Protein AF-A0A3C0IRG5-F1 (afdb_monomer)

Secondary structure (DSSP, 8-state):
-GGGSS--S---------------GGGSSPPPPPHHHHHHHHHHHHHHHHGGGG--TTHHHHHHHHHHHHHHHHT-TT--HHHHHHHHHHHHHHHHHHHHHHHTTSS-GGGHHHHHHHHHHHHHHHHTT--SHHHHHHS-HHHHHHHTTSGGGTT-TTHHHHHHHHHHHHHHH-GGGHHHHHHH-TT-TTHHHHHHHHHHH-HHHHHHHHHSSSHHHHHHHT--SHHHHHHHHHHHSTTHHHHHTTHHHHHTTSS-HHHHHHHHT-HHHHHHHHHHHHHHHHHHHHTT---TTHHHHHHHHHHHHIIIIIHHHHHTTTS-HHHHTGGGTT--HHHHHHHHHH-TTT--HHHHHHHHHHHHHHHTT--HHHHHHHTTTTTHHHHHHHHHHTT-HHHHHHTS-HHHHHHHHHHHHS-GGGSSSSHHHHHHHHHGGG---HHHHHHHHHHHHHHHHHHH-

Sequence (457 aa):
MMLRVLLLGCFFVMVFTKVTVAQTQAADSMPAIPVMRQLFHEQLQKSTTQLNDFKIDGFDTLRQMIYRYQVSIERNEQLNNNDKIKFLRGLNDVLNTFYSDVRYGRIDRRLLPHLLQSNQQATLLEMQQKSILPEIIAAKREVGNILIKSFSFQANEGLVASKEILLLKECDAFPNRTLNILSQHPQVYFADSLIALAALRDPEALYNYAAAPNALGKRIQQHTNPLVATIAGLATSKSGRQYFCFLDDLYKGKTTVQAIDAVIADSVAYYKLMVKTQIDYADRMRLKDTPLVYKTLEHRLRQKAKEVFINEINGLHDADDAVRFKSLQPLTPQELYYLCVLGDEEIYTSSYLGVYKRMFEKLGTTTADSMLMSVRFNHFRKWIRMAAGYNMLDDFLARMEARNAQLLMKAFVNGLDKTDGFEDAVDVADSYASITNTELQQPMLQRVAANLAYATA

Radius of gyration: 33.08 Å; Cα contacts (8 Å, |Δi|>4): 437; chains: 1; bounding box: 75×46×97 Å

Solvent-accessible surface area (backbone atoms only — not comparable to full-atom values): 25798 Å² total; per-residue (Å²): 133,77,81,75,78,80,74,84,78,81,91,73,87,76,79,82,76,78,83,78,78,85,84,60,88,85,72,76,65,74,70,91,73,56,76,95,50,44,66,49,52,53,50,36,52,51,48,56,58,56,55,57,81,70,68,54,87,67,48,68,60,54,52,48,50,56,51,49,51,52,33,56,48,73,69,38,82,90,50,53,74,66,54,40,49,38,47,48,47,12,53,38,44,37,48,47,50,49,51,51,31,38,77,71,68,70,37,66,75,84,46,52,68,58,39,56,52,50,50,53,52,33,47,56,28,50,76,68,73,37,54,38,32,68,51,41,69,73,40,56,58,66,45,32,63,43,51,72,66,13,68,61,38,72,83,41,84,18,44,67,63,32,52,52,52,45,49,52,47,46,32,70,76,38,57,93,47,34,68,63,52,33,59,78,46,58,80,49,92,58,45,66,65,51,51,54,51,41,38,73,75,37,51,67,61,45,26,58,47,25,52,39,98,45,73,38,10,52,51,40,54,70,38,82,53,56,59,44,29,44,42,18,56,31,37,71,38,96,61,22,74,78,53,46,48,45,43,48,41,44,52,70,64,77,47,49,72,70,67,49,56,78,28,59,86,40,67,65,56,36,46,53,51,46,48,52,51,52,34,57,43,32,49,38,42,75,72,74,45,82,68,55,51,52,69,54,28,51,54,52,44,31,52,45,39,37,72,70,45,45,53,50,32,49,72,29,67,91,48,57,71,75,65,28,49,48,86,55,65,87,54,50,46,67,54,41,50,50,41,59,49,53,33,69,91,75,56,43,71,72,42,48,53,53,48,55,52,52,26,51,64,70,44,59,88,58,37,46,58,58,52,38,58,74,37,52,50,59,63,48,54,47,41,51,24,48,27,23,77,70,76,38,38,69,66,49,42,68,42,31,57,69,68,57,38,54,51,50,57,53,51,57,71,49,67,58,90,75,48,97,64,62,64,69,49,50,33,45,59,71,25,54,86,53,54,79,53,64,85,62,42,54,62,44,52,56,48,55,53,51,52,52,54,61,76,73,106

Foldseek 3Di:
DPPPPPPPDDPDPDDDPPPDDDDDPVQQDADDDPPVCVVLVVLLVVLLVLLCVVVDPPSVVLVSLSSSLLSCLRPPPLDDPVLSNLLSQLSSQLSVVLSVCVVVVNDDSNCSVVLSVLSSVLSVCLSVLHASQVSLLVDQLSSLVSNLPGSNCVPRPNSVVSVLSSLVNVCVVCVVCLLVSCQVVVPRPCNLVSLVVCCQVPLPVLLVCLLDPGSNVVVLCPHDQLLSVLSNVLSVDPCSLLCVLVSQCPSVVVDHPVRQVVCSVPLVSNLVVLLVVLLVQLVCVVVVHDRPNSVVSLVVNLVSLVPQQQVQLVVCVVPDLCRSRVSCVVDALSSLLSSLLSCVPRHDLVRNVSSVVVSCVRCPLPALVNSCVSSSVVSVLSVCLSCLVSVNNVVNLVRHDVVVSLVSLVVLQPDCVPDDDCPSVVSSVNSLVSPPPPVSNVVNVVSVVVVVVVVVD

pLDDT: mean 89.4, std 16.5, range [27.2, 98.69]

Mean predicted aligned error: 8.46 Å

Structure (mmCIF, N/CA/C/O backbone):
data_AF-A0A3C0IRG5-F1
#
_entry.id   AF-A0A3C0IRG5-F1
#
loop_
_atom_site.group_PDB
_atom_site.id
_atom_site.type_symbol
_atom_site.label_atom_id
_atom_site.label_alt_id
_atom_site.label_comp_id
_atom_site.label_asym_id
_atom_site.label_entity_id
_atom_site.label_seq_id
_atom_site.pdbx_PDB_ins_code
_atom_site.Cartn_x
_atom_site.Cartn_y
_atom_site.Cartn_z
_atom_site.occupancy
_atom_site.B_iso_or_equiv
_atom_site.auth_seq_id
_atom_site.auth_comp_id
_atom_site.auth_asym_id
_atom_site.auth_atom_id
_atom_site.pdbx_PDB_model_num
ATOM 1 N N . MET A 1 1 ? -2.295 9.423 -13.160 1.00 38.97 1 MET A N 1
ATOM 2 C CA . MET A 1 1 ? -2.156 10.880 -12.903 1.00 38.97 1 MET A CA 1
ATOM 3 C C . MET A 1 1 ? -0.797 11.257 -12.280 1.00 38.97 1 MET A C 1
ATOM 5 O O . MET A 1 1 ? -0.603 12.421 -11.962 1.00 38.97 1 MET A O 1
ATOM 9 N N . MET A 1 2 ? 0.154 10.315 -12.136 1.00 39.06 2 MET A N 1
ATOM 10 C CA . MET A 1 2 ? 1.409 10.503 -11.381 1.00 39.06 2 MET A CA 1
ATOM 11 C C . MET A 1 2 ? 2.571 11.121 -12.178 1.00 39.06 2 MET A C 1
ATOM 13 O O . MET A 1 2 ? 3.487 11.666 -11.574 1.00 39.06 2 MET A O 1
ATOM 17 N N . LEU A 1 3 ? 2.523 11.141 -13.515 1.00 35.94 3 LEU A N 1
ATOM 18 C CA . LEU A 1 3 ? 3.646 11.637 -14.325 1.00 35.94 3 LEU A CA 1
ATOM 19 C C . LEU A 1 3 ? 3.700 13.172 -14.490 1.00 35.94 3 LEU A C 1
ATOM 21 O O . LEU A 1 3 ? 4.673 13.695 -15.020 1.00 35.94 3 LEU A O 1
ATOM 25 N N . ARG A 1 4 ? 2.664 13.918 -14.071 1.00 34.12 4 ARG A N 1
ATOM 26 C CA . ARG A 1 4 ? 2.566 15.366 -14.359 1.00 34.12 4 ARG A CA 1
ATOM 27 C C . ARG A 1 4 ? 3.194 16.288 -13.310 1.00 34.12 4 ARG A C 1
ATOM 29 O O . ARG A 1 4 ? 3.379 17.457 -13.613 1.00 34.12 4 ARG A O 1
ATOM 36 N N . VAL A 1 5 ? 3.523 15.800 -12.111 1.00 37.53 5 VAL A N 1
ATOM 37 C CA . VAL A 1 5 ? 3.896 16.680 -10.979 1.00 37.53 5 VAL A CA 1
ATOM 38 C C . VAL A 1 5 ? 5.398 16.664 -10.648 1.00 37.53 5 VAL A C 1
ATOM 40 O O . VAL A 1 5 ? 5.876 17.563 -9.971 1.00 37.53 5 VAL A O 1
ATOM 43 N N . LEU A 1 6 ? 6.184 15.726 -11.187 1.00 36.09 6 LEU A N 1
ATOM 44 C CA . LEU A 1 6 ? 7.632 15.629 -10.914 1.00 36.09 6 LEU A CA 1
ATOM 45 C C . LEU A 1 6 ? 8.543 16.117 -12.056 1.00 36.09 6 LEU A C 1
ATOM 47 O O . LEU A 1 6 ? 9.761 16.035 -11.946 1.00 36.09 6 LEU A O 1
ATOM 51 N N . LEU A 1 7 ? 7.973 16.678 -13.125 1.00 35.38 7 LEU A N 1
ATOM 52 C CA . LEU A 1 7 ? 8.706 17.305 -14.233 1.00 35.38 7 LEU A CA 1
ATOM 53 C C . LEU A 1 7 ? 8.610 18.839 -14.146 1.00 35.38 7 LEU A C 1
ATOM 55 O O . LEU A 1 7 ? 8.103 19.492 -15.054 1.00 35.38 7 LEU A O 1
ATOM 59 N N . LEU A 1 8 ? 9.076 19.430 -13.041 1.00 34.38 8 LEU A N 1
ATOM 60 C CA . LEU A 1 8 ? 9.398 20.860 -12.995 1.00 34.38 8 LEU A CA 1
ATOM 61 C C . LEU A 1 8 ? 10.920 21.021 -13.050 1.00 34.38 8 LEU A C 1
ATOM 63 O O . LEU A 1 8 ? 11.610 20.975 -12.038 1.00 34.38 8 LEU A O 1
ATOM 67 N N . GLY A 1 9 ? 11.433 21.181 -14.267 1.00 34.38 9 GLY A N 1
ATOM 68 C CA . GLY A 1 9 ? 12.837 21.475 -14.533 1.00 34.38 9 GLY A CA 1
ATOM 69 C C . GLY A 1 9 ? 13.147 21.318 -16.017 1.00 34.38 9 GLY A C 1
ATOM 70 O O . GLY A 1 9 ? 13.233 20.200 -16.506 1.00 34.38 9 GLY A O 1
ATOM 71 N N . CYS A 1 10 ? 13.311 22.450 -16.709 1.00 30.25 10 CYS A N 1
ATOM 72 C CA . CYS A 1 10 ? 13.748 22.586 -18.107 1.00 30.25 10 CYS A CA 1
ATOM 73 C C . CYS A 1 10 ? 12.708 22.237 -19.190 1.00 30.25 10 CYS A C 1
ATOM 75 O O . CYS A 1 10 ? 12.780 21.222 -19.879 1.00 30.25 10 CYS A O 1
ATOM 77 N N . PHE A 1 11 ? 11.782 23.173 -19.415 1.00 30.05 11 PHE A N 1
ATOM 78 C CA . PHE A 1 11 ? 10.970 23.245 -20.631 1.00 30.05 11 PHE A CA 1
ATOM 79 C C . PHE A 1 11 ? 11.866 23.684 -21.808 1.00 30.05 11 PHE A C 1
ATOM 81 O O . PHE A 1 11 ? 12.012 24.872 -22.083 1.00 30.05 11 PHE A O 1
ATOM 88 N N . PHE A 1 12 ? 12.516 22.735 -22.487 1.00 30.62 12 PHE A N 1
ATOM 89 C CA . PHE A 1 12 ? 13.100 22.999 -23.803 1.00 30.62 12 PHE A CA 1
ATOM 90 C C . PHE A 1 12 ? 11.986 22.868 -24.842 1.00 30.62 12 PHE A C 1
ATOM 92 O O . PHE A 1 12 ? 11.448 21.784 -25.070 1.00 30.62 12 PHE A O 1
ATOM 99 N N . VAL A 1 13 ? 11.612 23.991 -25.455 1.00 27.56 13 VAL A N 1
ATOM 100 C CA . VAL A 1 13 ? 10.713 24.026 -26.611 1.00 27.56 13 VAL A CA 1
ATOM 101 C C . VAL A 1 13 ? 11.421 23.314 -27.768 1.00 27.56 13 VAL A C 1
ATOM 103 O O . VAL A 1 13 ? 12.263 23.895 -28.447 1.00 27.56 13 VAL A O 1
ATOM 106 N N . MET A 1 14 ? 11.118 22.031 -27.977 1.00 31.67 14 MET A N 1
ATOM 107 C CA . MET A 1 14 ? 11.538 21.300 -29.172 1.00 31.67 14 MET A CA 1
ATOM 108 C C . MET A 1 14 ? 10.560 21.598 -30.306 1.00 31.67 14 MET A C 1
ATOM 110 O O . MET A 1 14 ? 9.440 21.089 -30.350 1.00 31.67 14 MET A O 1
ATOM 114 N N . VAL A 1 15 ? 11.006 22.435 -31.238 1.00 27.20 15 VAL A N 1
ATOM 115 C CA . VAL A 1 15 ? 10.381 22.586 -32.550 1.00 27.20 15 VAL A CA 1
ATOM 116 C C . VAL A 1 15 ? 10.601 21.279 -33.315 1.00 27.20 15 VAL A C 1
ATOM 118 O O . VAL A 1 15 ? 11.709 20.987 -33.758 1.00 27.20 15 VAL A O 1
ATOM 121 N N . PHE A 1 16 ? 9.550 20.472 -33.457 1.00 30.45 16 PHE A N 1
ATOM 122 C CA . PHE A 1 16 ? 9.555 19.307 -34.340 1.00 30.45 16 PHE A CA 1
ATOM 123 C C . PHE A 1 16 ? 9.478 19.775 -35.796 1.00 30.45 16 PHE A C 1
ATOM 125 O O . PHE A 1 16 ? 8.394 19.919 -36.362 1.00 30.45 16 PHE A O 1
ATOM 132 N N . THR A 1 17 ? 10.624 19.989 -36.437 1.00 27.84 17 THR A N 1
ATOM 133 C CA . THR A 1 17 ? 10.680 19.993 -37.899 1.00 27.84 17 THR A CA 1
ATOM 134 C C . THR A 1 17 ? 10.536 18.553 -38.379 1.00 27.84 17 THR A C 1
ATOM 136 O O . THR A 1 17 ? 11.455 17.740 -38.303 1.00 27.84 17 THR A O 1
ATOM 139 N N . LYS A 1 18 ? 9.339 18.207 -38.866 1.00 29.14 18 LYS A N 1
ATOM 140 C CA . LYS A 1 18 ? 9.136 16.994 -39.661 1.00 29.14 18 LYS A CA 1
ATOM 141 C C . LYS A 1 18 ? 9.974 17.128 -40.931 1.00 29.14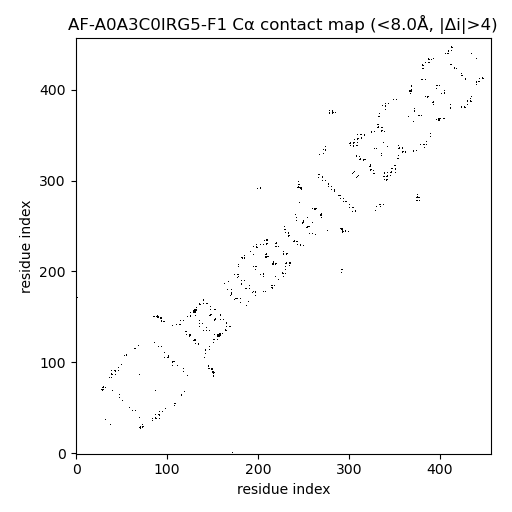 18 LYS A C 1
ATOM 143 O O . LYS A 1 18 ? 9.554 17.788 -41.879 1.00 29.14 18 LYS A O 1
ATOM 148 N N . VAL A 1 19 ? 11.157 16.522 -40.945 1.00 31.05 19 VAL A N 1
ATOM 149 C CA . VAL A 1 19 ? 11.942 16.369 -42.171 1.00 31.05 19 VAL A CA 1
ATOM 150 C C . VAL A 1 19 ? 11.162 15.423 -43.082 1.00 31.05 19 VAL A C 1
ATOM 152 O O . VAL A 1 19 ? 11.106 14.216 -42.862 1.00 31.05 19 VAL A O 1
ATOM 155 N N . THR A 1 20 ? 10.496 15.994 -44.080 1.00 29.77 20 THR A N 1
ATOM 156 C CA . THR A 1 20 ? 9.928 15.256 -45.205 1.00 29.77 20 THR A CA 1
ATOM 157 C C . THR A 1 20 ? 11.045 15.079 -46.224 1.00 29.77 20 THR A C 1
ATOM 159 O O . THR A 1 20 ? 11.441 16.023 -46.899 1.00 29.77 20 THR A O 1
ATOM 162 N N . VAL A 1 21 ? 11.608 13.872 -46.299 1.00 35.53 21 VAL A N 1
ATOM 163 C CA . VAL A 1 21 ? 12.547 13.510 -47.367 1.00 35.53 21 VAL A CA 1
ATOM 164 C C . VAL A 1 21 ? 11.721 13.115 -48.590 1.00 35.53 21 VAL A C 1
ATOM 166 O O . VAL A 1 21 ? 10.950 12.158 -48.534 1.00 35.53 21 VAL A O 1
ATOM 169 N N . ALA A 1 22 ? 11.859 13.860 -49.686 1.00 28.62 22 ALA A N 1
ATOM 170 C CA . ALA A 1 22 ? 11.299 13.489 -50.982 1.00 28.62 22 ALA A CA 1
ATOM 171 C C . ALA A 1 22 ? 11.990 12.209 -51.497 1.00 28.62 22 ALA A C 1
ATOM 173 O O . ALA A 1 22 ? 13.214 12.163 -51.596 1.00 28.62 22 ALA A O 1
ATOM 174 N N . GLN A 1 23 ? 11.217 11.160 -51.798 1.00 34.94 23 GLN A N 1
ATOM 175 C CA . GLN A 1 23 ? 11.735 9.871 -52.271 1.00 34.94 23 GLN A CA 1
ATOM 176 C C . GLN A 1 23 ? 11.792 9.816 -53.805 1.00 34.94 23 GLN A C 1
ATOM 178 O O . GLN A 1 23 ? 10.763 9.794 -54.476 1.00 34.94 23 GLN A O 1
ATOM 183 N N . THR A 1 24 ? 12.997 9.717 -54.365 1.00 31.06 24 THR A N 1
ATOM 184 C CA . THR A 1 24 ? 13.244 9.259 -55.743 1.00 31.06 24 THR A CA 1
ATOM 185 C C . THR A 1 24 ? 13.369 7.730 -55.780 1.00 31.06 24 THR A C 1
ATOM 187 O O . THR A 1 24 ? 14.164 7.161 -55.036 1.00 31.06 24 THR A O 1
ATOM 190 N N . GLN A 1 25 ? 12.634 7.058 -56.676 1.00 37.69 25 GLN A N 1
ATOM 191 C CA . GLN A 1 25 ? 12.497 5.587 -56.763 1.00 37.69 25 GLN A CA 1
ATOM 192 C C . GLN A 1 25 ? 13.802 4.785 -56.988 1.00 37.69 25 GLN A C 1
ATOM 194 O O . GLN A 1 25 ? 13.810 3.580 -56.759 1.00 37.69 25 GLN A O 1
ATOM 199 N N . ALA A 1 26 ? 14.921 5.413 -57.371 1.00 41.69 26 ALA A N 1
ATOM 200 C CA . ALA A 1 26 ? 16.229 4.746 -57.480 1.00 41.69 26 ALA A CA 1
ATOM 201 C C . ALA A 1 26 ? 16.972 4.584 -56.130 1.00 41.69 26 ALA A C 1
ATOM 203 O O . ALA A 1 26 ? 17.976 3.875 -56.057 1.00 41.69 26 ALA A O 1
ATOM 204 N N . ALA A 1 27 ? 16.497 5.231 -55.057 1.00 52.50 27 ALA A N 1
ATOM 205 C CA . ALA A 1 27 ? 17.166 5.286 -53.753 1.00 52.50 27 ALA A CA 1
ATOM 206 C C . ALA A 1 27 ? 16.849 4.105 -52.807 1.00 52.50 27 ALA A C 1
ATOM 208 O O . ALA A 1 27 ? 17.475 3.992 -51.755 1.00 52.50 27 ALA A O 1
ATOM 209 N N . ASP A 1 28 ? 15.923 3.213 -53.180 1.00 65.50 28 ASP A N 1
ATOM 210 C CA . ASP A 1 28 ? 15.376 2.182 -52.282 1.00 65.50 28 ASP A CA 1
ATOM 211 C C . ASP A 1 28 ? 16.049 0.796 -52.404 1.00 65.50 28 ASP A C 1
ATOM 213 O O . ASP A 1 28 ? 15.752 -0.083 -51.600 1.00 65.50 28 ASP A O 1
ATOM 217 N N . SER A 1 29 ? 16.959 0.566 -53.362 1.00 84.38 29 SER A N 1
ATOM 218 C CA . SE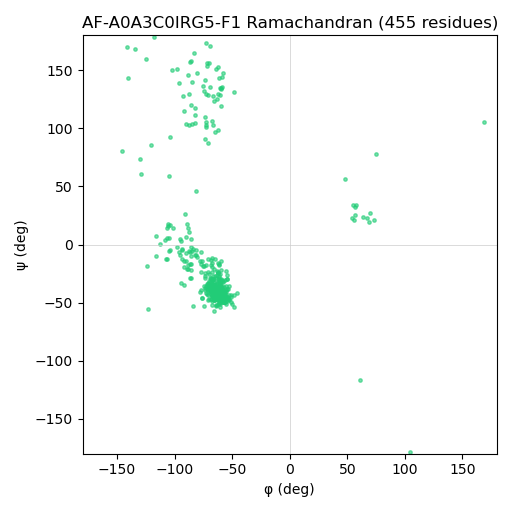R A 1 29 ? 17.632 -0.737 -53.525 1.00 84.38 29 SER A CA 1
ATOM 219 C C . SER A 1 29 ? 18.909 -0.865 -52.682 1.00 84.38 29 SER A C 1
ATOM 221 O O . SER A 1 29 ? 19.650 0.106 -52.488 1.00 84.38 29 SER A O 1
ATOM 223 N N . MET A 1 30 ? 19.188 -2.077 -52.192 1.00 91.69 30 MET A N 1
ATOM 224 C CA . MET A 1 30 ? 20.419 -2.407 -51.464 1.00 91.69 30 MET A CA 1
ATOM 225 C C . MET A 1 30 ? 21.655 -2.226 -52.365 1.00 91.69 30 MET A C 1
ATOM 227 O O . MET A 1 30 ? 21.688 -2.815 -53.448 1.00 91.69 30 MET A O 1
ATOM 231 N N . PRO A 1 31 ? 22.669 -1.437 -51.957 1.00 92.56 31 PRO A N 1
ATOM 232 C CA . PRO A 1 31 ? 23.928 -1.351 -52.694 1.00 92.56 31 PRO A CA 1
ATOM 233 C C . PRO A 1 31 ? 24.725 -2.663 -52.588 1.00 92.56 31 PRO A C 1
ATOM 235 O O . PRO A 1 31 ? 24.390 -3.550 -51.803 1.00 92.56 31 PRO A O 1
ATOM 238 N N . ALA A 1 32 ? 25.807 -2.789 -53.361 1.00 92.56 32 ALA A N 1
ATOM 239 C CA . ALA A 1 32 ? 26.713 -3.929 -53.240 1.00 92.56 32 ALA A CA 1
ATOM 240 C C . ALA A 1 32 ? 27.304 -3.997 -51.819 1.00 92.56 32 ALA A C 1
ATOM 242 O O . ALA A 1 32 ? 27.982 -3.069 -51.378 1.00 92.56 32 ALA A O 1
ATOM 243 N N . ILE A 1 33 ? 27.037 -5.097 -51.109 1.00 94.25 33 ILE A N 1
ATOM 244 C CA . ILE A 1 33 ? 27.446 -5.288 -49.714 1.00 94.25 33 ILE A CA 1
ATOM 245 C C . ILE A 1 33 ? 28.879 -5.842 -49.684 1.00 94.25 33 ILE A C 1
ATOM 247 O O . ILE A 1 33 ? 29.110 -6.947 -50.191 1.00 94.25 33 ILE A O 1
ATOM 251 N N . PRO A 1 34 ? 29.845 -5.139 -49.063 1.00 94.88 34 PRO A N 1
ATOM 252 C CA . PRO A 1 34 ? 31.195 -5.659 -48.878 1.00 94.88 34 PRO A CA 1
ATOM 253 C C . PRO A 1 34 ? 31.205 -6.971 -48.089 1.00 94.88 34 PRO A C 1
ATOM 255 O O . PRO A 1 34 ? 30.454 -7.122 -47.126 1.00 94.88 34 PRO A O 1
ATOM 258 N N . VAL A 1 35 ? 32.113 -7.886 -48.442 1.00 94.31 35 VAL A N 1
ATOM 259 C CA . VAL A 1 35 ? 32.211 -9.245 -47.864 1.00 94.31 35 VAL A CA 1
ATOM 260 C C . VAL A 1 35 ? 32.181 -9.237 -46.333 1.00 94.31 35 VAL A C 1
ATOM 262 O O . VAL A 1 35 ? 31.432 -9.991 -45.721 1.00 94.31 35 VAL A O 1
ATOM 265 N N . MET A 1 36 ? 32.910 -8.313 -45.699 1.00 93.62 36 MET A N 1
ATOM 266 C CA . MET A 1 36 ? 32.975 -8.189 -44.236 1.00 93.62 36 MET A CA 1
ATOM 267 C C . MET A 1 36 ? 31.628 -7.887 -43.550 1.00 93.62 36 MET A C 1
ATOM 269 O O . MET A 1 36 ? 31.526 -8.035 -42.335 1.00 93.62 36 MET A O 1
ATOM 273 N N . ARG A 1 37 ? 30.607 -7.437 -44.297 1.00 96.38 37 ARG A N 1
ATOM 274 C CA . ARG A 1 37 ? 29.268 -7.124 -43.775 1.00 96.38 37 ARG A CA 1
ATOM 275 C C . ARG A 1 37 ? 28.182 -8.122 -44.169 1.00 96.38 37 ARG A C 1
ATOM 277 O O . ARG A 1 37 ? 27.120 -8.106 -43.552 1.00 96.38 37 ARG A O 1
ATOM 284 N N . GLN A 1 38 ? 28.443 -9.015 -45.126 1.00 95.75 38 GLN A N 1
ATOM 285 C CA . GLN A 1 38 ? 27.447 -9.970 -45.634 1.00 95.75 38 GLN A CA 1
ATOM 286 C C . GLN A 1 38 ? 26.843 -10.832 -44.516 1.00 95.75 38 GLN A C 1
ATOM 288 O O . GLN A 1 38 ? 25.621 -10.938 -44.426 1.00 95.75 38 GLN A O 1
ATOM 293 N N . LEU A 1 39 ? 27.671 -11.311 -43.580 1.00 96.31 39 LEU A N 1
ATOM 294 C CA . LEU A 1 39 ? 27.216 -12.092 -42.423 1.00 96.31 39 LEU A CA 1
ATOM 295 C C . LEU A 1 39 ? 26.145 -11.367 -41.583 1.00 96.31 39 LEU A C 1
ATOM 297 O O . LEU A 1 39 ? 25.197 -11.994 -41.114 1.00 96.31 39 LEU A O 1
ATOM 301 N N . PHE A 1 40 ? 26.264 -10.051 -41.384 1.00 96.94 40 PHE A N 1
ATOM 302 C CA . PHE A 1 40 ? 25.297 -9.293 -40.579 1.00 96.94 40 PHE A CA 1
ATOM 303 C C . PHE A 1 40 ? 23.951 -9.146 -41.299 1.00 96.94 40 PHE A C 1
ATOM 305 O O . PHE A 1 40 ? 22.903 -9.194 -40.656 1.00 96.94 40 PHE A O 1
ATOM 312 N N . HIS A 1 41 ? 23.962 -9.030 -42.629 1.00 97.31 41 HIS A N 1
ATOM 313 C CA . HIS A 1 41 ? 22.739 -9.029 -43.431 1.00 97.31 41 HIS A CA 1
ATOM 314 C C . HIS A 1 41 ? 22.062 -10.403 -43.453 1.00 97.31 41 HIS A C 1
ATOM 316 O O . HIS A 1 41 ? 20.843 -10.479 -43.306 1.00 97.31 41 HIS A O 1
ATOM 322 N N . GLU A 1 42 ? 22.832 -11.489 -43.550 1.00 97.06 42 GLU A N 1
ATOM 323 C CA . GLU A 1 42 ? 22.301 -12.855 -43.443 1.00 97.06 42 GLU A CA 1
ATOM 324 C C . GLU A 1 42 ? 21.644 -13.099 -42.076 1.00 97.06 42 GLU A C 1
ATOM 326 O O . GLU A 1 42 ? 20.530 -13.623 -41.990 1.00 97.06 42 GLU A O 1
ATOM 331 N N . GLN A 1 43 ? 22.291 -12.656 -40.992 1.00 97.12 43 GLN A N 1
ATOM 332 C CA . GLN A 1 43 ? 21.729 -12.722 -39.641 1.00 97.12 43 GLN A CA 1
ATOM 333 C C . GLN A 1 43 ? 20.435 -11.911 -39.522 1.00 97.12 43 GLN A C 1
ATOM 335 O O . GLN A 1 43 ? 19.443 -12.421 -39.001 1.00 97.12 43 GLN A O 1
ATOM 340 N N . LEU A 1 44 ? 20.404 -10.688 -40.056 1.00 96.56 44 LEU A N 1
ATOM 341 C CA . LEU A 1 44 ? 19.202 -9.854 -40.070 1.00 96.56 44 LEU A CA 1
ATOM 342 C C . LEU A 1 44 ? 18.066 -10.488 -40.869 1.00 96.56 44 LEU A C 1
ATOM 344 O O . LEU A 1 44 ? 16.918 -10.450 -40.425 1.00 96.56 44 LEU A O 1
ATOM 348 N N . GLN A 1 45 ? 18.358 -11.100 -42.017 1.00 96.38 45 GLN A N 1
ATOM 349 C CA . GLN A 1 45 ? 17.362 -11.815 -42.811 1.00 96.38 45 GLN A CA 1
ATOM 350 C C . GLN A 1 45 ? 16.780 -12.999 -42.033 1.00 96.38 45 GLN A C 1
ATOM 352 O O . GLN A 1 45 ? 15.558 -13.184 -42.017 1.00 96.38 45 GLN A O 1
ATOM 357 N N . LYS A 1 46 ? 17.630 -13.768 -41.344 1.00 97.44 46 LYS A N 1
ATOM 358 C CA . LYS A 1 46 ? 17.197 -14.872 -40.482 1.00 97.44 46 LYS A CA 1
ATOM 359 C C . LYS A 1 46 ? 16.293 -14.375 -39.352 1.00 97.44 46 LYS A C 1
ATOM 361 O O . LYS A 1 46 ? 15.163 -14.849 -39.242 1.00 97.44 46 LYS A O 1
ATOM 366 N N . SER A 1 47 ? 16.743 -13.390 -38.575 1.00 97.00 47 SER A N 1
ATOM 367 C CA . SER A 1 47 ? 15.981 -12.820 -37.453 1.00 97.00 47 SER A CA 1
ATOM 368 C C . SER A 1 47 ? 14.664 -12.197 -37.920 1.00 97.00 47 SER A C 1
ATOM 370 O O . SER A 1 47 ? 13.627 -12.382 -37.291 1.00 97.00 47 SER A O 1
ATOM 372 N N . THR A 1 48 ? 14.669 -11.519 -39.072 1.00 96.19 48 THR A N 1
ATOM 373 C CA . THR A 1 48 ? 13.448 -10.982 -39.686 1.00 96.19 48 THR A CA 1
ATOM 374 C C . THR A 1 48 ? 12.491 -12.104 -40.054 1.00 96.19 48 THR A C 1
ATOM 376 O O . THR A 1 48 ? 11.314 -12.012 -39.742 1.00 96.19 48 THR A O 1
ATOM 379 N N . THR A 1 49 ? 12.968 -13.184 -40.672 1.00 95.62 49 THR A N 1
ATOM 380 C CA . THR A 1 49 ? 12.113 -14.315 -41.064 1.00 95.62 49 THR A CA 1
ATOM 381 C C . THR A 1 49 ? 11.464 -14.982 -39.850 1.00 95.62 49 THR A C 1
ATOM 383 O O . THR A 1 49 ? 10.276 -15.290 -39.898 1.00 95.62 49 THR A O 1
ATOM 386 N N . GLN A 1 50 ? 12.201 -15.130 -38.744 1.00 95.88 50 GLN A N 1
ATOM 387 C CA . GLN A 1 50 ? 11.686 -15.714 -37.499 1.00 95.88 50 GLN A CA 1
ATOM 388 C C . GLN A 1 50 ? 10.503 -14.937 -36.911 1.00 95.88 50 GLN A C 1
ATOM 390 O O . GLN A 1 50 ? 9.595 -15.537 -36.348 1.00 95.88 50 GLN A O 1
ATOM 395 N N . LEU A 1 51 ? 10.437 -13.613 -37.083 1.00 95.25 51 LEU A N 1
ATOM 396 C CA . LEU A 1 51 ? 9.302 -12.820 -36.588 1.00 95.25 51 LEU A CA 1
ATOM 397 C C . LEU A 1 51 ? 7.954 -13.221 -37.218 1.00 95.25 51 LEU A C 1
ATOM 399 O O . LEU A 1 51 ? 6.906 -12.923 -36.640 1.00 95.25 51 LEU A O 1
ATOM 403 N N . ASN A 1 52 ? 7.965 -13.932 -38.353 1.00 93.31 52 ASN A N 1
ATOM 404 C CA . ASN A 1 52 ? 6.755 -14.462 -38.981 1.00 93.31 52 ASN A CA 1
ATOM 405 C C . ASN A 1 52 ? 6.033 -15.501 -38.101 1.00 93.31 52 ASN A C 1
ATOM 407 O O . ASN A 1 52 ? 4.819 -15.670 -38.227 1.00 93.31 52 ASN A O 1
ATOM 411 N N . ASP A 1 53 ? 6.741 -16.136 -37.159 1.00 94.50 53 ASP A N 1
ATOM 412 C CA . ASP A 1 53 ? 6.172 -17.081 -36.188 1.00 94.50 53 ASP A CA 1
ATOM 413 C C . ASP A 1 53 ? 5.002 -16.468 -35.400 1.00 94.50 53 ASP A C 1
ATOM 415 O O . ASP A 1 53 ? 4.072 -17.166 -34.993 1.00 94.50 53 ASP A O 1
ATOM 419 N N . PHE A 1 54 ? 5.021 -15.147 -35.195 1.00 94.56 54 PHE A N 1
ATOM 420 C CA . PHE A 1 54 ? 4.013 -14.445 -34.403 1.00 94.56 54 PHE A CA 1
ATOM 421 C C . PHE A 1 54 ? 2.780 -14.005 -35.189 1.00 94.56 54 PHE A C 1
ATOM 423 O O . PHE A 1 54 ? 1.846 -13.504 -34.553 1.00 94.56 54 PHE A O 1
ATOM 430 N N . LYS A 1 55 ? 2.766 -14.188 -36.520 1.00 92.94 55 LYS A N 1
ATOM 431 C CA . LYS A 1 55 ? 1.666 -13.804 -37.425 1.00 92.94 55 LYS A CA 1
ATOM 432 C C . LYS A 1 55 ? 1.182 -12.369 -37.169 1.00 92.94 55 LYS A C 1
ATOM 434 O O . LYS A 1 55 ? 0.026 -12.144 -36.825 1.00 92.94 55 LYS A O 1
ATOM 439 N N . ILE A 1 56 ? 2.106 -11.411 -37.240 1.00 90.75 56 ILE A N 1
ATOM 440 C CA . ILE A 1 56 ? 1.822 -9.987 -37.006 1.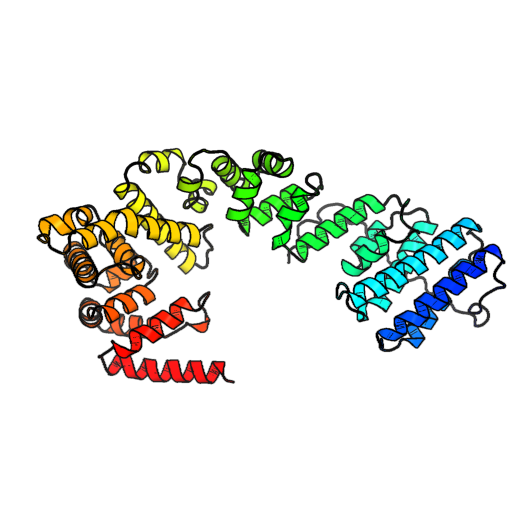00 90.75 56 ILE A CA 1
ATOM 441 C C . ILE A 1 56 ? 1.077 -9.418 -38.221 1.00 90.75 56 ILE A C 1
ATOM 443 O O . ILE A 1 56 ? 1.516 -9.604 -39.354 1.00 90.75 56 ILE A O 1
ATOM 447 N N . ASP A 1 57 ? -0.019 -8.695 -37.996 1.00 89.56 57 ASP A N 1
ATOM 448 C CA . ASP A 1 57 ? -0.757 -8.036 -39.078 1.00 89.56 57 ASP A CA 1
ATOM 449 C C . ASP A 1 57 ? 0.130 -7.013 -39.805 1.00 89.56 57 ASP A C 1
ATOM 451 O O . ASP A 1 57 ? 0.844 -6.227 -39.180 1.00 89.56 57 ASP A O 1
ATOM 455 N N . GLY A 1 58 ? 0.103 -7.024 -41.141 1.00 90.19 58 GLY A N 1
ATOM 456 C CA . GLY A 1 58 ? 0.943 -6.134 -41.951 1.00 90.19 58 GLY A CA 1
ATOM 457 C C . GLY A 1 58 ? 2.440 -6.470 -41.908 1.00 90.19 58 GLY A C 1
ATOM 458 O O . GLY A 1 58 ? 3.274 -5.582 -42.088 1.00 90.19 58 GLY A O 1
ATOM 459 N N . PHE A 1 59 ? 2.802 -7.737 -41.672 1.00 92.94 59 PHE A N 1
ATOM 460 C CA . PHE A 1 59 ? 4.198 -8.164 -41.551 1.00 92.94 59 PHE A CA 1
ATOM 461 C C . PHE A 1 59 ? 5.081 -7.807 -42.756 1.00 92.94 59 PHE A C 1
ATOM 463 O O . PHE A 1 59 ? 6.240 -7.441 -42.565 1.00 92.94 59 PHE A O 1
ATOM 470 N N . ASP A 1 60 ? 4.556 -7.845 -43.984 1.00 92.25 60 ASP A N 1
ATOM 471 C CA . ASP A 1 60 ? 5.331 -7.465 -45.173 1.00 92.25 60 ASP A CA 1
ATOM 472 C C . ASP A 1 60 ? 5.759 -5.991 -45.140 1.00 92.25 60 ASP A C 1
ATOM 474 O O . ASP A 1 60 ? 6.896 -5.673 -45.491 1.00 92.25 60 ASP A O 1
ATOM 478 N N . THR A 1 61 ? 4.913 -5.098 -44.621 1.00 92.69 61 THR A N 1
ATOM 479 C CA . THR A 1 61 ? 5.270 -3.690 -44.391 1.00 92.69 61 THR A CA 1
ATOM 480 C C . THR A 1 61 ? 6.405 -3.576 -43.374 1.00 92.69 61 THR A C 1
ATOM 482 O O . THR A 1 61 ? 7.349 -2.815 -43.575 1.00 92.69 61 THR A O 1
ATOM 485 N N . LEU A 1 62 ? 6.371 -4.371 -42.300 1.00 93.00 62 LEU A N 1
ATOM 486 C CA . LEU A 1 62 ? 7.426 -4.382 -41.279 1.00 93.00 62 LEU A CA 1
ATOM 487 C C . LEU A 1 62 ? 8.740 -4.956 -41.818 1.00 93.00 62 LEU A C 1
ATOM 489 O O . LEU A 1 62 ? 9.811 -4.418 -41.537 1.00 93.00 62 LEU A O 1
ATOM 493 N N . ARG A 1 63 ? 8.669 -5.988 -42.665 1.00 94.69 63 ARG A N 1
ATOM 494 C CA . ARG A 1 63 ? 9.824 -6.519 -43.397 1.00 94.69 63 ARG A CA 1
ATOM 495 C C . ARG A 1 63 ? 10.433 -5.449 -44.304 1.00 94.69 63 ARG A C 1
ATOM 497 O O . ARG A 1 63 ? 11.652 -5.283 -44.311 1.00 94.69 63 ARG A O 1
ATOM 504 N N . GLN A 1 64 ? 9.604 -4.692 -45.022 1.00 92.69 64 GLN A N 1
ATOM 505 C CA . GLN A 1 64 ? 10.063 -3.573 -45.848 1.00 92.69 64 GLN A CA 1
ATOM 506 C C . GLN A 1 64 ? 10.691 -2.450 -45.010 1.00 92.69 64 GLN A C 1
ATOM 508 O O . GLN A 1 64 ? 11.703 -1.889 -45.423 1.00 92.69 64 GLN A O 1
ATOM 513 N N . MET A 1 65 ? 10.161 -2.147 -43.820 1.00 92.75 65 MET A N 1
ATOM 514 C CA . MET A 1 65 ? 10.781 -1.185 -42.898 1.00 92.75 65 MET A CA 1
ATOM 515 C C . MET A 1 65 ? 12.181 -1.637 -42.461 1.00 92.75 65 MET A C 1
ATOM 517 O O . MET A 1 65 ? 13.120 -0.846 -42.521 1.00 92.75 65 MET A O 1
ATOM 521 N N . ILE A 1 66 ? 12.350 -2.909 -42.082 1.00 96.00 66 ILE A N 1
ATOM 522 C CA . ILE A 1 66 ? 13.658 -3.475 -41.706 1.00 96.00 66 ILE A CA 1
ATOM 523 C C . ILE A 1 66 ? 14.632 -3.446 -42.893 1.00 96.00 66 ILE A C 1
ATOM 525 O O . ILE A 1 66 ? 15.809 -3.120 -42.728 1.00 96.00 66 ILE A O 1
ATOM 529 N N . TYR A 1 67 ? 14.154 -3.757 -44.099 1.00 95.44 67 TYR A N 1
ATOM 530 C CA . TYR A 1 67 ? 14.952 -3.662 -45.320 1.00 95.44 67 TYR A CA 1
ATOM 531 C C . TYR A 1 67 ? 15.417 -2.224 -45.583 1.00 95.44 67 TYR A C 1
ATOM 533 O O . TYR A 1 67 ? 16.612 -1.983 -45.743 1.00 95.44 67 TYR A O 1
ATOM 541 N N . ARG A 1 68 ? 14.503 -1.249 -45.543 1.00 93.19 68 ARG A N 1
ATOM 542 C CA . ARG A 1 68 ? 14.830 0.174 -45.731 1.00 93.19 68 ARG A CA 1
ATOM 543 C C . ARG A 1 68 ? 15.802 0.695 -44.678 1.00 93.19 68 ARG A C 1
ATOM 545 O O . ARG A 1 68 ? 16.682 1.488 -45.001 1.00 93.19 68 ARG A O 1
ATOM 552 N N . TYR A 1 69 ? 15.696 0.216 -43.442 1.00 94.38 69 TYR A N 1
ATOM 553 C CA . TYR A 1 69 ? 16.658 0.545 -42.397 1.00 94.38 69 TYR A CA 1
ATOM 554 C C . TYR A 1 69 ? 18.064 0.052 -42.779 1.00 94.38 69 TYR A C 1
ATOM 556 O O . TYR A 1 69 ? 19.008 0.840 -42.792 1.00 94.38 69 TYR A O 1
ATOM 564 N N . GLN A 1 70 ? 18.216 -1.205 -43.200 1.00 96.00 70 GLN A N 1
ATOM 565 C CA . GLN A 1 70 ? 19.508 -1.715 -43.680 1.00 96.00 70 GLN A CA 1
ATOM 566 C C . GLN A 1 70 ? 20.066 -0.894 -44.852 1.00 96.00 70 GLN A C 1
ATOM 568 O O . GLN A 1 70 ? 21.235 -0.513 -44.826 1.00 96.00 70 GLN A O 1
ATOM 573 N N . VAL A 1 71 ? 19.224 -0.556 -45.837 1.00 95.44 71 VAL A N 1
ATOM 574 C CA . VAL A 1 71 ? 19.615 0.302 -46.969 1.00 95.44 71 VAL A CA 1
ATOM 575 C C . VAL A 1 71 ? 20.124 1.658 -46.476 1.00 95.44 71 VAL A C 1
ATOM 577 O O . VAL A 1 71 ? 21.157 2.129 -46.949 1.00 95.44 71 VAL A O 1
ATOM 580 N N . SER A 1 72 ? 19.452 2.267 -45.492 1.00 93.25 72 SER A N 1
ATOM 581 C CA . SER A 1 72 ? 19.874 3.558 -44.936 1.00 93.25 72 SER A CA 1
ATOM 582 C C . SER A 1 72 ? 21.248 3.504 -44.256 1.00 93.25 72 SER A C 1
ATOM 584 O O . SER A 1 72 ? 22.008 4.462 -44.357 1.00 93.25 72 SER A O 1
ATOM 586 N N . ILE A 1 73 ? 21.605 2.382 -43.618 1.00 94.81 73 ILE A N 1
ATOM 587 C CA . ILE A 1 73 ? 22.928 2.182 -43.007 1.00 94.81 73 ILE A CA 1
ATOM 588 C C . ILE A 1 73 ? 23.995 2.018 -44.095 1.00 94.81 73 ILE A C 1
ATOM 590 O O . ILE A 1 73 ? 25.038 2.670 -44.053 1.00 94.81 73 ILE A O 1
ATOM 594 N N . GLU A 1 74 ? 23.734 1.173 -45.093 1.00 95.81 74 GLU A N 1
ATOM 595 C CA . GLU A 1 74 ? 24.703 0.871 -46.149 1.00 95.81 74 GLU A CA 1
ATOM 596 C C . GLU A 1 74 ? 24.993 2.069 -47.055 1.00 95.81 74 GLU A C 1
ATOM 598 O O . GLU A 1 74 ? 26.147 2.292 -47.430 1.00 95.81 74 GLU A O 1
ATOM 603 N N . ARG A 1 75 ? 23.975 2.880 -47.355 1.00 94.19 75 ARG A N 1
ATOM 604 C CA . ARG A 1 75 ? 24.110 4.088 -48.180 1.00 94.19 75 ARG A CA 1
ATOM 605 C C . ARG A 1 75 ? 24.624 5.307 -47.417 1.00 94.19 75 ARG A C 1
ATOM 607 O O . ARG A 1 75 ? 24.932 6.308 -48.051 1.00 94.19 75 ARG A O 1
ATOM 614 N N . ASN A 1 76 ? 24.732 5.253 -46.089 1.00 92.12 76 ASN A N 1
ATOM 615 C CA . ASN A 1 76 ? 25.265 6.380 -45.333 1.00 92.12 76 ASN A CA 1
ATOM 616 C C . ASN A 1 76 ? 26.790 6.473 -45.524 1.00 92.12 76 ASN A C 1
ATOM 618 O O . ASN A 1 76 ? 27.550 5.623 -45.051 1.00 92.12 76 ASN A O 1
ATOM 622 N N . GLU A 1 77 ? 27.222 7.504 -46.248 1.00 92.00 77 GLU A N 1
ATOM 623 C CA . GLU A 1 77 ? 28.629 7.782 -46.563 1.00 92.00 77 GLU A CA 1
ATOM 624 C C . GLU A 1 77 ? 29.413 8.335 -45.365 1.00 92.00 77 GLU A C 1
ATOM 626 O O . GLU A 1 77 ? 30.636 8.244 -45.339 1.00 92.00 77 GLU A O 1
ATOM 631 N N . GLN A 1 78 ? 28.724 8.852 -44.342 1.00 92.00 78 GLN A N 1
ATOM 632 C CA . GLN A 1 78 ? 29.353 9.355 -43.116 1.00 92.00 78 GLN A CA 1
ATOM 633 C C . GLN A 1 78 ? 29.778 8.226 -42.167 1.00 92.00 78 GLN A C 1
ATOM 635 O O . GLN A 1 78 ? 30.540 8.462 -41.232 1.00 92.00 78 GLN A O 1
ATOM 640 N N . LEU A 1 79 ? 29.294 6.998 -42.387 1.00 93.44 79 LEU A N 1
ATOM 641 C CA . LEU A 1 79 ? 29.627 5.843 -41.558 1.00 93.44 79 LEU A CA 1
ATOM 642 C C . LEU A 1 79 ? 30.824 5.093 -42.128 1.00 93.44 79 LEU A C 1
ATOM 644 O O . LEU A 1 79 ? 30.803 4.630 -43.273 1.00 93.44 79 LEU A O 1
ATOM 648 N N . ASN A 1 80 ? 31.825 4.864 -41.284 1.00 94.25 80 ASN A N 1
ATOM 649 C CA . ASN A 1 80 ? 32.880 3.916 -41.611 1.00 94.25 80 ASN A CA 1
ATOM 650 C C . ASN A 1 80 ? 32.361 2.463 -41.520 1.00 94.25 80 ASN A C 1
ATOM 652 O O . ASN A 1 80 ? 31.240 2.182 -41.086 1.00 94.25 80 ASN A O 1
ATOM 656 N N . ASN A 1 81 ? 33.200 1.506 -41.922 1.00 94.25 81 ASN A N 1
ATOM 657 C CA . ASN A 1 81 ? 32.831 0.089 -41.924 1.00 94.25 81 ASN A CA 1
ATOM 658 C C . ASN A 1 81 ? 32.433 -0.443 -40.535 1.00 94.25 81 ASN A C 1
ATOM 660 O O . ASN A 1 81 ? 31.508 -1.251 -40.446 1.00 94.25 81 ASN A O 1
ATOM 664 N N . ASN A 1 82 ? 33.098 0.006 -39.470 1.00 94.88 82 ASN A N 1
ATOM 665 C CA . ASN A 1 82 ? 32.819 -0.444 -38.107 1.00 94.88 82 ASN A CA 1
ATOM 666 C C . ASN A 1 82 ? 31.486 0.108 -37.599 1.00 94.88 82 ASN A C 1
ATOM 668 O O . ASN A 1 82 ? 30.729 -0.629 -36.971 1.00 94.88 82 ASN A O 1
ATOM 672 N N . ASP A 1 83 ? 31.158 1.357 -37.928 1.00 95.38 83 ASP A N 1
ATOM 673 C CA . ASP A 1 83 ? 29.879 1.962 -37.561 1.00 95.38 83 ASP A CA 1
ATOM 674 C C . ASP A 1 83 ? 28.713 1.279 -38.284 1.00 95.38 83 ASP A C 1
ATOM 676 O O . ASP A 1 83 ? 27.699 0.955 -37.662 1.00 95.38 83 ASP A O 1
ATOM 680 N N . LYS A 1 84 ? 28.871 0.947 -39.573 1.00 97.12 84 LYS A N 1
ATOM 681 C CA . LYS A 1 84 ? 27.868 0.155 -40.308 1.00 97.12 84 LYS A CA 1
ATOM 682 C C . LYS A 1 84 ? 27.638 -1.206 -39.650 1.00 97.12 84 LYS A C 1
ATOM 684 O O . LYS A 1 84 ? 26.495 -1.579 -39.391 1.00 97.12 84 LYS A O 1
ATOM 689 N N . ILE A 1 85 ? 28.715 -1.914 -39.301 1.00 97.44 85 ILE A N 1
ATOM 690 C CA . ILE A 1 85 ? 28.637 -3.188 -38.569 1.00 97.44 85 ILE A CA 1
ATOM 691 C C . ILE A 1 85 ? 27.932 -3.008 -37.218 1.00 97.44 85 ILE A C 1
ATOM 693 O O . ILE A 1 85 ? 27.045 -3.793 -36.883 1.00 97.44 85 ILE A O 1
ATOM 697 N N . LYS A 1 86 ? 28.285 -1.968 -36.455 1.00 97.06 86 LYS A N 1
ATOM 698 C CA . LYS A 1 86 ? 27.685 -1.651 -35.152 1.00 97.06 86 LYS A CA 1
ATOM 699 C C . LYS A 1 86 ? 26.167 -1.484 -35.248 1.00 97.06 86 LYS A C 1
ATOM 701 O O . LYS A 1 86 ? 25.453 -2.015 -34.394 1.00 97.06 86 LYS A O 1
ATOM 706 N N . PHE A 1 87 ? 25.664 -0.777 -36.259 1.00 97.44 87 PHE A N 1
ATOM 707 C CA . PHE A 1 87 ? 24.224 -0.549 -36.423 1.00 97.44 87 PHE A CA 1
ATOM 708 C C . PHE A 1 87 ? 23.475 -1.763 -36.979 1.00 97.44 87 PHE A C 1
ATOM 710 O O . PHE A 1 87 ? 22.391 -2.072 -36.489 1.00 97.44 87 PHE A O 1
ATOM 717 N N . LEU A 1 88 ? 24.055 -2.503 -37.931 1.00 97.56 88 LEU A N 1
ATOM 718 C CA . LEU A 1 88 ? 23.455 -3.753 -38.420 1.00 97.56 88 LEU A CA 1
ATOM 719 C C . LEU A 1 88 ? 23.361 -4.799 -37.303 1.00 97.56 88 LEU A C 1
ATOM 721 O O . LEU A 1 88 ? 22.312 -5.415 -37.110 1.00 97.56 88 LEU A O 1
ATOM 725 N N . ARG A 1 89 ? 24.434 -4.951 -36.517 1.00 97.19 89 ARG A N 1
ATOM 726 C CA . ARG A 1 89 ? 24.451 -5.826 -35.342 1.00 97.19 89 ARG A CA 1
ATOM 727 C C . ARG A 1 89 ? 23.417 -5.395 -34.306 1.00 97.19 89 ARG A C 1
ATOM 729 O O . ARG A 1 89 ? 22.648 -6.232 -33.851 1.00 97.19 89 ARG A O 1
ATOM 736 N N . GLY A 1 90 ? 23.360 -4.110 -33.956 1.00 97.38 90 GLY A N 1
ATOM 737 C CA . GLY A 1 90 ? 22.393 -3.635 -32.966 1.00 97.38 90 GLY A CA 1
ATOM 738 C C . GLY A 1 90 ? 20.941 -3.783 -33.417 1.00 97.38 90 GLY A C 1
ATOM 739 O O . GLY A 1 90 ? 20.097 -4.184 -32.619 1.00 97.38 90 GLY A O 1
ATOM 740 N N . LEU A 1 91 ? 20.636 -3.564 -34.702 1.00 97.75 91 LEU A N 1
ATOM 741 C CA . LEU A 1 91 ? 19.314 -3.881 -35.249 1.00 97.75 91 LEU A CA 1
ATOM 742 C C . LEU A 1 91 ? 19.000 -5.375 -35.090 1.00 97.75 91 LEU A C 1
ATOM 744 O O . LEU A 1 91 ? 17.903 -5.728 -34.664 1.00 97.75 91 LEU A O 1
ATOM 748 N N . ASN A 1 92 ? 19.964 -6.254 -35.365 1.00 97.94 92 ASN A N 1
ATOM 749 C CA . ASN A 1 92 ? 19.786 -7.692 -35.187 1.00 97.94 92 ASN A CA 1
ATOM 750 C C . ASN A 1 92 ? 19.542 -8.072 -33.715 1.00 97.94 92 ASN A C 1
ATOM 752 O O . ASN A 1 92 ? 18.675 -8.902 -33.435 1.00 97.94 92 ASN A O 1
ATOM 756 N N . ASP A 1 93 ? 20.249 -7.445 -32.772 1.00 97.38 93 ASP A N 1
ATOM 757 C CA . ASP A 1 93 ? 20.044 -7.647 -31.332 1.00 97.38 93 ASP A CA 1
ATOM 758 C C . ASP A 1 93 ? 18.637 -7.214 -30.899 1.00 97.38 93 ASP A C 1
ATOM 760 O O . ASP A 1 93 ? 17.978 -7.918 -30.129 1.00 97.38 93 ASP A O 1
ATOM 764 N N . VAL A 1 94 ? 18.143 -6.091 -31.430 1.00 98.31 94 VAL A N 1
ATOM 765 C CA . VAL A 1 94 ? 16.784 -5.590 -31.177 1.00 98.31 94 VAL A CA 1
ATOM 766 C C . VAL A 1 94 ? 15.731 -6.591 -31.654 1.00 98.31 94 VAL A C 1
ATOM 768 O O . VAL A 1 94 ? 14.825 -6.922 -30.888 1.00 98.31 94 VAL A O 1
ATOM 771 N N . LEU A 1 95 ? 15.857 -7.120 -32.879 1.00 98.19 95 LEU A N 1
ATOM 772 C CA . LEU A 1 95 ? 14.903 -8.100 -33.418 1.00 98.19 95 LEU A CA 1
ATOM 773 C C . LEU A 1 95 ? 14.919 -9.412 -32.622 1.00 98.19 95 LEU A C 1
ATOM 775 O O . LEU A 1 95 ? 13.858 -9.941 -32.291 1.00 98.19 95 LEU A O 1
ATOM 779 N N . ASN A 1 96 ? 16.104 -9.916 -32.269 1.00 98.19 96 ASN A N 1
ATOM 780 C CA . ASN A 1 96 ? 16.237 -11.148 -31.487 1.00 98.19 96 ASN A CA 1
ATOM 781 C C . ASN A 1 96 ? 15.711 -10.990 -30.055 1.00 98.19 96 ASN A C 1
ATOM 783 O O . ASN A 1 96 ? 15.016 -11.872 -29.545 1.00 98.19 96 ASN A O 1
ATOM 787 N N . THR A 1 97 ? 15.994 -9.855 -29.413 1.00 98.06 97 THR A N 1
ATOM 788 C CA . THR A 1 97 ? 15.472 -9.552 -28.073 1.00 98.06 97 THR A CA 1
ATOM 789 C C . THR A 1 97 ? 13.953 -9.436 -28.110 1.00 98.06 97 THR A C 1
ATOM 791 O O . THR A 1 97 ? 13.283 -10.034 -27.272 1.00 98.06 97 THR A O 1
ATOM 794 N N . PHE A 1 98 ? 13.398 -8.752 -29.114 1.00 98.19 98 PHE A N 1
ATOM 795 C CA . PHE A 1 98 ? 11.954 -8.674 -29.311 1.00 98.19 98 PHE A CA 1
ATOM 796 C C . PHE A 1 98 ? 11.325 -10.055 -29.505 1.00 98.19 98 PHE A C 1
ATOM 798 O O . PHE A 1 98 ? 10.346 -10.371 -28.837 1.00 98.19 98 PHE A O 1
ATOM 805 N N . TYR A 1 99 ? 11.901 -10.898 -30.368 1.00 97.75 99 TYR A N 1
ATOM 806 C CA . TYR A 1 99 ? 11.412 -12.261 -30.584 1.00 97.75 99 TYR A CA 1
ATOM 807 C C . TYR A 1 99 ? 11.357 -13.050 -29.269 1.00 97.75 99 TYR A C 1
ATOM 809 O O . TYR A 1 99 ? 10.328 -13.638 -28.930 1.00 97.75 99 TYR A O 1
ATOM 817 N N . SER A 1 100 ? 12.448 -13.021 -28.500 1.00 97.62 100 SER A N 1
ATOM 818 C CA . SER A 1 100 ? 12.522 -13.668 -27.189 1.00 97.62 100 SER A CA 1
ATOM 819 C C . SER A 1 100 ? 11.460 -13.122 -26.229 1.00 97.62 100 SER A C 1
ATOM 821 O O . SER A 1 100 ? 10.691 -13.885 -25.645 1.00 97.62 100 SER A O 1
ATOM 823 N N . ASP A 1 101 ? 11.348 -11.800 -26.108 1.00 97.19 101 ASP A N 1
ATOM 824 C CA . ASP A 1 101 ? 10.416 -11.170 -25.177 1.00 97.19 101 ASP A CA 1
ATOM 825 C C . ASP A 1 101 ? 8.946 -11.406 -25.566 1.00 97.19 101 ASP A C 1
ATOM 827 O O . ASP A 1 101 ? 8.114 -11.551 -24.672 1.00 97.19 101 ASP A O 1
ATOM 831 N N . VAL A 1 102 ? 8.607 -11.541 -26.856 1.00 97.50 102 VAL A N 1
ATOM 832 C CA . VAL A 1 102 ? 7.259 -11.967 -27.281 1.00 97.50 102 VAL A CA 1
ATOM 833 C C . VAL A 1 102 ? 7.007 -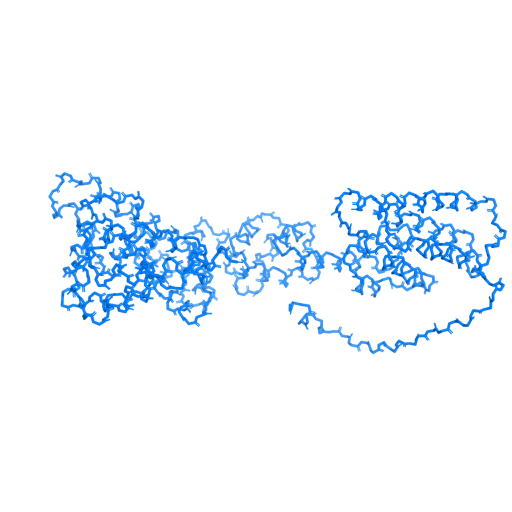13.426 -26.891 1.00 97.50 102 VAL A C 1
ATOM 835 O O . VAL A 1 102 ? 5.950 -13.731 -26.340 1.00 97.50 102 VAL A O 1
ATOM 838 N N . ARG A 1 103 ? 7.972 -14.335 -27.113 1.00 96.94 103 ARG A N 1
ATOM 839 C CA . ARG A 1 103 ? 7.844 -15.763 -26.739 1.00 96.94 103 ARG A CA 1
ATOM 840 C C . ARG A 1 103 ? 7.601 -15.957 -25.246 1.00 96.94 103 ARG A C 1
ATOM 842 O O . ARG A 1 103 ? 6.826 -16.832 -24.875 1.00 96.94 103 ARG A O 1
ATOM 849 N N . TYR A 1 104 ? 8.235 -15.139 -24.407 1.00 96.44 104 TYR A N 1
ATOM 850 C CA . TYR A 1 104 ? 8.078 -15.182 -22.951 1.00 96.44 104 TYR A CA 1
ATOM 851 C C . TYR A 1 104 ? 6.947 -14.287 -22.416 1.00 96.44 104 TYR A C 1
ATOM 853 O O . TYR A 1 104 ? 6.825 -14.137 -21.202 1.00 96.44 104 TYR A O 1
ATOM 861 N N . GLY A 1 105 ? 6.140 -13.667 -23.285 1.00 94.88 105 GLY A N 1
ATOM 862 C CA . GLY A 1 105 ? 5.019 -12.812 -22.875 1.00 94.88 105 GLY A CA 1
ATOM 863 C C . GLY A 1 105 ? 5.430 -11.515 -22.165 1.00 94.88 105 GLY A C 1
ATOM 864 O O . GLY A 1 105 ? 4.643 -10.954 -21.408 1.00 94.88 105 GLY A O 1
ATOM 865 N N . ARG A 1 106 ? 6.660 -11.033 -22.377 1.00 93.19 106 ARG A N 1
ATOM 866 C CA . ARG A 1 106 ? 7.200 -9.799 -21.775 1.00 93.19 106 ARG A CA 1
ATOM 867 C C . ARG A 1 106 ? 6.903 -8.544 -22.591 1.00 93.19 106 ARG A C 1
ATOM 869 O O . ARG A 1 106 ? 6.957 -7.444 -22.044 1.00 93.19 106 ARG A O 1
ATOM 876 N N . ILE A 1 107 ? 6.607 -8.697 -23.881 1.00 95.75 107 ILE A N 1
ATOM 877 C CA . ILE A 1 107 ? 6.208 -7.605 -24.769 1.00 95.75 107 ILE A CA 1
ATOM 878 C C . ILE A 1 107 ? 5.090 -8.059 -25.708 1.00 95.75 107 ILE A C 1
ATOM 880 O O . ILE A 1 107 ? 5.062 -9.196 -26.175 1.00 95.75 107 ILE A O 1
ATOM 884 N N . ASP A 1 108 ? 4.160 -7.152 -25.996 1.00 95.75 108 ASP A N 1
ATOM 885 C CA . ASP A 1 108 ? 3.118 -7.381 -26.991 1.00 95.75 108 ASP A CA 1
ATOM 886 C C . ASP A 1 108 ? 3.705 -7.322 -28.410 1.00 95.75 108 ASP A C 1
ATOM 888 O O . ASP A 1 108 ? 4.349 -6.338 -28.786 1.00 95.75 108 ASP A O 1
ATOM 892 N N . ARG A 1 109 ? 3.427 -8.344 -29.231 1.00 95.62 109 ARG A N 1
ATOM 893 C CA . ARG A 1 109 ? 3.870 -8.412 -30.635 1.00 95.62 109 ARG A CA 1
ATOM 894 C C . ARG A 1 109 ? 3.458 -7.189 -31.472 1.00 95.62 109 ARG A C 1
ATOM 896 O O . ARG A 1 109 ? 4.142 -6.840 -32.430 1.00 95.62 109 ARG A O 1
ATOM 903 N N . ARG A 1 110 ? 2.374 -6.499 -31.098 1.00 94.81 110 ARG A N 1
ATOM 904 C CA . ARG A 1 110 ? 1.884 -5.269 -31.751 1.00 94.81 110 ARG A CA 1
ATOM 905 C C . ARG A 1 110 ? 2.820 -4.072 -31.563 1.00 94.81 110 ARG A C 1
ATOM 907 O O . ARG A 1 110 ? 2.634 -3.056 -32.223 1.00 94.81 110 ARG A O 1
ATOM 914 N N . LEU A 1 111 ? 3.819 -4.166 -30.681 1.00 96.00 111 LEU A N 1
ATOM 915 C CA . LEU A 1 111 ? 4.802 -3.106 -30.455 1.00 96.00 111 LEU A CA 1
ATOM 916 C C . LEU A 1 111 ? 5.978 -3.130 -31.438 1.00 96.00 111 LEU A C 1
ATOM 918 O O . LEU A 1 111 ? 6.763 -2.184 -31.425 1.00 96.00 111 LEU A O 1
ATOM 922 N N . LEU A 1 112 ? 6.084 -4.132 -32.322 1.00 96.00 112 LEU A N 1
ATOM 923 C CA . LEU A 1 112 ? 7.159 -4.197 -33.321 1.00 96.00 112 LEU A CA 1
ATOM 924 C C . LEU A 1 112 ? 7.291 -2.919 -34.177 1.00 96.00 112 LEU A C 1
ATOM 926 O O . LEU A 1 112 ? 8.410 -2.423 -34.291 1.00 96.00 112 LEU A O 1
ATOM 930 N N . PRO A 1 113 ? 6.212 -2.323 -34.732 1.00 94.12 113 PRO A N 1
ATOM 931 C CA . PRO A 1 113 ? 6.338 -1.104 -35.535 1.00 94.12 113 PRO A CA 1
ATOM 932 C C . PRO A 1 113 ? 6.944 0.057 -34.733 1.00 94.12 113 PRO A C 1
ATOM 934 O O . PRO A 1 113 ? 7.857 0.733 -35.203 1.00 94.12 113 PRO A O 1
ATOM 937 N N . HIS A 1 114 ? 6.482 0.243 -33.492 1.00 94.81 114 HIS A N 1
ATOM 938 C CA . HIS A 1 114 ? 6.995 1.282 -32.602 1.00 94.81 114 HIS A CA 1
ATOM 939 C C . HIS A 1 114 ? 8.449 1.009 -32.196 1.00 94.81 114 HIS A C 1
ATOM 941 O O . HIS A 1 114 ? 9.246 1.937 -32.118 1.00 94.81 114 HIS A O 1
ATOM 947 N N . LEU A 1 115 ? 8.821 -0.251 -31.953 1.00 97.62 115 LEU A N 1
ATOM 948 C CA . LEU A 1 115 ? 10.202 -0.620 -31.647 1.00 97.62 115 LEU A CA 1
ATOM 949 C C . LEU A 1 115 ? 11.145 -0.295 -32.810 1.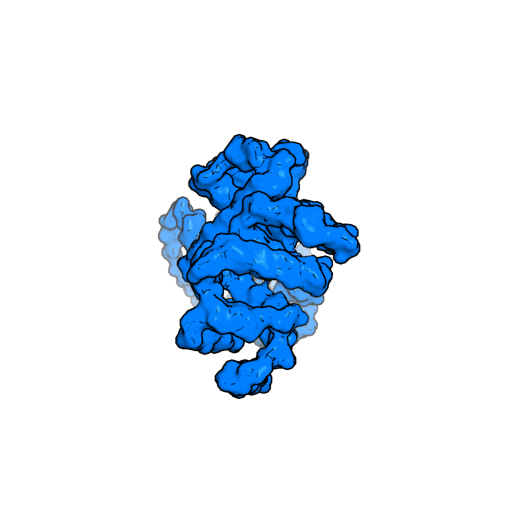00 97.62 115 LEU A C 1
ATOM 951 O O . LEU A 1 115 ? 12.210 0.272 -32.580 1.00 97.62 115 LEU A O 1
ATOM 955 N N . LEU A 1 116 ? 10.752 -0.617 -34.046 1.00 96.56 116 LEU A N 1
ATOM 956 C CA . LEU A 1 116 ? 11.546 -0.306 -35.237 1.00 96.56 116 LEU A CA 1
ATOM 957 C C . LEU A 1 116 ? 11.722 1.204 -35.412 1.00 96.56 116 LEU A C 1
ATOM 959 O O . LEU A 1 116 ? 12.841 1.664 -35.642 1.00 96.56 116 LEU A O 1
ATOM 963 N N . GLN A 1 117 ? 10.639 1.969 -35.250 1.00 95.31 117 GLN A N 1
ATOM 964 C CA . GLN A 1 117 ? 10.679 3.427 -35.325 1.00 95.31 117 GLN A CA 1
ATOM 965 C C . GLN A 1 117 ? 11.603 4.017 -34.252 1.00 95.31 117 GLN A C 1
ATOM 967 O O . GLN A 1 117 ? 12.491 4.801 -34.582 1.00 95.31 117 GLN A O 1
ATOM 972 N N . SER A 1 118 ? 11.444 3.608 -32.991 1.00 97.25 118 SER A N 1
ATOM 973 C CA . SER A 1 118 ? 12.284 4.093 -31.894 1.00 97.25 118 SER A CA 1
ATOM 974 C C . SER A 1 118 ? 13.751 3.691 -32.054 1.00 97.25 118 SER A C 1
ATOM 976 O O . SER A 1 118 ? 14.637 4.493 -31.774 1.00 97.25 118 SER A O 1
ATOM 978 N N . ASN A 1 119 ? 14.041 2.488 -32.562 1.00 97.69 119 ASN A N 1
ATOM 979 C CA . ASN A 1 119 ? 15.418 2.071 -32.836 1.00 97.69 119 ASN A CA 1
ATOM 980 C C . ASN A 1 119 ? 16.076 2.948 -33.908 1.00 97.69 119 ASN A C 1
ATOM 982 O O . ASN A 1 119 ? 17.229 3.356 -33.755 1.00 97.69 119 ASN A O 1
ATOM 986 N N . GLN A 1 120 ? 15.327 3.281 -34.963 1.00 95.44 120 GLN A N 1
ATOM 987 C CA . GLN A 1 120 ? 15.803 4.176 -36.012 1.00 95.44 120 GLN A CA 1
ATOM 988 C C . GLN A 1 120 ? 16.090 5.576 -35.462 1.00 95.44 120 GLN A C 1
ATOM 990 O O . GLN A 1 120 ? 17.156 6.120 -35.739 1.00 95.44 120 GLN A O 1
ATOM 995 N N . GLN A 1 121 ? 15.202 6.134 -34.634 1.00 96.12 121 GLN A N 1
ATOM 996 C CA . GLN A 1 121 ? 15.431 7.442 -34.009 1.00 96.12 121 GLN A CA 1
ATOM 997 C C . GLN A 1 121 ? 16.629 7.433 -33.053 1.00 96.12 121 GLN A C 1
ATOM 999 O O . GLN A 1 121 ? 17.496 8.301 -33.149 1.00 96.12 121 GLN A O 1
ATOM 1004 N N . ALA A 1 122 ? 16.748 6.417 -32.194 1.00 97.31 122 ALA A N 1
ATOM 1005 C CA . ALA A 1 122 ? 17.904 6.254 -31.313 1.00 97.31 122 ALA A CA 1
ATOM 1006 C C . ALA A 1 122 ? 19.216 6.112 -32.105 1.00 97.31 122 ALA A C 1
ATOM 1008 O O . ALA A 1 122 ? 20.240 6.670 -31.723 1.00 97.31 122 ALA A O 1
ATOM 1009 N N . THR A 1 123 ? 19.182 5.430 -33.252 1.00 96.19 123 THR A N 1
ATOM 1010 C CA . THR A 1 123 ? 20.332 5.317 -34.158 1.00 96.19 123 THR A CA 1
ATOM 1011 C C . THR A 1 123 ? 20.715 6.655 -34.779 1.00 96.19 123 THR A C 1
ATOM 1013 O O . THR A 1 123 ? 21.899 6.968 -34.841 1.00 96.19 123 THR A O 1
ATOM 1016 N N . LEU A 1 124 ? 19.745 7.477 -35.190 1.00 94.62 124 LEU A N 1
ATOM 1017 C CA . LEU A 1 124 ? 20.026 8.824 -35.696 1.00 94.62 124 LEU A CA 1
ATOM 1018 C C . LEU A 1 124 ? 20.665 9.716 -34.619 1.00 94.62 124 LEU A C 1
ATOM 1020 O O . LEU A 1 124 ? 21.579 10.477 -34.931 1.00 94.62 124 LEU A O 1
ATOM 1024 N N . LEU A 1 125 ? 20.223 9.604 -33.362 1.00 96.56 125 LEU A N 1
ATOM 1025 C CA . LEU A 1 125 ? 20.844 10.299 -32.228 1.00 96.56 125 LEU A CA 1
ATOM 1026 C C . LEU A 1 125 ? 22.282 9.816 -31.994 1.00 96.56 125 LEU A C 1
ATOM 1028 O O . LEU A 1 125 ? 23.189 10.639 -31.895 1.00 96.56 125 LEU A O 1
ATOM 1032 N N . GLU A 1 126 ? 22.504 8.501 -31.993 1.00 96.25 126 GLU A N 1
ATOM 1033 C CA . GLU A 1 126 ? 23.833 7.895 -31.841 1.00 96.25 126 GLU A CA 1
ATOM 1034 C C . GLU A 1 126 ? 24.801 8.334 -32.951 1.00 96.25 126 GLU A C 1
ATOM 1036 O O . GLU A 1 126 ? 25.944 8.683 -32.670 1.00 96.25 126 GLU A O 1
ATOM 1041 N N . MET A 1 127 ? 24.347 8.382 -34.209 1.00 93.12 127 MET A N 1
ATOM 1042 C CA . MET A 1 127 ? 25.148 8.872 -35.343 1.00 93.12 127 MET A CA 1
ATOM 1043 C C . MET A 1 127 ? 25.554 10.342 -35.183 1.00 93.12 127 MET A C 1
ATOM 1045 O O . MET A 1 127 ? 26.618 10.744 -35.640 1.00 93.12 127 MET A O 1
ATOM 1049 N N . GLN A 1 128 ? 24.717 11.139 -34.517 1.00 94.00 128 GLN A N 1
ATOM 1050 C CA . GLN A 1 128 ? 24.995 12.538 -34.188 1.00 94.00 128 GLN A CA 1
ATOM 1051 C C . GLN A 1 128 ? 25.782 12.698 -32.878 1.00 94.00 128 GLN A C 1
ATOM 1053 O O . GLN A 1 128 ? 25.963 13.831 -32.435 1.00 94.00 128 GLN A O 1
ATOM 1058 N N . GLN A 1 129 ? 26.213 11.596 -32.250 1.00 94.62 129 GLN A N 1
ATOM 1059 C CA . GLN A 1 129 ? 26.865 11.570 -30.935 1.00 94.62 129 GLN A CA 1
ATOM 1060 C C . GLN A 1 129 ? 26.034 12.255 -29.839 1.00 94.62 129 GLN A C 1
ATOM 1062 O O . GLN A 1 129 ? 26.573 12.885 -28.935 1.00 94.62 129 GLN A O 1
ATOM 1067 N N . LYS A 1 130 ? 24.705 12.147 -29.929 1.00 97.12 130 LYS A N 1
ATOM 1068 C CA . LYS A 1 130 ? 23.765 12.677 -28.940 1.00 97.12 130 LYS A CA 1
ATOM 1069 C C . LYS A 1 130 ? 23.238 11.566 -28.046 1.00 97.12 130 LYS A C 1
ATOM 1071 O O . LYS A 1 130 ? 23.046 10.428 -28.477 1.00 97.12 130 LYS A O 1
ATOM 1076 N N . SER A 1 131 ? 22.912 11.927 -26.813 1.00 98.06 131 SER A N 1
ATOM 1077 C CA . SER A 1 131 ? 22.157 11.088 -25.886 1.00 98.06 131 SER A CA 1
ATOM 1078 C C . SER A 1 131 ? 20.893 10.476 -26.512 1.00 98.06 131 SER A C 1
ATOM 1080 O O . SER A 1 131 ? 20.062 11.189 -27.080 1.00 98.06 131 SER A O 1
ATOM 1082 N N . ILE A 1 132 ? 20.698 9.162 -26.336 1.00 98.25 132 ILE A N 1
ATOM 1083 C CA . ILE A 1 132 ? 19.446 8.462 -26.694 1.00 98.25 132 ILE A CA 1
ATOM 1084 C C . ILE A 1 132 ? 18.317 8.681 -25.677 1.00 98.25 132 ILE A C 1
ATOM 1086 O O . ILE A 1 132 ? 17.186 8.250 -25.904 1.00 98.25 132 ILE A O 1
ATOM 1090 N N . LEU A 1 133 ? 18.604 9.342 -24.551 1.00 98.06 133 LEU A N 1
ATOM 1091 C CA . LEU A 1 133 ? 17.652 9.551 -23.462 1.00 98.06 133 LEU A CA 1
ATOM 1092 C C . LEU A 1 133 ? 16.300 10.131 -23.923 1.00 98.06 133 LEU A C 1
ATOM 1094 O O . LEU A 1 133 ? 15.280 9.615 -23.464 1.00 98.06 133 LEU A O 1
ATOM 1098 N N . PRO A 1 134 ? 16.230 11.134 -24.828 1.00 98.19 134 PRO A N 1
ATOM 1099 C CA . PRO A 1 134 ? 14.948 11.670 -25.288 1.00 98.19 134 PRO A CA 1
ATOM 1100 C C . PRO A 1 134 ? 14.052 10.608 -25.937 1.00 98.19 134 PRO A C 1
ATOM 1102 O O . PRO A 1 134 ? 12.847 10.583 -25.683 1.00 98.19 134 PRO A O 1
ATOM 1105 N N . GLU A 1 135 ? 14.638 9.687 -26.707 1.00 98.06 135 GLU A N 1
ATOM 1106 C CA . GLU A 1 135 ? 13.897 8.587 -27.328 1.00 98.06 135 GLU A CA 1
ATOM 1107 C C . GLU A 1 135 ? 13.418 7.581 -26.273 1.00 98.06 135 GLU A C 1
ATOM 1109 O O . GLU A 1 135 ? 12.274 7.135 -26.307 1.00 98.06 135 GLU A O 1
ATOM 1114 N N . ILE A 1 136 ? 14.246 7.276 -25.268 1.00 98.19 136 ILE A N 1
ATOM 1115 C CA . ILE A 1 136 ? 13.857 6.378 -24.169 1.00 98.19 136 ILE A CA 1
ATOM 1116 C C . ILE A 1 136 ? 12.761 6.995 -23.289 1.00 98.19 136 ILE A C 1
ATOM 1118 O O . ILE A 1 136 ? 11.885 6.273 -22.803 1.00 98.19 136 ILE A O 1
ATOM 1122 N N . ILE A 1 137 ? 12.756 8.318 -23.103 1.00 97.12 137 ILE A N 1
ATOM 1123 C CA . ILE A 1 137 ? 11.673 9.043 -22.424 1.00 97.12 137 ILE A CA 1
ATOM 1124 C C . ILE A 1 137 ? 10.371 8.925 -23.226 1.00 97.12 137 ILE A C 1
ATOM 1126 O O . ILE A 1 137 ? 9.341 8.593 -22.635 1.00 97.12 137 ILE A O 1
ATOM 1130 N N . ALA A 1 138 ? 10.414 9.126 -24.546 1.00 96.44 138 ALA A N 1
ATOM 1131 C CA . ALA A 1 138 ? 9.237 9.053 -25.413 1.00 96.44 138 ALA A CA 1
ATOM 1132 C C . ALA A 1 138 ? 8.681 7.625 -25.568 1.00 96.44 138 ALA A C 1
ATOM 1134 O O . ALA A 1 138 ? 7.465 7.429 -25.600 1.00 96.44 138 ALA A O 1
ATOM 1135 N N . ALA A 1 139 ? 9.553 6.618 -25.633 1.00 95.56 139 ALA A N 1
ATOM 1136 C CA . ALA A 1 139 ? 9.165 5.240 -25.900 1.00 95.56 139 ALA A CA 1
ATOM 1137 C C . ALA A 1 139 ? 8.402 4.576 -24.741 1.00 95.56 139 ALA A C 1
ATOM 1139 O O . ALA A 1 139 ? 8.566 4.907 -23.564 1.00 95.56 139 ALA A O 1
ATOM 1140 N N . LYS A 1 140 ? 7.602 3.548 -25.051 1.00 95.12 140 LYS A N 1
ATOM 1141 C CA . LYS A 1 140 ? 7.058 2.653 -24.016 1.00 95.12 140 LYS A CA 1
ATOM 1142 C C . LYS A 1 140 ? 8.188 1.925 -23.283 1.00 95.12 140 LYS A C 1
ATOM 1144 O O . LYS A 1 140 ? 9.252 1.684 -23.851 1.00 95.12 140 LYS A O 1
ATOM 1149 N N . ARG A 1 141 ? 7.942 1.545 -22.027 1.00 95.94 141 ARG A N 1
ATOM 1150 C CA . ARG A 1 141 ? 8.922 0.875 -21.156 1.00 95.94 141 ARG A CA 1
ATOM 1151 C C . ARG A 1 141 ? 9.501 -0.386 -21.802 1.00 95.94 141 ARG A C 1
ATOM 1153 O O . ARG A 1 141 ? 10.711 -0.573 -21.801 1.00 95.94 141 ARG A O 1
ATOM 1160 N N . GLU A 1 142 ? 8.652 -1.224 -22.389 1.00 95.88 142 GLU A N 1
ATOM 1161 C CA . GLU A 1 142 ? 9.046 -2.477 -23.038 1.00 95.88 142 GLU A CA 1
ATOM 1162 C C . GLU A 1 142 ? 9.958 -2.218 -24.242 1.00 95.88 142 GLU A C 1
ATOM 1164 O O . GLU A 1 142 ? 10.979 -2.880 -24.403 1.00 95.88 142 GLU A O 1
ATOM 1169 N N . VAL A 1 143 ? 9.625 -1.202 -25.045 1.00 97.81 143 VAL A N 1
ATOM 1170 C CA . VAL A 1 143 ? 10.433 -0.777 -26.195 1.00 97.81 143 VAL A CA 1
ATOM 1171 C C . VAL A 1 143 ? 11.794 -0.272 -25.723 1.00 97.81 143 VAL A C 1
ATOM 1173 O O . VAL A 1 143 ? 12.820 -0.766 -26.181 1.00 97.81 143 VAL A O 1
ATOM 1176 N N . GLY A 1 144 ? 11.823 0.653 -24.762 1.00 97.62 144 GLY A N 1
ATOM 1177 C CA . GLY A 1 144 ? 13.077 1.193 -24.241 1.00 97.62 144 GLY A CA 1
ATOM 1178 C C . GLY A 1 144 ? 13.972 0.126 -23.600 1.00 97.62 144 GLY A C 1
ATOM 1179 O O . GLY A 1 144 ? 15.179 0.144 -23.828 1.00 97.62 144 GLY A O 1
ATOM 1180 N N . ASN A 1 145 ? 13.394 -0.854 -22.893 1.00 97.19 145 ASN A N 1
ATOM 1181 C CA . ASN A 1 145 ? 14.121 -1.993 -22.316 1.00 97.19 145 ASN A CA 1
ATOM 1182 C C . ASN A 1 145 ? 14.836 -2.855 -23.365 1.00 97.19 145 ASN A C 1
ATOM 1184 O O . ASN A 1 145 ? 15.878 -3.437 -23.062 1.00 97.19 145 ASN A O 1
ATOM 1188 N N . ILE A 1 146 ? 14.287 -2.954 -24.578 1.00 98.25 146 ILE A N 1
ATOM 1189 C CA . ILE A 1 146 ? 14.951 -3.628 -25.697 1.00 98.25 146 ILE A CA 1
ATOM 1190 C C . ILE A 1 146 ? 16.057 -2.730 -26.259 1.00 98.25 146 ILE A C 1
ATOM 1192 O O . ILE A 1 146 ? 17.180 -3.192 -26.452 1.00 98.25 146 ILE A O 1
ATOM 1196 N N . LEU A 1 147 ? 15.771 -1.442 -26.469 1.00 97.94 147 LEU A N 1
ATOM 1197 C CA . LEU A 1 147 ? 16.727 -0.501 -27.057 1.00 97.94 147 LEU A CA 1
ATOM 1198 C C . LEU A 1 147 ? 18.013 -0.396 -26.239 1.00 97.94 147 LEU A C 1
ATOM 1200 O O . LEU A 1 147 ? 19.089 -0.568 -26.798 1.00 97.94 147 LEU A O 1
ATOM 1204 N N . ILE A 1 148 ? 17.937 -0.215 -24.918 1.00 96.94 148 ILE A N 1
ATOM 1205 C CA . ILE A 1 148 ? 19.143 -0.063 -24.081 1.00 96.94 148 ILE A CA 1
ATOM 1206 C C . ILE A 1 148 ? 20.039 -1.315 -24.036 1.00 96.94 148 ILE A C 1
ATOM 1208 O O . ILE A 1 148 ? 21.165 -1.236 -23.547 1.00 96.94 148 ILE A O 1
ATOM 1212 N N . LYS A 1 149 ? 19.559 -2.470 -24.519 1.00 96.25 149 LYS A N 1
ATOM 1213 C CA . LYS A 1 149 ? 20.337 -3.715 -24.648 1.00 96.25 149 LYS A CA 1
ATOM 1214 C C . LYS A 1 149 ? 21.014 -3.854 -26.014 1.00 96.25 149 LYS A C 1
ATOM 1216 O O . LYS A 1 149 ? 21.887 -4.701 -26.162 1.00 96.25 149 LYS A O 1
ATOM 1221 N N . SER A 1 150 ? 20.626 -3.041 -26.999 1.00 96.75 150 SER A N 1
ATOM 1222 C CA . SER A 1 150 ? 21.216 -3.050 -28.339 1.00 96.75 150 SER A CA 1
ATOM 1223 C C . SER A 1 150 ? 22.709 -2.746 -28.279 1.00 96.75 150 SER A C 1
ATOM 1225 O O . SER A 1 150 ? 23.125 -1.780 -27.627 1.00 96.75 150 SER A O 1
ATOM 1227 N N . PHE A 1 151 ? 23.519 -3.516 -29.012 1.00 95.81 151 PHE A N 1
ATOM 1228 C CA . PHE A 1 151 ? 24.954 -3.261 -29.132 1.00 95.81 151 PHE A CA 1
ATOM 1229 C C . PHE A 1 151 ? 25.267 -1.832 -29.604 1.00 95.81 151 PHE A C 1
ATOM 1231 O O . PHE A 1 151 ? 26.283 -1.263 -29.208 1.00 95.81 151 PHE A O 1
ATOM 1238 N N . SER A 1 152 ? 24.377 -1.213 -30.389 1.00 96.19 152 SER A N 1
ATOM 1239 C CA . SER A 1 152 ? 24.583 0.138 -30.920 1.00 96.19 152 SER A CA 1
ATOM 1240 C C . SER A 1 152 ? 24.697 1.223 -29.850 1.00 96.19 152 SER A C 1
ATOM 1242 O O . SER A 1 152 ? 25.323 2.240 -30.120 1.00 96.19 152 SER A O 1
ATOM 1244 N N . PHE A 1 153 ? 24.139 1.024 -28.653 1.00 97.12 153 PHE A N 1
ATOM 1245 C CA . PHE A 1 153 ? 24.001 2.100 -27.662 1.00 97.12 153 PHE A CA 1
ATOM 1246 C C . PHE A 1 153 ? 24.791 1.874 -26.373 1.00 97.12 153 PHE A C 1
ATOM 1248 O O . PHE A 1 153 ? 24.661 2.651 -25.430 1.00 97.12 153 PHE A O 1
ATOM 1255 N N . GLN A 1 154 ? 25.628 0.832 -26.309 1.00 96.44 154 GLN A N 1
ATOM 1256 C CA . GLN A 1 154 ? 26.341 0.480 -25.072 1.00 96.44 154 GLN A CA 1
ATOM 1257 C C . GLN A 1 154 ? 27.371 1.534 -24.629 1.00 96.44 154 GLN A C 1
ATOM 1259 O O . GLN A 1 154 ? 27.713 1.584 -23.451 1.00 96.44 154 GLN A O 1
ATOM 1264 N N . ALA A 1 155 ? 27.828 2.385 -25.551 1.00 95.81 155 ALA A N 1
ATOM 1265 C CA . ALA A 1 155 ? 28.740 3.498 -25.280 1.00 95.81 155 ALA A CA 1
ATOM 1266 C C . ALA A 1 155 ? 28.056 4.880 -25.336 1.00 95.81 155 ALA A C 1
ATOM 1268 O O . ALA A 1 155 ? 28.741 5.894 -25.241 1.00 95.81 155 ALA A O 1
ATOM 1269 N N . ASN A 1 156 ? 26.728 4.942 -25.505 1.00 97.56 156 ASN A N 1
ATOM 1270 C CA . ASN A 1 156 ? 26.018 6.218 -25.591 1.00 97.56 156 ASN A CA 1
ATOM 1271 C C . ASN A 1 156 ? 26.027 6.942 -24.234 1.00 97.56 156 ASN A C 1
ATOM 1273 O O . ASN A 1 156 ? 25.715 6.339 -23.204 1.00 97.56 156 ASN A O 1
ATOM 1277 N N . GLU A 1 157 ? 26.297 8.250 -24.236 1.00 95.56 157 GLU A N 1
ATOM 1278 C CA . GLU A 1 157 ? 26.314 9.090 -23.024 1.00 95.56 157 GLU A CA 1
ATOM 1279 C C . GLU A 1 157 ? 24.992 9.045 -22.232 1.00 95.56 157 GLU A C 1
ATOM 1281 O O . GLU A 1 157 ? 24.975 9.131 -21.005 1.00 95.56 157 GLU A O 1
ATOM 1286 N N . GLY A 1 158 ? 23.870 8.844 -22.925 1.00 96.62 158 GLY A N 1
ATOM 1287 C CA . GLY A 1 158 ? 22.531 8.783 -22.356 1.00 96.62 158 GLY A CA 1
ATOM 1288 C C . GLY A 1 158 ? 22.158 7.439 -21.744 1.00 96.62 158 GLY A C 1
ATOM 1289 O O . GLY A 1 158 ? 21.064 7.325 -21.188 1.00 96.62 158 GLY A O 1
ATOM 1290 N N . LEU A 1 159 ? 23.004 6.408 -21.843 1.00 96.94 159 LEU A N 1
ATOM 1291 C CA . LEU A 1 159 ? 22.639 5.043 -21.453 1.00 96.94 159 LEU A CA 1
ATOM 1292 C C . LEU A 1 159 ? 22.342 4.913 -19.954 1.00 96.94 159 LEU A C 1
ATOM 1294 O O . LEU A 1 159 ? 21.388 4.232 -19.576 1.00 96.94 159 LEU A O 1
ATOM 1298 N N . VAL A 1 160 ? 23.138 5.560 -19.097 1.00 94.88 160 VAL A N 1
ATOM 1299 C CA . VAL A 1 160 ? 22.952 5.501 -17.636 1.00 94.88 160 VAL A CA 1
ATOM 1300 C C . VAL A 1 160 ? 21.617 6.136 -17.248 1.00 94.88 160 VAL A C 1
ATOM 1302 O O . VAL A 1 160 ? 20.776 5.466 -16.652 1.00 94.88 160 VAL A O 1
ATOM 1305 N N . ALA A 1 161 ? 21.368 7.372 -17.688 1.00 95.62 161 ALA A N 1
ATOM 1306 C CA . ALA A 1 161 ? 20.098 8.057 -17.449 1.00 95.62 161 ALA A CA 1
ATOM 1307 C C . ALA A 1 161 ? 18.903 7.297 -18.057 1.00 95.62 161 ALA A C 1
ATOM 1309 O O . ALA A 1 161 ? 17.826 7.243 -17.471 1.00 95.62 161 ALA A O 1
ATOM 1310 N N . SER A 1 162 ? 19.092 6.645 -19.209 1.00 97.44 162 SER A N 1
ATOM 1311 C CA . SER A 1 162 ? 18.053 5.829 -19.850 1.00 97.44 162 SER A CA 1
ATOM 1312 C C . SER A 1 162 ? 17.660 4.623 -18.998 1.00 97.44 162 SER A C 1
ATOM 1314 O O . SER A 1 162 ? 16.473 4.320 -18.877 1.00 97.44 162 SER A O 1
ATOM 1316 N N . LYS A 1 163 ? 18.636 3.951 -18.371 1.00 96.25 163 LYS A N 1
ATOM 1317 C CA . LYS A 1 163 ? 18.378 2.855 -17.424 1.00 96.25 163 LYS A CA 1
ATOM 1318 C C . LYS A 1 163 ? 17.582 3.345 -16.214 1.00 96.25 163 LYS A C 1
ATOM 1320 O O . LYS A 1 163 ? 16.624 2.686 -15.822 1.00 96.25 163 LYS A O 1
ATOM 1325 N N . GLU A 1 164 ? 17.925 4.509 -15.666 1.00 95.44 164 GLU A N 1
ATOM 1326 C CA . GLU A 1 164 ? 17.192 5.104 -14.541 1.00 95.44 164 GLU A CA 1
ATOM 1327 C C . GLU A 1 164 ? 15.754 5.493 -14.917 1.00 95.44 164 GLU A C 1
ATOM 1329 O O . GLU A 1 164 ? 14.824 5.187 -14.172 1.00 95.44 164 GLU A O 1
ATOM 1334 N N . ILE A 1 165 ? 15.536 6.084 -16.097 1.00 96.62 165 ILE A N 1
ATOM 1335 C CA . ILE A 1 165 ? 14.186 6.394 -16.595 1.00 96.62 165 ILE A CA 1
ATOM 1336 C C . ILE A 1 165 ? 13.351 5.128 -16.789 1.00 96.62 165 ILE A C 1
ATOM 1338 O O . ILE A 1 165 ? 12.164 5.115 -16.461 1.00 96.62 165 ILE A O 1
ATOM 1342 N N . LEU A 1 166 ? 13.940 4.048 -17.304 1.00 97.00 166 LEU A N 1
ATOM 1343 C CA . LEU A 1 166 ? 13.230 2.777 -17.453 1.00 97.00 166 LEU A CA 1
ATOM 1344 C C . LEU A 1 166 ? 12.891 2.149 -16.103 1.00 97.00 166 LEU A C 1
ATOM 1346 O O . LEU A 1 166 ? 11.801 1.599 -15.953 1.00 97.00 166 LEU A O 1
ATOM 1350 N N . LEU A 1 167 ? 13.767 2.303 -15.110 1.00 96.50 167 LEU A N 1
ATOM 1351 C CA . LEU A 1 167 ? 13.490 1.901 -13.737 1.00 96.50 167 LEU A CA 1
ATOM 1352 C C . LEU A 1 167 ? 12.330 2.703 -13.131 1.00 96.50 167 LEU A C 1
ATOM 1354 O O . LEU A 1 167 ? 11.448 2.133 -12.494 1.00 96.50 167 LEU A O 1
ATOM 1358 N N . LEU A 1 168 ? 12.286 4.015 -13.372 1.00 96.38 168 LEU A N 1
ATOM 1359 C CA . LEU A 1 168 ? 11.170 4.856 -12.942 1.00 96.38 168 LEU A CA 1
ATOM 1360 C C . LEU A 1 168 ? 9.853 4.424 -13.606 1.00 96.38 168 LEU A C 1
ATOM 1362 O O . LEU A 1 168 ? 8.834 4.308 -12.928 1.00 96.38 168 LEU A O 1
ATOM 1366 N N . LYS A 1 169 ? 9.878 4.117 -14.910 1.00 96.38 169 LYS A N 1
ATOM 1367 C CA . LYS A 1 169 ? 8.721 3.565 -15.636 1.00 96.38 169 LYS A CA 1
ATOM 1368 C C . LYS A 1 169 ? 8.285 2.203 -15.088 1.00 96.38 169 LYS A C 1
ATOM 1370 O O . LYS A 1 169 ? 7.091 1.921 -15.065 1.00 96.38 169 LYS A O 1
ATOM 1375 N N . GLU A 1 170 ? 9.219 1.361 -14.648 1.00 95.56 170 GLU A N 1
ATOM 1376 C CA . GLU A 1 170 ? 8.909 0.090 -13.976 1.00 95.56 170 GLU A CA 1
ATOM 1377 C C . GLU A 1 170 ? 8.184 0.331 -12.646 1.00 95.56 170 GLU A C 1
ATOM 1379 O O . GLU A 1 170 ? 7.171 -0.310 -12.379 1.00 95.56 170 GLU A O 1
ATOM 1384 N N . CYS A 1 171 ? 8.653 1.285 -11.837 1.00 95.88 171 CYS A N 1
ATOM 1385 C CA . CYS A 1 171 ? 7.999 1.662 -10.583 1.00 95.88 171 CYS A CA 1
ATOM 1386 C C . CYS A 1 171 ? 6.592 2.245 -10.792 1.00 95.88 171 CYS A C 1
ATOM 1388 O O . CYS A 1 171 ? 5.713 1.979 -9.977 1.00 95.88 171 CYS A O 1
ATOM 1390 N N . ASP A 1 172 ? 6.375 3.021 -11.858 1.00 94.56 172 ASP A N 1
ATOM 1391 C CA . ASP A 1 172 ? 5.054 3.564 -12.213 1.00 94.56 172 ASP A CA 1
ATOM 1392 C C . ASP A 1 172 ? 4.090 2.455 -12.669 1.00 94.56 172 ASP A C 1
ATOM 1394 O O . ASP A 1 172 ? 2.941 2.406 -12.233 1.00 94.56 172 ASP A O 1
ATOM 1398 N N . ALA A 1 173 ? 4.575 1.513 -13.486 1.00 93.56 173 ALA A N 1
ATOM 1399 C CA . ALA A 1 173 ? 3.782 0.382 -13.968 1.00 93.56 173 ALA A CA 1
ATOM 1400 C C . ALA A 1 173 ? 3.477 -0.653 -12.871 1.00 93.56 173 ALA A C 1
ATOM 1402 O O . ALA A 1 173 ? 2.396 -1.241 -12.856 1.00 93.56 173 ALA A O 1
ATOM 1403 N N . PHE A 1 174 ? 4.416 -0.872 -11.946 1.00 94.62 174 PHE A N 1
ATOM 1404 C CA . PHE A 1 174 ? 4.304 -1.862 -10.875 1.00 94.62 174 PHE A CA 1
ATOM 1405 C C . PHE A 1 174 ? 4.637 -1.248 -9.511 1.00 94.62 174 PHE A C 1
ATOM 1407 O O . PHE A 1 174 ? 5.683 -1.559 -8.925 1.00 94.62 174 PHE A O 1
ATOM 1414 N N . PRO A 1 175 ? 3.743 -0.412 -8.946 1.00 94.62 175 PRO A N 1
ATOM 1415 C CA . PRO A 1 175 ? 4.016 0.270 -7.687 1.00 94.62 175 PRO A CA 1
ATOM 1416 C C . PRO A 1 175 ? 4.380 -0.708 -6.562 1.00 94.62 175 PRO A C 1
ATOM 1418 O O . PRO A 1 175 ? 5.328 -0.481 -5.812 1.00 94.62 175 PRO A O 1
ATOM 1421 N N . ASN A 1 176 ? 3.707 -1.853 -6.457 1.00 94.00 176 ASN A N 1
ATOM 1422 C CA . ASN A 1 176 ? 4.007 -2.873 -5.443 1.00 94.00 176 ASN A CA 1
ATOM 1423 C C . ASN A 1 176 ? 5.474 -3.362 -5.447 1.00 94.00 176 ASN A C 1
ATOM 1425 O O . ASN A 1 176 ? 5.962 -3.807 -4.413 1.00 94.00 176 ASN A O 1
ATOM 1429 N N . ARG A 1 177 ? 6.207 -3.227 -6.560 1.00 95.56 177 ARG A N 1
ATOM 1430 C CA . ARG A 1 177 ? 7.629 -3.595 -6.670 1.00 95.56 177 ARG A CA 1
ATOM 1431 C C . ARG A 1 177 ? 8.599 -2.467 -6.325 1.00 95.56 177 ARG A C 1
ATOM 1433 O O . ARG A 1 177 ? 9.794 -2.731 -6.222 1.00 95.56 177 ARG A O 1
ATOM 1440 N N . THR A 1 178 ? 8.121 -1.240 -6.106 1.00 96.94 178 THR A N 1
ATOM 1441 C CA . THR A 1 178 ? 8.963 -0.051 -5.889 1.00 96.94 178 THR A CA 1
ATOM 1442 C C . THR A 1 178 ? 10.037 -0.262 -4.821 1.00 96.94 178 THR A C 1
ATOM 1444 O O . THR A 1 178 ? 11.206 -0.020 -5.093 1.00 96.94 178 THR A O 1
ATOM 1447 N N . LEU A 1 179 ? 9.689 -0.751 -3.625 1.00 97.44 179 LEU A N 1
ATOM 1448 C CA . LEU A 1 179 ? 10.674 -0.924 -2.545 1.00 97.44 179 LEU A CA 1
ATOM 1449 C C . LEU A 1 179 ? 11.707 -2.014 -2.862 1.00 97.44 179 LEU A C 1
ATOM 1451 O O . LEU A 1 179 ? 12.881 -1.863 -2.533 1.00 97.44 179 LEU A O 1
ATOM 1455 N N . ASN A 1 180 ? 11.303 -3.075 -3.564 1.00 96.88 180 ASN A N 1
ATOM 1456 C CA . ASN A 1 180 ? 12.233 -4.098 -4.036 1.00 96.88 180 ASN A CA 1
ATOM 1457 C C . ASN A 1 180 ? 13.215 -3.506 -5.058 1.00 96.88 180 ASN A C 1
ATOM 1459 O O . ASN A 1 180 ? 14.426 -3.639 -4.898 1.00 96.88 180 ASN A O 1
ATOM 1463 N N . ILE A 1 181 ? 12.706 -2.766 -6.041 1.00 96.38 181 ILE A N 1
ATOM 1464 C CA . ILE A 1 181 ? 13.520 -2.077 -7.045 1.00 96.38 181 ILE A CA 1
ATOM 1465 C C . ILE A 1 181 ? 14.516 -1.116 -6.383 1.00 96.38 181 ILE A C 1
ATOM 1467 O O . ILE A 1 181 ? 15.713 -1.167 -6.663 1.00 96.38 181 ILE A O 1
ATOM 1471 N N . LEU A 1 182 ? 14.050 -0.283 -5.452 1.00 97.12 182 LEU A N 1
ATOM 1472 C CA . LEU A 1 182 ? 14.908 0.647 -4.718 1.00 97.12 182 LEU A CA 1
ATOM 1473 C C . LEU A 1 182 ? 15.928 -0.067 -3.829 1.00 97.12 182 LEU A C 1
ATOM 1475 O O . LEU A 1 182 ? 16.996 0.479 -3.581 1.00 97.12 182 LEU A O 1
ATOM 1479 N N . SER A 1 183 ? 15.649 -1.286 -3.364 1.00 96.19 183 SER A N 1
ATOM 1480 C CA . SER A 1 183 ? 16.626 -2.046 -2.575 1.00 96.19 183 SER A CA 1
ATOM 1481 C C . SER A 1 183 ? 17.832 -2.479 -3.410 1.00 96.19 183 SER A C 1
ATOM 1483 O O . SER A 1 183 ? 18.943 -2.549 -2.889 1.00 96.19 183 SER A O 1
ATOM 1485 N N . GLN A 1 184 ? 17.622 -2.700 -4.711 1.00 95.56 184 GLN A N 1
ATOM 1486 C CA . GLN A 1 184 ? 18.668 -3.027 -5.681 1.00 95.56 184 GLN A CA 1
ATOM 1487 C C . GLN A 1 184 ? 19.341 -1.764 -6.241 1.00 95.56 184 GLN A C 1
ATOM 1489 O O . GLN A 1 184 ? 20.520 -1.786 -6.588 1.00 95.56 184 GLN A O 1
ATOM 1494 N N . HIS A 1 185 ? 18.606 -0.649 -6.289 1.00 95.19 185 HIS A N 1
ATOM 1495 C CA . HIS A 1 185 ? 19.054 0.624 -6.854 1.00 95.19 185 HIS A CA 1
ATOM 1496 C C . HIS A 1 185 ? 18.835 1.801 -5.886 1.00 95.19 185 HIS A C 1
ATOM 1498 O O . HIS A 1 185 ? 18.125 2.752 -6.216 1.00 95.19 185 HIS A O 1
ATOM 1504 N N . PRO A 1 186 ? 19.446 1.790 -4.687 1.00 93.69 186 PRO A N 1
ATOM 1505 C CA . PRO A 1 186 ? 19.120 2.751 -3.633 1.00 93.69 186 PRO A CA 1
ATOM 1506 C C . PRO A 1 186 ? 19.594 4.176 -3.919 1.00 93.69 186 PRO A C 1
ATOM 1508 O O . PRO A 1 186 ? 19.191 5.082 -3.200 1.00 93.69 186 PRO A O 1
ATOM 1511 N N . GLN A 1 187 ? 20.446 4.387 -4.929 1.00 92.56 187 GLN A N 1
ATOM 1512 C CA . GLN A 1 187 ? 21.089 5.675 -5.217 1.00 92.56 187 GLN A CA 1
ATOM 1513 C C . GLN A 1 187 ? 20.400 6.500 -6.308 1.00 92.56 187 GLN A C 1
ATOM 1515 O O . GLN A 1 187 ? 20.831 7.617 -6.575 1.00 92.56 187 GLN A O 1
ATOM 1520 N N . VAL A 1 188 ? 19.334 5.986 -6.926 1.00 93.94 188 VAL A N 1
ATOM 1521 C CA . VAL A 1 188 ? 18.641 6.707 -8.004 1.00 93.94 188 VAL A CA 1
ATOM 1522 C C . VAL A 1 188 ? 18.076 8.040 -7.514 1.00 93.94 188 VAL A C 1
ATOM 1524 O O . VAL A 1 188 ? 17.589 8.149 -6.384 1.00 93.94 188 VAL A O 1
ATOM 1527 N N . TYR A 1 189 ? 18.120 9.061 -8.372 1.00 91.25 189 TYR A N 1
ATOM 1528 C CA . TYR A 1 189 ? 17.784 10.442 -7.998 1.00 91.25 189 TYR A CA 1
ATOM 1529 C C . TYR A 1 189 ? 16.329 10.622 -7.528 1.00 91.25 189 TYR A C 1
ATOM 1531 O O . TYR A 1 189 ? 16.031 11.536 -6.766 1.00 91.25 189 TYR A O 1
ATOM 1539 N N . PHE A 1 190 ? 15.420 9.737 -7.945 1.00 94.50 190 PHE A N 1
ATOM 1540 C CA . PHE A 1 190 ? 13.997 9.758 -7.588 1.00 94.50 190 PHE A CA 1
ATOM 1541 C C . PHE A 1 190 ? 13.636 8.864 -6.387 1.00 94.50 190 PHE A C 1
ATOM 1543 O O . PHE A 1 190 ? 12.452 8.712 -6.074 1.00 94.50 190 PHE A O 1
ATOM 1550 N N . ALA A 1 191 ? 14.615 8.235 -5.726 1.00 96.62 191 ALA A N 1
ATOM 1551 C CA . ALA A 1 191 ? 14.353 7.258 -4.667 1.00 96.62 191 ALA A CA 1
ATOM 1552 C C . ALA A 1 191 ? 13.532 7.844 -3.508 1.00 96.62 191 ALA A C 1
ATOM 1554 O O . ALA A 1 191 ? 12.570 7.213 -3.085 1.00 96.62 191 ALA A O 1
ATOM 1555 N N . ASP A 1 192 ? 13.839 9.058 -3.049 1.00 97.00 192 ASP A N 1
ATOM 1556 C CA . ASP A 1 192 ? 13.139 9.687 -1.916 1.00 97.00 192 ASP A CA 1
ATOM 1557 C C . ASP A 1 192 ? 11.664 9.971 -2.232 1.00 97.00 192 ASP A C 1
ATOM 1559 O O . ASP A 1 192 ? 10.767 9.676 -1.439 1.00 97.00 192 ASP A O 1
ATOM 1563 N N . SER A 1 193 ? 11.373 10.441 -3.450 1.00 96.75 193 SER A N 1
ATOM 1564 C CA . SER A 1 193 ? 9.991 10.621 -3.905 1.00 96.75 193 SER A CA 1
ATOM 1565 C C . SER A 1 193 ? 9.226 9.296 -3.923 1.00 96.75 193 SER A C 1
ATOM 1567 O O . SER A 1 193 ? 8.079 9.230 -3.481 1.00 96.75 193 SER A O 1
ATOM 1569 N N . LEU A 1 194 ? 9.862 8.222 -4.396 1.00 97.88 194 LEU A N 1
ATOM 1570 C CA . LEU A 1 194 ? 9.254 6.894 -4.425 1.00 97.88 194 LEU A CA 1
ATOM 1571 C C . LEU A 1 194 ? 9.110 6.268 -3.028 1.00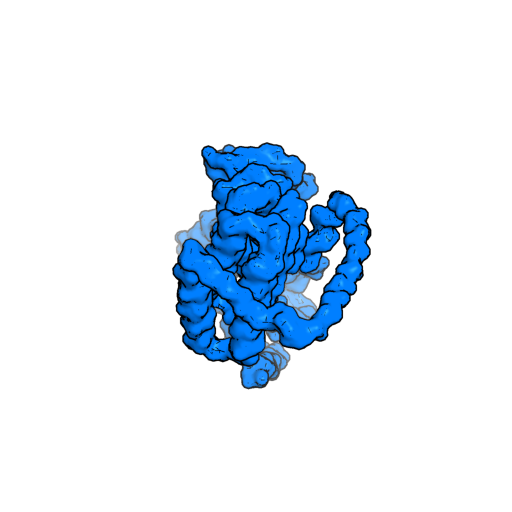 97.88 194 LEU A C 1
ATOM 1573 O O . LEU A 1 194 ? 8.121 5.580 -2.786 1.00 97.88 194 LEU A O 1
ATOM 1577 N N . ILE A 1 195 ? 10.035 6.532 -2.101 1.00 98.56 195 ILE A N 1
ATOM 1578 C CA . ILE A 1 195 ? 9.939 6.126 -0.690 1.00 98.56 195 ILE A CA 1
ATOM 1579 C C . ILE A 1 195 ? 8.726 6.793 -0.033 1.00 98.56 195 ILE A C 1
ATOM 1581 O O . ILE A 1 195 ? 7.924 6.110 0.602 1.00 98.56 195 ILE A O 1
ATOM 1585 N N . ALA A 1 196 ? 8.541 8.102 -0.232 1.00 98.25 196 ALA A N 1
ATOM 1586 C CA . ALA A 1 196 ? 7.392 8.827 0.307 1.00 98.25 196 ALA A CA 1
ATOM 1587 C C . ALA A 1 196 ? 6.054 8.303 -0.246 1.00 98.25 196 ALA A C 1
ATOM 1589 O O . ALA A 1 196 ? 5.088 8.143 0.499 1.00 98.25 196 ALA A O 1
ATOM 1590 N N . LEU A 1 197 ? 5.999 7.977 -1.540 1.00 97.25 197 LEU A N 1
ATOM 1591 C CA . LEU A 1 197 ? 4.815 7.365 -2.150 1.00 97.25 197 LEU A CA 1
ATOM 1592 C C . LEU A 1 197 ? 4.565 5.942 -1.633 1.00 97.25 197 LEU A C 1
ATOM 1594 O O . LEU A 1 197 ? 3.419 5.571 -1.379 1.00 97.25 197 LEU A O 1
ATOM 1598 N N . ALA A 1 198 ? 5.622 5.149 -1.445 1.00 97.75 198 ALA A N 1
ATOM 1599 C CA . ALA A 1 198 ? 5.515 3.814 -0.870 1.00 97.75 198 ALA A CA 1
ATOM 1600 C C . ALA A 1 198 ? 4.995 3.858 0.574 1.00 97.75 198 ALA A C 1
ATOM 1602 O O . ALA A 1 198 ? 4.187 3.011 0.938 1.00 97.75 198 ALA A O 1
ATOM 1603 N N . ALA A 1 199 ? 5.384 4.871 1.355 1.00 98.00 199 ALA A N 1
ATOM 1604 C CA . ALA A 1 199 ? 4.907 5.078 2.720 1.00 98.00 199 ALA A CA 1
ATOM 1605 C C . ALA A 1 199 ? 3.392 5.267 2.813 1.00 98.00 199 ALA A C 1
ATOM 1607 O O . ALA A 1 199 ? 2.774 4.753 3.735 1.00 98.00 199 ALA A O 1
ATOM 1608 N N . LEU A 1 200 ? 2.796 5.990 1.862 1.00 96.00 200 LEU A N 1
ATOM 1609 C CA . LEU A 1 200 ? 1.346 6.198 1.811 1.00 96.00 200 LEU A CA 1
ATOM 1610 C C . LEU A 1 200 ? 0.602 4.944 1.352 1.00 96.00 200 LEU A C 1
ATOM 1612 O O . LEU A 1 200 ? -0.491 4.661 1.829 1.00 96.00 200 LEU A O 1
ATOM 1616 N N . ARG A 1 201 ? 1.186 4.212 0.401 1.00 95.12 201 ARG A N 1
ATOM 1617 C CA . ARG A 1 201 ? 0.552 3.037 -0.196 1.00 95.12 201 ARG A CA 1
ATOM 1618 C C . ARG A 1 201 ? 0.595 1.819 0.722 1.00 95.12 201 ARG A C 1
ATOM 1620 O O . ARG A 1 201 ? -0.393 1.105 0.819 1.00 95.12 201 ARG A O 1
ATOM 1627 N N . ASP A 1 202 ? 1.756 1.547 1.308 1.00 96.12 202 ASP A N 1
ATOM 1628 C CA . ASP A 1 202 ? 2.000 0.360 2.124 1.00 96.12 202 ASP A CA 1
ATOM 1629 C C . ASP A 1 202 ? 2.973 0.688 3.275 1.00 96.12 202 ASP A C 1
ATOM 1631 O O . ASP A 1 202 ? 4.183 0.427 3.189 1.00 96.12 202 ASP A O 1
ATOM 1635 N N . PRO A 1 203 ? 2.454 1.299 4.359 1.00 97.44 203 PRO A N 1
ATOM 1636 C CA . PRO A 1 203 ? 3.254 1.633 5.531 1.00 97.44 203 PRO A CA 1
ATOM 1637 C C . PRO A 1 203 ? 3.930 0.412 6.172 1.00 97.44 203 PRO A C 1
ATOM 1639 O O . PRO A 1 203 ? 5.024 0.533 6.726 1.00 97.44 203 PRO A O 1
ATOM 1642 N N . GLU A 1 204 ? 3.296 -0.765 6.112 1.00 96.06 204 GLU A N 1
ATOM 1643 C CA . GLU A 1 204 ? 3.814 -1.998 6.713 1.00 96.06 204 GLU A CA 1
ATOM 1644 C C . GLU A 1 204 ? 5.024 -2.538 5.953 1.00 96.06 204 GLU A C 1
ATOM 1646 O O . GLU A 1 204 ? 6.032 -2.899 6.573 1.00 96.06 204 GLU A O 1
ATOM 1651 N N . ALA A 1 205 ? 4.970 -2.547 4.619 1.00 96.94 205 ALA A N 1
ATOM 1652 C CA . ALA A 1 205 ? 6.131 -2.887 3.812 1.00 96.94 205 ALA A CA 1
ATOM 1653 C C . ALA A 1 205 ? 7.274 -1.903 4.073 1.00 96.94 205 ALA A C 1
ATOM 1655 O O . ALA A 1 205 ? 8.405 -2.336 4.307 1.00 96.94 205 ALA A O 1
ATOM 1656 N N . LEU A 1 206 ? 6.996 -0.593 4.102 1.00 98.25 206 LEU A N 1
ATOM 1657 C CA . LEU A 1 206 ? 8.036 0.396 4.379 1.00 98.25 206 LEU A CA 1
ATOM 1658 C C . LEU A 1 206 ? 8.679 0.185 5.756 1.00 98.25 206 LEU A C 1
ATOM 1660 O O . LEU A 1 206 ? 9.901 0.250 5.852 1.00 98.25 206 LEU A O 1
ATOM 1664 N N . TYR A 1 207 ? 7.893 -0.129 6.792 1.00 98.12 207 TYR A N 1
ATOM 1665 C CA . TYR A 1 207 ? 8.408 -0.471 8.123 1.00 98.12 207 TYR A CA 1
ATOM 1666 C C . TYR A 1 207 ? 9.443 -1.603 8.050 1.00 98.12 207 TYR A C 1
ATOM 1668 O O . TYR A 1 207 ? 10.526 -1.498 8.627 1.00 98.12 207 TYR A O 1
ATOM 1676 N N . ASN A 1 208 ? 9.143 -2.677 7.313 1.00 97.06 208 ASN A N 1
ATOM 1677 C CA . ASN A 1 208 ? 10.051 -3.820 7.172 1.00 97.06 208 ASN A CA 1
ATOM 1678 C C . ASN A 1 208 ? 11.360 -3.435 6.471 1.00 97.06 208 ASN A C 1
ATOM 1680 O O . ASN A 1 208 ? 12.438 -3.833 6.911 1.00 97.06 208 ASN A O 1
ATOM 1684 N N . TYR A 1 209 ? 11.279 -2.635 5.405 1.00 98.00 209 TYR A N 1
ATOM 1685 C CA . TYR A 1 209 ? 12.468 -2.135 4.711 1.00 98.00 209 TYR A CA 1
ATOM 1686 C C . TYR A 1 209 ? 13.277 -1.159 5.574 1.00 98.00 209 TYR A C 1
ATOM 1688 O O . TYR A 1 209 ? 14.504 -1.201 5.542 1.00 98.00 209 TYR A O 1
ATOM 1696 N N . ALA A 1 210 ? 12.613 -0.322 6.373 1.00 97.94 210 ALA A N 1
ATOM 1697 C CA . ALA A 1 210 ? 13.258 0.608 7.294 1.00 97.94 210 ALA A CA 1
ATOM 1698 C C . ALA A 1 210 ? 14.019 -0.114 8.416 1.00 97.94 210 ALA A C 1
ATOM 1700 O O . ALA A 1 210 ? 15.073 0.357 8.830 1.00 97.94 210 ALA A O 1
ATOM 1701 N N . ALA A 1 211 ? 13.521 -1.259 8.892 1.00 96.75 211 ALA A N 1
ATOM 1702 C CA . ALA A 1 211 ? 14.186 -2.061 9.920 1.00 96.75 211 ALA A CA 1
ATOM 1703 C C . ALA A 1 211 ? 15.442 -2.797 9.406 1.00 96.75 211 ALA A C 1
ATOM 1705 O O . ALA A 1 211 ? 16.272 -3.241 10.200 1.00 96.75 211 ALA A O 1
ATOM 1706 N N . ALA A 1 212 ? 15.598 -2.949 8.087 1.00 95.62 212 ALA A N 1
ATOM 1707 C CA . ALA A 1 212 ? 16.698 -3.708 7.504 1.00 95.62 212 ALA A CA 1
ATOM 1708 C C . ALA A 1 212 ? 18.034 -2.929 7.555 1.00 95.62 212 ALA A C 1
ATOM 1710 O O . ALA A 1 212 ? 18.084 -1.760 7.164 1.00 95.62 212 ALA A O 1
ATOM 1711 N N . PRO A 1 213 ? 19.163 -3.566 7.930 1.00 94.94 213 PRO A N 1
ATOM 1712 C CA . PRO A 1 213 ? 20.470 -2.909 8.031 1.00 94.94 213 PRO A CA 1
ATOM 1713 C C . PRO A 1 213 ? 21.181 -2.788 6.667 1.00 94.94 213 PRO A C 1
ATOM 1715 O O . PRO A 1 213 ? 22.363 -3.100 6.536 1.00 94.94 213 PRO A O 1
ATOM 1718 N N . ASN A 1 214 ? 20.469 -2.355 5.625 1.00 95.44 214 ASN A N 1
ATOM 1719 C CA . ASN A 1 214 ? 20.995 -2.211 4.263 1.00 95.44 214 ASN A CA 1
ATOM 1720 C C . ASN A 1 214 ? 20.944 -0.749 3.777 1.00 95.44 214 ASN A C 1
ATOM 1722 O O . ASN A 1 214 ? 20.513 0.151 4.498 1.00 95.44 214 ASN A O 1
ATOM 1726 N N . ALA A 1 215 ? 21.430 -0.495 2.558 1.00 97.06 215 ALA A N 1
ATOM 1727 C CA . ALA A 1 215 ? 21.518 0.857 2.001 1.00 97.06 215 ALA A CA 1
ATOM 1728 C C . ALA A 1 215 ? 20.149 1.553 1.893 1.00 97.06 215 ALA A C 1
ATOM 1730 O O . ALA A 1 215 ? 20.036 2.725 2.248 1.00 97.06 215 ALA A O 1
ATOM 1731 N N . LEU A 1 216 ? 19.106 0.832 1.463 1.00 97.69 216 LEU A N 1
ATOM 1732 C CA . LEU A 1 216 ? 17.754 1.384 1.394 1.00 97.69 216 LEU A CA 1
ATOM 1733 C C . LEU A 1 216 ? 17.191 1.665 2.794 1.00 97.69 216 LEU A C 1
ATOM 1735 O O . LEU A 1 216 ? 16.640 2.739 3.009 1.00 97.69 216 LEU A O 1
ATOM 1739 N N . GLY A 1 217 ? 17.365 0.750 3.750 1.00 97.94 217 GLY A N 1
ATOM 1740 C CA . GLY A 1 217 ? 16.928 0.947 5.134 1.00 97.94 217 GLY A CA 1
ATOM 1741 C C . GLY A 1 217 ? 17.554 2.192 5.761 1.00 97.94 217 GLY A C 1
ATOM 1742 O O . GLY A 1 217 ? 16.836 3.040 6.283 1.00 97.94 217 GLY A O 1
ATOM 1743 N N . LYS A 1 218 ? 18.872 2.386 5.595 1.00 97.50 218 LYS A N 1
ATOM 1744 C CA . LYS A 1 218 ? 19.567 3.612 6.030 1.00 97.50 218 LYS A CA 1
ATOM 1745 C C . LYS A 1 218 ? 19.002 4.870 5.367 1.00 97.50 218 LYS A C 1
ATOM 1747 O O . LYS A 1 218 ? 18.794 5.870 6.048 1.00 97.50 218 LYS A O 1
ATOM 1752 N N . ARG A 1 219 ? 18.717 4.815 4.061 1.00 97.88 219 ARG A N 1
ATOM 1753 C CA . ARG A 1 219 ? 18.118 5.940 3.327 1.00 97.88 219 ARG A CA 1
ATOM 1754 C C . ARG A 1 219 ? 16.721 6.284 3.853 1.00 97.88 219 ARG A C 1
ATOM 1756 O O . ARG A 1 219 ? 16.429 7.454 4.060 1.00 97.88 219 ARG A O 1
ATOM 1763 N N . ILE A 1 220 ? 15.889 5.278 4.133 1.00 98.44 220 ILE A N 1
ATOM 1764 C CA . ILE A 1 220 ? 14.559 5.463 4.733 1.00 98.44 220 ILE A CA 1
ATOM 1765 C C . ILE A 1 220 ? 14.672 6.083 6.138 1.00 98.44 220 ILE A C 1
ATOM 1767 O O . ILE A 1 220 ? 13.931 7.007 6.458 1.00 98.44 220 ILE A O 1
ATOM 1771 N N . GLN A 1 221 ? 15.621 5.625 6.959 1.00 97.94 221 GLN A N 1
ATOM 1772 C CA . GLN A 1 221 ? 15.854 6.146 8.315 1.00 97.94 221 GLN A CA 1
ATOM 1773 C C . GLN A 1 221 ? 16.295 7.613 8.354 1.00 97.94 221 GLN A C 1
ATOM 1775 O O . GLN A 1 221 ? 16.011 8.311 9.321 1.00 97.94 221 GLN A O 1
ATOM 1780 N N . GLN A 1 222 ? 16.976 8.087 7.312 1.00 96.94 222 GLN A N 1
ATOM 1781 C CA . GLN A 1 222 ? 17.475 9.463 7.204 1.00 96.94 222 GLN A CA 1
ATOM 1782 C C . GLN A 1 222 ? 16.511 10.395 6.452 1.00 96.94 222 GLN A C 1
ATOM 1784 O O . GLN A 1 222 ? 16.829 11.557 6.201 1.00 96.94 222 GLN A O 1
ATOM 1789 N N . HIS A 1 223 ? 15.343 9.889 6.059 1.00 97.50 223 HIS A N 1
ATOM 1790 C CA . HIS A 1 223 ? 14.419 10.599 5.191 1.00 97.50 223 HIS A CA 1
ATOM 1791 C C . HIS A 1 223 ? 13.697 11.745 5.922 1.00 97.50 223 HIS A C 1
ATOM 1793 O O . HIS A 1 223 ? 13.280 11.606 7.068 1.00 97.50 223 HIS A O 1
ATOM 1799 N N . THR A 1 224 ? 13.484 12.873 5.239 1.00 96.50 224 THR A N 1
ATOM 1800 C CA . THR A 1 224 ? 12.918 14.099 5.842 1.00 96.50 224 THR A CA 1
ATOM 1801 C C . THR A 1 224 ? 11.389 14.175 5.815 1.00 96.50 224 THR A C 1
ATOM 1803 O O . THR A 1 224 ? 10.796 14.958 6.554 1.00 96.50 224 THR A O 1
ATOM 1806 N N . ASN A 1 225 ? 10.718 13.378 4.975 1.00 98.06 225 ASN A N 1
ATOM 1807 C CA . ASN A 1 225 ? 9.251 13.301 4.969 1.00 98.06 225 ASN A CA 1
ATOM 1808 C C . ASN A 1 225 ? 8.711 12.822 6.340 1.00 98.06 225 ASN A C 1
ATOM 1810 O O . ASN A 1 225 ? 9.128 11.751 6.785 1.00 98.06 225 ASN A O 1
ATOM 1814 N N . PRO A 1 226 ? 7.748 13.532 6.966 1.00 97.69 226 PRO A N 1
ATOM 1815 C CA . PRO A 1 226 ? 7.270 13.222 8.318 1.00 97.69 226 PRO A CA 1
ATOM 1816 C C . PRO A 1 226 ? 6.719 11.804 8.510 1.00 97.69 226 PRO A C 1
ATOM 1818 O O . PRO A 1 226 ? 7.014 11.157 9.518 1.00 97.69 226 PRO A O 1
ATOM 1821 N N . LEU A 1 227 ? 5.948 11.297 7.541 1.00 98.50 227 LEU A N 1
ATOM 1822 C CA . LEU A 1 227 ? 5.395 9.943 7.593 1.00 98.50 227 LEU A CA 1
ATOM 1823 C C . LEU A 1 227 ? 6.514 8.901 7.523 1.00 98.50 227 LEU A C 1
ATOM 1825 O O . LEU A 1 227 ? 6.554 7.987 8.343 1.00 98.50 227 LEU A O 1
ATOM 1829 N N . VAL A 1 228 ? 7.447 9.066 6.580 1.00 98.69 228 VAL A N 1
ATOM 1830 C CA . VAL A 1 228 ? 8.597 8.162 6.426 1.00 98.69 228 VAL A CA 1
ATOM 1831 C C . VAL A 1 228 ? 9.457 8.166 7.690 1.00 98.69 228 VAL A C 1
ATOM 1833 O O . VAL A 1 228 ? 9.786 7.100 8.202 1.00 98.69 228 VAL A O 1
ATOM 1836 N N . ALA A 1 229 ? 9.760 9.350 8.228 1.00 98.31 229 ALA A N 1
ATOM 1837 C CA . ALA A 1 229 ? 10.548 9.508 9.445 1.00 98.31 229 ALA A CA 1
ATOM 1838 C C . ALA A 1 229 ? 9.869 8.852 10.657 1.00 98.31 229 ALA A C 1
ATOM 1840 O O . ALA A 1 229 ? 10.529 8.172 11.440 1.00 98.31 229 ALA A O 1
ATOM 1841 N N . THR A 1 230 ? 8.544 8.985 10.784 1.00 98.56 230 THR A N 1
ATOM 1842 C CA . THR A 1 230 ? 7.780 8.324 11.852 1.00 98.56 230 THR A CA 1
ATOM 1843 C C . THR A 1 230 ? 7.817 6.805 11.691 1.00 98.56 230 THR A C 1
ATOM 1845 O O . THR A 1 230 ? 8.150 6.107 12.647 1.00 98.56 230 THR A O 1
ATOM 1848 N N . ILE A 1 231 ? 7.561 6.274 10.487 1.00 98.56 231 ILE A N 1
ATOM 1849 C CA . ILE A 1 231 ? 7.654 4.829 10.217 1.00 98.56 231 ILE A CA 1
ATOM 1850 C C . ILE A 1 231 ? 9.055 4.308 10.549 1.00 98.56 231 ILE A C 1
ATOM 1852 O O . ILE A 1 231 ? 9.180 3.276 11.206 1.00 98.56 231 ILE A O 1
ATOM 1856 N N . ALA A 1 232 ? 10.105 5.016 10.134 1.00 98.25 232 ALA A N 1
ATOM 1857 C CA . ALA A 1 232 ? 11.477 4.602 10.382 1.00 98.25 232 ALA A CA 1
ATOM 1858 C C . ALA A 1 232 ? 11.849 4.652 11.872 1.00 98.25 232 ALA A C 1
ATOM 1860 O O . ALA A 1 232 ? 12.445 3.707 12.390 1.00 98.25 232 ALA A O 1
ATOM 1861 N N . GLY A 1 233 ? 11.441 5.707 12.583 1.00 97.62 233 GLY A N 1
ATOM 1862 C CA . GLY A 1 233 ? 11.623 5.816 14.029 1.00 97.62 233 GLY A CA 1
ATOM 1863 C C . GLY A 1 233 ? 10.970 4.649 14.770 1.00 97.62 233 GLY A C 1
ATOM 1864 O O . GLY A 1 233 ? 11.607 4.014 15.610 1.00 97.62 233 GLY A O 1
ATOM 1865 N N . LEU A 1 234 ? 9.741 4.285 14.389 1.00 97.69 234 LEU A N 1
ATOM 1866 C CA . LEU A 1 234 ? 9.074 3.099 14.925 1.00 97.69 234 LEU A CA 1
ATOM 1867 C C . LEU A 1 234 ? 9.813 1.807 14.547 1.00 97.69 234 LEU A C 1
ATOM 1869 O O . LEU A 1 234 ? 10.038 0.971 15.415 1.00 97.69 234 LEU A O 1
ATOM 1873 N N . ALA A 1 235 ? 10.241 1.650 13.293 1.00 97.38 235 ALA A N 1
ATOM 1874 C CA . ALA A 1 235 ? 10.925 0.449 12.806 1.00 97.38 235 ALA A CA 1
ATOM 1875 C C . ALA A 1 235 ? 12.244 0.145 13.527 1.00 97.38 235 ALA A C 1
ATOM 1877 O O . ALA A 1 235 ? 12.601 -1.019 13.696 1.00 97.38 235 ALA A O 1
ATOM 1878 N N . THR A 1 236 ? 12.947 1.184 13.976 1.00 95.50 236 THR A N 1
ATOM 1879 C CA . THR A 1 236 ? 14.195 1.053 14.747 1.00 95.50 236 THR A CA 1
ATOM 1880 C C . THR A 1 236 ? 13.976 0.869 16.254 1.00 95.50 236 THR A C 1
ATOM 1882 O O . THR A 1 236 ? 14.918 0.540 16.977 1.00 95.50 236 THR A O 1
ATOM 1885 N N . SER A 1 237 ? 12.744 1.037 16.746 1.00 94.00 237 SER A N 1
ATOM 1886 C CA . SER A 1 237 ? 12.397 0.845 18.155 1.00 94.00 237 SER A CA 1
ATOM 1887 C C . SER A 1 237 ? 12.083 -0.619 18.475 1.00 94.00 237 SER A C 1
ATOM 1889 O O . SER A 1 237 ? 11.364 -1.294 17.735 1.00 94.00 237 SER A O 1
ATOM 1891 N N . LYS A 1 238 ? 12.544 -1.103 19.639 1.00 89.31 238 LYS A N 1
ATOM 1892 C CA . LYS A 1 238 ? 12.294 -2.480 20.116 1.00 89.31 238 LYS A CA 1
ATOM 1893 C C . LYS A 1 238 ? 10.800 -2.816 20.214 1.00 89.31 238 LYS A C 1
ATOM 1895 O O . LYS A 1 238 ? 10.409 -3.943 19.928 1.00 89.31 238 LYS A O 1
ATOM 1900 N N . SER A 1 239 ? 9.973 -1.848 20.603 1.00 90.19 239 SER A N 1
ATOM 1901 C CA . SER A 1 239 ? 8.518 -1.979 20.765 1.00 90.19 239 SER A CA 1
ATOM 1902 C C . SER A 1 239 ? 7.728 -1.278 19.651 1.00 90.19 239 SER A C 1
ATOM 1904 O O . SER A 1 239 ? 6.514 -1.128 19.766 1.00 90.19 239 SER A O 1
ATOM 1906 N N . GLY A 1 240 ? 8.379 -0.900 18.542 1.00 93.06 240 GLY A N 1
ATOM 1907 C CA . GLY A 1 240 ? 7.802 -0.120 17.437 1.00 93.06 240 GLY A CA 1
ATOM 1908 C C . GLY A 1 240 ? 6.427 -0.581 16.955 1.00 93.06 240 GLY A C 1
ATOM 1909 O O . GLY A 1 240 ? 5.522 0.227 16.750 1.00 93.06 240 GLY A O 1
ATOM 1910 N N . ARG A 1 241 ? 6.238 -1.902 16.849 1.00 90.88 241 ARG A N 1
ATOM 1911 C CA . ARG A 1 241 ? 4.974 -2.524 16.426 1.00 90.88 241 ARG A CA 1
ATOM 1912 C C . ARG A 1 241 ? 3.791 -2.220 17.341 1.00 90.88 241 ARG A C 1
ATOM 1914 O O . ARG A 1 241 ? 2.668 -2.186 16.855 1.00 90.88 241 ARG A O 1
ATOM 1921 N N . GLN A 1 242 ? 4.022 -1.981 18.631 1.00 91.81 242 GLN A N 1
ATOM 1922 C CA . GLN A 1 242 ? 2.951 -1.650 19.570 1.00 91.81 242 GLN A CA 1
ATOM 1923 C C . GLN A 1 242 ? 2.436 -0.214 19.372 1.00 91.81 242 GLN A C 1
ATOM 1925 O O . GLN A 1 242 ? 1.283 0.074 19.669 1.00 91.81 242 GLN A O 1
ATOM 1930 N N . TYR A 1 243 ? 3.248 0.688 18.822 1.00 96.19 243 TYR A N 1
ATOM 1931 C CA . TYR A 1 243 ? 2.807 2.046 18.486 1.00 96.19 243 TYR A CA 1
ATOM 1932 C C . TYR A 1 243 ? 2.291 2.147 17.047 1.00 96.19 243 TYR A C 1
ATOM 1934 O O . TYR A 1 243 ? 1.567 3.077 16.709 1.00 96.19 243 TYR A O 1
ATOM 1942 N N . PHE A 1 244 ? 2.658 1.192 16.187 1.00 97.00 244 PHE A N 1
ATOM 1943 C CA . PHE A 1 244 ? 2.395 1.253 14.752 1.00 97.00 244 PHE A CA 1
ATOM 1944 C C . PHE A 1 244 ? 0.904 1.291 14.392 1.00 97.00 244 PHE A C 1
ATOM 1946 O O . PHE A 1 244 ? 0.548 1.932 13.411 1.00 97.00 244 PHE A O 1
ATOM 1953 N N . CYS A 1 245 ? 0.018 0.692 15.195 1.00 96.00 245 CYS A N 1
ATOM 1954 C CA . CYS A 1 245 ? -1.433 0.817 15.000 1.00 96.00 245 CYS A CA 1
ATOM 1955 C C . CYS A 1 245 ? -1.955 2.261 15.144 1.00 96.00 245 CYS A C 1
ATOM 1957 O O . CYS A 1 245 ? -3.046 2.555 14.672 1.00 96.00 245 CYS A O 1
ATOM 1959 N N . PHE A 1 246 ? -1.169 3.171 15.726 1.00 98.00 246 PHE A N 1
ATOM 1960 C CA . PHE A 1 246 ? -1.479 4.598 15.848 1.00 98.00 246 PHE A CA 1
ATOM 1961 C C . PHE A 1 246 ? -0.696 5.461 14.854 1.00 98.00 246 PHE A C 1
ATOM 1963 O O . PHE A 1 246 ? -0.585 6.672 15.054 1.00 98.00 246 PHE A O 1
ATOM 1970 N N . LEU A 1 247 ? -0.115 4.865 13.801 1.00 98.44 247 LEU A N 1
ATOM 1971 C CA . LEU A 1 247 ? 0.763 5.573 12.868 1.00 98.44 247 LEU A CA 1
ATOM 1972 C C . LEU A 1 247 ? 0.128 6.864 12.346 1.00 98.44 247 LEU A C 1
ATOM 1974 O O . LEU A 1 247 ? 0.811 7.885 12.327 1.00 98.44 247 LEU A O 1
ATOM 1978 N N . ASP A 1 248 ? -1.153 6.829 11.955 1.00 98.12 248 ASP A N 1
ATOM 1979 C CA . ASP A 1 248 ? -1.830 7.992 11.377 1.00 98.12 248 ASP A CA 1
ATOM 1980 C C . ASP A 1 248 ? -1.890 9.185 12.346 1.00 98.12 248 ASP A C 1
ATOM 1982 O O . ASP A 1 248 ? -1.609 10.319 11.956 1.00 98.12 248 ASP A O 1
ATOM 1986 N N . ASP A 1 249 ? -2.162 8.923 13.625 1.00 98.19 249 ASP A N 1
ATOM 1987 C CA . ASP A 1 249 ? -2.192 9.962 14.655 1.00 98.19 249 ASP A CA 1
ATOM 1988 C C . ASP A 1 249 ? -0.787 10.428 15.050 1.00 98.19 249 ASP A C 1
ATOM 1990 O O . ASP A 1 249 ? -0.588 11.619 15.303 1.00 98.19 249 ASP A O 1
ATOM 1994 N N . LEU A 1 250 ? 0.190 9.516 15.066 1.00 98.19 250 LEU A N 1
ATOM 1995 C CA . LEU A 1 250 ? 1.587 9.821 15.374 1.00 98.19 250 LEU A CA 1
ATOM 1996 C C . LEU A 1 250 ? 2.196 10.770 14.338 1.00 98.19 250 LEU A C 1
ATOM 1998 O O . LEU A 1 250 ? 2.728 11.814 14.709 1.00 98.19 250 LEU A O 1
ATOM 2002 N N . TYR A 1 251 ? 2.087 10.461 13.040 1.00 97.12 251 TYR A N 1
ATOM 2003 C CA . TYR A 1 251 ? 2.712 11.301 12.008 1.00 97.12 251 TYR A CA 1
ATOM 2004 C C . TYR A 1 251 ? 1.998 12.652 11.833 1.00 97.12 251 TYR A C 1
ATOM 2006 O O . TYR A 1 251 ? 2.608 13.616 11.371 1.00 97.12 251 TYR A O 1
ATOM 2014 N N . LYS A 1 252 ? 0.713 12.733 12.208 1.00 96.88 252 LYS A N 1
ATOM 2015 C CA . LYS A 1 252 ? -0.070 13.981 12.241 1.00 96.88 252 LYS A CA 1
ATOM 2016 C C . LYS A 1 252 ? 0.125 14.793 13.522 1.00 96.88 252 LYS A C 1
ATOM 2018 O O . LYS A 1 252 ? -0.450 15.873 13.629 1.00 96.88 252 LYS A O 1
ATOM 2023 N N . GLY A 1 253 ? 0.886 14.287 14.493 1.00 96.81 253 GLY A N 1
ATOM 2024 C CA . GLY A 1 253 ? 1.121 14.960 15.771 1.00 96.81 253 GLY A CA 1
ATOM 2025 C C . GLY A 1 253 ? -0.111 15.046 16.679 1.00 96.81 253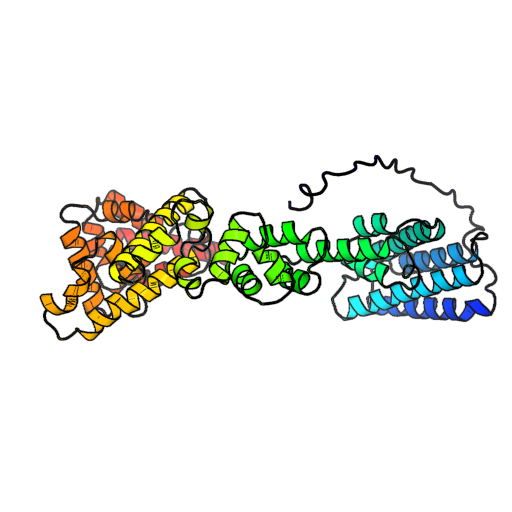 GLY A C 1
ATOM 2026 O O . GLY A 1 253 ? -0.140 15.874 17.584 1.00 96.81 253 GLY A O 1
ATOM 2027 N N . LYS A 1 254 ? -1.136 14.212 16.458 1.00 97.06 254 LYS A N 1
ATOM 2028 C CA . LYS A 1 254 ? -2.317 14.124 17.339 1.00 97.06 254 LYS A CA 1
ATOM 2029 C C . LYS A 1 254 ? -2.013 13.409 18.653 1.00 97.06 254 LYS A C 1
ATOM 2031 O O . LYS A 1 254 ? -2.685 13.637 19.653 1.00 97.06 254 LYS A O 1
ATOM 2036 N N . THR A 1 255 ? -1.022 12.526 18.633 1.00 96.94 255 THR A N 1
ATOM 2037 C CA . THR A 1 255 ? -0.488 11.837 19.806 1.00 96.94 255 THR A CA 1
ATOM 2038 C C . THR A 1 255 ? 1.027 11.712 19.677 1.00 96.94 255 THR A C 1
ATOM 2040 O O . THR A 1 255 ? 1.597 11.995 18.622 1.00 96.94 255 THR A O 1
ATOM 2043 N N . THR A 1 256 ? 1.689 11.287 20.746 1.00 96.69 256 THR A N 1
ATOM 2044 C CA . THR A 1 256 ? 3.133 11.041 20.773 1.00 96.69 256 THR A CA 1
ATOM 2045 C C . THR A 1 256 ? 3.415 9.621 21.239 1.00 96.69 256 THR A C 1
ATOM 2047 O O . THR A 1 256 ? 2.589 8.996 21.905 1.00 96.69 256 THR A O 1
ATOM 2050 N N . VAL A 1 257 ? 4.609 9.109 20.928 1.00 95.69 257 VAL A N 1
ATOM 2051 C CA . VAL A 1 257 ? 5.048 7.801 21.436 1.00 95.69 257 VAL A CA 1
ATOM 2052 C C . VAL A 1 257 ? 4.995 7.784 22.964 1.00 95.69 257 VAL A C 1
ATOM 2054 O O . VAL A 1 257 ? 4.489 6.827 23.528 1.00 95.69 257 VAL A O 1
ATOM 2057 N N . GLN A 1 258 ? 5.414 8.865 23.629 1.00 95.12 258 GLN A N 1
ATOM 2058 C CA . GLN A 1 258 ? 5.400 8.992 25.090 1.00 95.12 258 GLN A CA 1
ATOM 2059 C C . GLN A 1 258 ? 3.980 8.936 25.672 1.00 95.12 258 GLN A C 1
ATOM 2061 O O . GLN A 1 258 ? 3.768 8.315 26.709 1.00 95.12 258 GLN A O 1
ATOM 2066 N N . ALA A 1 259 ? 3.002 9.555 25.003 1.00 95.81 259 ALA A N 1
ATOM 2067 C CA . ALA A 1 259 ? 1.609 9.514 25.440 1.00 95.81 259 ALA A CA 1
ATOM 2068 C C . ALA A 1 259 ? 1.016 8.099 25.342 1.00 95.81 259 ALA A C 1
ATOM 2070 O O . ALA A 1 259 ? 0.253 7.692 26.215 1.00 95.81 259 ALA A O 1
ATOM 2071 N N . ILE A 1 260 ? 1.384 7.338 24.306 1.00 96.38 260 ILE A N 1
ATOM 2072 C CA . ILE A 1 260 ? 0.968 5.935 24.162 1.00 96.38 260 ILE A CA 1
ATOM 2073 C C . ILE A 1 260 ? 1.713 5.051 25.172 1.00 96.38 260 ILE A C 1
ATOM 2075 O O . ILE A 1 260 ? 1.105 4.186 25.795 1.00 96.38 260 ILE A O 1
ATOM 2079 N N . ASP A 1 261 ? 3.013 5.279 25.363 1.00 94.31 261 ASP A N 1
ATOM 2080 C CA . ASP A 1 261 ? 3.861 4.508 26.278 1.00 94.31 261 ASP A CA 1
ATOM 2081 C C . ASP A 1 261 ? 3.346 4.559 27.723 1.00 94.31 261 ASP A C 1
ATOM 2083 O O . ASP A 1 261 ? 3.341 3.547 28.419 1.00 94.31 261 ASP A O 1
ATOM 2087 N N . ALA A 1 262 ? 2.789 5.703 28.134 1.00 94.94 262 ALA A N 1
ATOM 2088 C CA . ALA A 1 262 ? 2.170 5.883 29.446 1.00 94.94 262 ALA A CA 1
ATOM 2089 C C . ALA A 1 262 ? 0.986 4.935 29.725 1.00 94.94 262 ALA A C 1
ATOM 2091 O O . ALA A 1 262 ? 0.654 4.714 30.887 1.00 94.94 262 ALA A O 1
ATOM 2092 N N . VAL A 1 263 ? 0.347 4.376 28.689 1.00 94.81 263 VAL A N 1
ATOM 2093 C CA . VAL A 1 263 ? -0.794 3.455 28.835 1.00 94.81 263 VAL A CA 1
ATOM 2094 C C . VAL A 1 263 ? -0.516 2.049 28.311 1.00 94.81 263 VAL A C 1
ATOM 2096 O O . VAL A 1 263 ? -1.314 1.154 28.552 1.00 94.81 263 VAL A O 1
ATOM 2099 N N . ILE A 1 264 ? 0.599 1.817 27.614 1.00 92.06 264 ILE A N 1
ATOM 2100 C CA . ILE A 1 264 ? 0.843 0.572 26.865 1.00 92.06 264 ILE A CA 1
ATOM 2101 C C . ILE A 1 264 ? 1.005 -0.664 27.759 1.00 92.06 264 ILE A C 1
ATOM 2103 O O . ILE A 1 264 ? 0.671 -1.776 27.351 1.00 92.06 264 ILE A O 1
ATOM 2107 N N . ALA A 1 265 ? 1.504 -0.463 28.983 1.00 92.62 265 ALA A N 1
ATOM 2108 C CA . ALA A 1 265 ? 1.659 -1.513 29.986 1.00 92.62 265 ALA A CA 1
ATOM 2109 C C . ALA A 1 265 ? 0.328 -1.880 30.671 1.00 92.62 265 ALA A C 1
ATOM 2111 O O . ALA A 1 265 ? 0.179 -2.999 31.162 1.00 92.62 265 ALA A O 1
ATOM 2112 N N . ASP A 1 266 ? -0.650 -0.968 30.678 1.00 96.06 266 ASP A N 1
ATOM 2113 C CA . ASP A 1 266 ? -2.002 -1.225 31.166 1.00 96.06 266 ASP A CA 1
ATOM 2114 C C . ASP A 1 266 ? -2.864 -1.727 30.001 1.00 96.06 266 ASP A C 1
ATOM 2116 O O . ASP A 1 266 ? -3.315 -0.972 29.139 1.00 96.06 266 ASP A O 1
ATOM 2120 N N . SER A 1 267 ? -3.110 -3.037 29.983 1.00 94.69 267 SER A N 1
ATOM 2121 C CA . SER A 1 267 ? -3.862 -3.683 28.903 1.00 94.69 267 SER A CA 1
ATOM 2122 C C . SER A 1 267 ? -5.287 -3.139 28.749 1.00 94.69 267 SER A C 1
ATOM 2124 O O . SER A 1 267 ? -5.798 -3.105 27.628 1.00 94.69 267 SER A O 1
ATOM 2126 N N . VAL A 1 268 ? -5.914 -2.674 29.836 1.00 97.12 268 VAL A N 1
ATOM 2127 C CA . VAL A 1 268 ? -7.244 -2.061 29.784 1.00 97.12 268 VAL A CA 1
ATOM 2128 C C . VAL A 1 268 ? -7.129 -0.663 29.190 1.00 97.12 268 VAL A C 1
ATOM 2130 O O . VAL A 1 268 ? -7.804 -0.375 28.206 1.00 97.12 268 VAL A O 1
ATOM 2133 N N . ALA A 1 269 ? -6.256 0.197 29.721 1.00 97.62 269 ALA A N 1
ATOM 2134 C CA . ALA A 1 269 ? -6.091 1.561 29.209 1.00 97.62 269 ALA A CA 1
ATOM 2135 C C . ALA A 1 269 ? -5.669 1.585 27.728 1.00 97.62 269 ALA A C 1
ATOM 2137 O O . ALA A 1 269 ? -6.190 2.379 26.942 1.00 97.62 269 ALA A O 1
ATOM 2138 N N . TYR A 1 270 ? -4.790 0.669 27.324 1.00 97.38 270 TYR A N 1
ATOM 2139 C CA . TYR A 1 270 ? -4.362 0.510 25.940 1.00 97.38 270 TYR A CA 1
ATOM 2140 C C . TYR A 1 270 ? -5.502 0.045 25.017 1.00 97.38 270 TYR A C 1
ATOM 2142 O O . TYR A 1 270 ? -5.659 0.584 23.919 1.00 97.38 270 TYR A O 1
ATOM 2150 N N . TYR A 1 271 ? -6.350 -0.890 25.469 1.00 98.12 271 TYR A N 1
ATOM 2151 C CA . TYR A 1 271 ? -7.571 -1.275 24.749 1.00 98.12 271 TYR A CA 1
ATOM 2152 C C . TYR A 1 271 ? -8.503 -0.077 24.534 1.00 98.12 271 TYR A C 1
ATOM 2154 O O . TYR A 1 271 ? -8.923 0.184 23.406 1.00 98.12 271 TYR A O 1
ATOM 2162 N N . LYS A 1 272 ? -8.758 0.710 25.587 1.00 98.25 272 LYS A N 1
ATOM 2163 C CA . LYS A 1 272 ? -9.590 1.920 25.498 1.00 98.25 272 LYS A CA 1
ATOM 2164 C C . LYS A 1 272 ? -9.033 2.941 24.511 1.00 98.25 272 LYS A C 1
ATOM 2166 O O . LYS A 1 272 ? -9.792 3.534 23.745 1.00 98.25 272 LYS A O 1
ATOM 2171 N N . LEU A 1 273 ? -7.712 3.131 24.500 1.00 98.25 273 LEU A N 1
ATOM 2172 C CA . LEU A 1 273 ? -7.054 4.017 23.544 1.00 98.25 273 LEU A CA 1
ATOM 2173 C C . LEU A 1 273 ? -7.294 3.555 22.099 1.00 98.25 273 LEU A C 1
ATOM 2175 O O . LEU A 1 273 ? -7.665 4.374 21.263 1.00 98.25 273 LEU A O 1
ATOM 2179 N N . MET A 1 274 ? -7.152 2.257 21.810 1.00 98.38 274 MET A N 1
ATOM 2180 C CA . MET A 1 274 ? -7.430 1.722 20.471 1.00 98.38 274 MET A CA 1
ATOM 2181 C C . MET A 1 274 ? -8.899 1.874 20.070 1.00 98.38 274 MET A C 1
ATOM 2183 O O . MET A 1 274 ? -9.163 2.267 18.938 1.00 98.38 274 MET A O 1
ATOM 2187 N N . VAL A 1 275 ? -9.848 1.626 20.981 1.00 98.50 275 VAL A N 1
ATOM 2188 C CA . VAL A 1 275 ? -11.283 1.851 20.721 1.00 98.50 275 VAL A CA 1
ATOM 2189 C C . VAL A 1 275 ? -11.545 3.310 20.359 1.00 98.50 275 VAL A C 1
ATOM 2191 O O . VAL A 1 275 ? -12.212 3.592 19.365 1.00 98.50 275 VAL A O 1
ATOM 2194 N N . LYS A 1 276 ? -10.987 4.248 21.132 1.00 98.38 276 LYS A N 1
ATOM 2195 C CA . LYS A 1 276 ? -11.118 5.679 20.853 1.00 98.38 276 LYS A CA 1
ATOM 2196 C C . LYS A 1 276 ? -10.579 6.022 19.461 1.00 98.38 276 LYS A C 1
ATOM 2198 O O . LYS A 1 276 ? -11.289 6.646 18.676 1.00 98.38 276 LYS A O 1
ATOM 2203 N N . THR A 1 277 ? -9.367 5.574 19.133 1.00 98.31 277 THR A N 1
ATOM 2204 C CA . THR A 1 277 ? -8.760 5.814 17.814 1.00 98.31 277 THR A CA 1
ATOM 2205 C C . THR A 1 277 ? -9.585 5.190 16.683 1.00 98.31 277 THR A C 1
ATOM 2207 O O . THR A 1 277 ? -9.770 5.822 15.646 1.00 98.31 277 THR A O 1
ATOM 2210 N N . GLN A 1 278 ? -10.142 3.992 16.882 1.00 98.12 278 GLN A N 1
ATOM 2211 C CA . GLN A 1 278 ? -10.986 3.316 15.893 1.00 98.12 278 GLN A CA 1
ATOM 2212 C C . GLN A 1 278 ? -12.264 4.116 15.595 1.00 98.12 278 GLN A C 1
ATOM 2214 O O . GLN A 1 278 ? -12.628 4.285 14.431 1.00 98.12 278 GLN A O 1
ATOM 2219 N N . ILE A 1 279 ? -12.914 4.674 16.624 1.00 98.38 279 ILE A N 1
ATOM 2220 C CA . ILE A 1 279 ? -14.090 5.547 16.466 1.00 98.38 279 ILE A CA 1
ATOM 2221 C C . ILE A 1 279 ? -13.717 6.839 15.726 1.00 98.38 279 ILE A C 1
ATOM 2223 O O . ILE A 1 279 ? -14.431 7.249 14.807 1.00 98.38 279 ILE A O 1
ATOM 2227 N N . ASP A 1 280 ? -12.588 7.457 16.083 1.00 97.94 280 ASP A N 1
ATOM 2228 C CA . ASP A 1 280 ? -12.095 8.665 15.414 1.00 97.94 280 ASP A CA 1
ATOM 2229 C C . ASP A 1 280 ? -11.791 8.394 13.928 1.00 97.94 280 ASP A C 1
ATOM 2231 O O . ASP A 1 280 ? -12.070 9.225 13.057 1.00 97.94 280 ASP A O 1
ATOM 2235 N N . TYR A 1 281 ? -11.253 7.215 13.604 1.00 97.44 281 TYR A N 1
ATOM 2236 C CA . TYR A 1 281 ? -10.994 6.799 12.224 1.00 97.44 281 TYR A CA 1
ATOM 2237 C C . TYR A 1 281 ? -12.290 6.503 11.470 1.00 97.44 281 TYR A C 1
ATOM 2239 O O . TYR A 1 281 ? -12.423 6.915 10.317 1.00 97.44 281 TYR A O 1
ATOM 2247 N N . ALA A 1 282 ? -13.275 5.881 12.118 1.00 95.94 282 ALA A N 1
ATOM 2248 C CA . ALA A 1 282 ? -14.586 5.650 11.526 1.00 95.94 282 ALA A CA 1
ATOM 2249 C C . ALA A 1 282 ? -15.308 6.962 11.167 1.00 95.94 282 ALA A C 1
ATOM 2251 O O . ALA A 1 282 ? -15.903 7.058 10.091 1.00 95.94 282 ALA A O 1
ATOM 2252 N N . ASP A 1 283 ? -15.216 8.004 12.005 1.00 96.06 283 ASP A N 1
ATOM 2253 C CA . ASP A 1 283 ? -15.800 9.313 11.671 1.00 96.06 283 ASP A CA 1
ATOM 2254 C C . ASP A 1 283 ? -15.138 9.937 10.436 1.00 96.06 283 ASP A C 1
ATOM 2256 O O . ASP A 1 283 ? -15.807 10.493 9.565 1.00 96.06 283 ASP A O 1
ATOM 2260 N N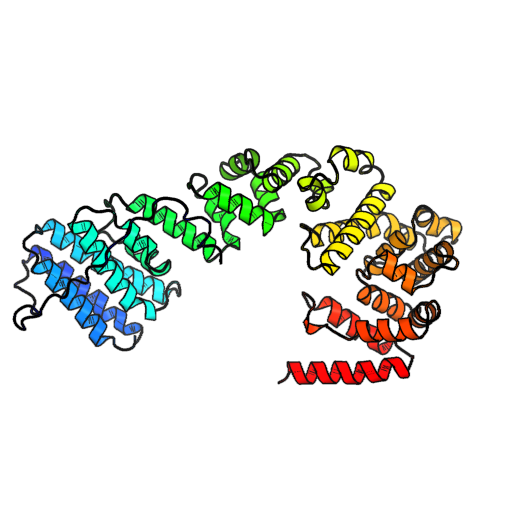 . ARG A 1 284 ? -13.816 9.795 10.321 1.00 95.25 284 ARG A N 1
ATOM 2261 C CA . ARG A 1 284 ? -13.057 10.267 9.158 1.00 95.25 284 ARG A CA 1
ATOM 2262 C C . ARG A 1 284 ? -13.433 9.507 7.890 1.00 95.25 284 ARG A C 1
ATOM 2264 O O . ARG A 1 284 ? -13.684 10.130 6.860 1.00 95.25 284 ARG A O 1
ATOM 2271 N N . MET A 1 285 ? -13.565 8.186 7.965 1.00 92.94 285 MET A N 1
ATOM 2272 C CA . MET A 1 285 ? -14.004 7.367 6.831 1.00 92.94 285 MET A CA 1
ATOM 2273 C C . MET A 1 285 ? -15.419 7.729 6.368 1.00 92.94 285 MET A C 1
ATOM 2275 O O . MET A 1 285 ? -15.674 7.808 5.165 1.00 92.94 285 MET A O 1
ATOM 2279 N N . ARG A 1 286 ? -16.328 8.065 7.294 1.00 89.94 286 ARG A N 1
ATOM 2280 C CA . ARG A 1 286 ? -17.660 8.604 6.963 1.00 89.94 286 ARG A CA 1
ATOM 2281 C C . ARG A 1 286 ? -17.578 9.905 6.152 1.00 89.94 286 ARG A C 1
ATOM 2283 O O . ARG A 1 286 ? -18.444 10.167 5.318 1.00 89.94 286 ARG A O 1
ATOM 2290 N N . LEU A 1 287 ? -16.529 10.699 6.362 1.00 92.69 287 LEU A N 1
ATOM 2291 C CA . LEU A 1 287 ? -16.213 11.919 5.611 1.00 92.69 287 LEU A CA 1
ATOM 2292 C C . LEU A 1 287 ? -15.346 11.665 4.360 1.00 92.69 287 LEU A C 1
ATOM 2294 O O . LEU A 1 287 ? -14.849 12.619 3.765 1.00 92.69 287 LEU A O 1
ATOM 2298 N N . LYS A 1 288 ? -15.211 10.403 3.925 1.00 90.88 288 LYS A N 1
ATOM 2299 C CA . LYS A 1 288 ? -14.410 9.957 2.767 1.00 90.88 288 LYS A CA 1
ATOM 2300 C C . LYS A 1 288 ? -12.901 10.199 2.900 1.00 90.88 288 LYS A C 1
ATOM 2302 O O . LYS A 1 288 ? -12.201 10.286 1.894 1.00 90.88 288 LYS A O 1
ATOM 2307 N N . ASP A 1 289 ? -12.404 10.302 4.128 1.00 94.00 289 ASP A N 1
ATOM 2308 C CA . ASP A 1 289 ? -10.972 10.288 4.428 1.00 94.00 289 ASP A CA 1
ATOM 2309 C C . ASP A 1 289 ? -10.465 8.837 4.562 1.00 94.00 289 ASP A C 1
ATOM 2311 O O . ASP A 1 289 ? -11.230 7.909 4.825 1.00 94.00 289 ASP A O 1
ATOM 2315 N N . THR A 1 290 ? -9.162 8.638 4.383 1.00 92.00 290 THR A N 1
ATOM 2316 C CA . THR A 1 290 ? -8.476 7.343 4.417 1.00 92.00 290 THR A CA 1
ATOM 2317 C C . THR A 1 290 ? -7.405 7.358 5.514 1.00 92.00 290 THR A C 1
ATOM 2319 O O . THR A 1 290 ? -6.246 7.686 5.234 1.00 92.00 290 THR A O 1
ATOM 2322 N N . PRO A 1 291 ? -7.756 7.058 6.779 1.00 95.75 291 PRO A N 1
ATOM 2323 C CA . PRO A 1 291 ? -6.764 6.913 7.840 1.00 95.75 291 PRO A CA 1
ATOM 2324 C C . PRO A 1 291 ? -5.766 5.799 7.501 1.00 95.75 291 PRO A C 1
ATOM 2326 O O . PRO A 1 291 ? -6.159 4.702 7.094 1.00 95.75 291 PRO A O 1
ATOM 2329 N N . LEU A 1 292 ? -4.468 6.070 7.674 1.00 96.62 292 LEU A N 1
ATOM 2330 C CA . LEU A 1 292 ? -3.445 5.038 7.506 1.00 96.62 292 LEU A CA 1
ATOM 2331 C C . LEU A 1 292 ? -3.632 3.937 8.552 1.00 96.62 292 LEU A C 1
ATOM 2333 O O . LEU A 1 292 ? -4.110 4.195 9.654 1.00 96.62 292 LEU A O 1
ATOM 2337 N N . VAL A 1 293 ? -3.222 2.715 8.201 1.00 95.31 293 VAL A N 1
ATOM 2338 C CA . VAL A 1 293 ? -3.165 1.544 9.099 1.00 95.31 293 VAL A CA 1
ATOM 2339 C C . VAL A 1 293 ? -4.478 1.204 9.825 1.00 95.31 293 VAL A C 1
ATOM 2341 O O . VAL A 1 293 ? -4.449 0.498 10.827 1.00 95.31 293 VAL A O 1
ATOM 2344 N N . TYR A 1 294 ? -5.637 1.632 9.303 1.00 95.19 294 TYR A N 1
ATOM 2345 C CA . TYR A 1 294 ? -6.960 1.325 9.873 1.00 95.19 294 TYR A CA 1
ATOM 2346 C C . TYR A 1 294 ?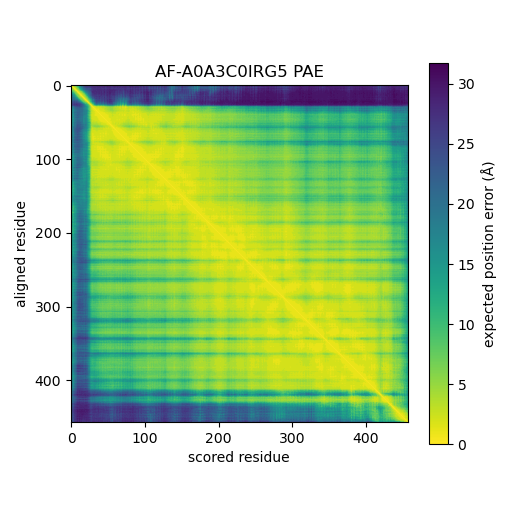 -7.155 -0.175 10.141 1.00 95.19 294 TYR A C 1
ATOM 2348 O O . TYR A 1 294 ? -7.481 -0.578 11.253 1.00 95.19 294 TYR A O 1
ATOM 2356 N N . LYS A 1 295 ? -6.858 -1.021 9.145 1.00 93.56 295 LYS A N 1
ATOM 2357 C CA . LYS A 1 295 ? -6.958 -2.484 9.285 1.00 93.56 295 LYS A CA 1
ATOM 2358 C C . LYS A 1 295 ? -5.961 -3.046 10.303 1.00 93.56 295 LYS A C 1
ATOM 2360 O O . LYS A 1 295 ? -6.277 -3.990 11.020 1.00 93.56 295 LYS A O 1
ATOM 2365 N N . THR A 1 296 ? -4.766 -2.465 10.394 1.00 95.31 296 THR A N 1
ATOM 2366 C CA . THR A 1 296 ? -3.751 -2.858 11.380 1.00 95.31 296 THR A CA 1
ATOM 2367 C C . THR A 1 296 ? -4.205 -2.515 12.803 1.00 95.31 296 THR A C 1
ATOM 2369 O O . THR A 1 296 ? -4.015 -3.320 13.716 1.00 95.31 296 THR A O 1
ATOM 2372 N N . LEU A 1 297 ? -4.832 -1.346 12.996 1.00 97.12 297 LEU A N 1
ATOM 2373 C CA . LEU A 1 297 ? -5.454 -0.948 14.259 1.00 97.12 297 LEU A CA 1
ATOM 2374 C C . LEU A 1 297 ? -6.581 -1.902 14.644 1.00 97.12 297 LEU A C 1
ATOM 2376 O O . LEU A 1 297 ? -6.570 -2.420 15.756 1.00 97.12 297 LEU A O 1
ATOM 2380 N N . GLU A 1 298 ? -7.499 -2.184 13.723 1.00 95.69 298 GLU A N 1
ATOM 2381 C CA . GLU A 1 298 ? -8.614 -3.101 13.958 1.00 95.69 298 GLU A CA 1
ATOM 2382 C C . GLU A 1 298 ? -8.126 -4.507 14.333 1.00 95.69 298 GLU A C 1
ATOM 2384 O O . GLU A 1 298 ? -8.586 -5.087 15.316 1.00 95.69 298 GLU A O 1
ATOM 2389 N N . HIS A 1 299 ? -7.133 -5.040 13.613 1.00 95.50 299 HIS A N 1
ATOM 2390 C CA . HIS A 1 299 ? -6.542 -6.338 13.934 1.00 95.50 299 HIS A CA 1
ATOM 2391 C C . HIS A 1 299 ? -5.932 -6.352 15.342 1.00 95.50 299 HIS A C 1
ATOM 2393 O O . HIS A 1 299 ? -6.139 -7.296 16.107 1.00 95.50 299 HIS A O 1
ATOM 2399 N N . ARG A 1 300 ? -5.210 -5.290 15.719 1.00 95.56 300 ARG A N 1
ATOM 2400 C CA . ARG A 1 300 ? -4.621 -5.167 17.057 1.00 95.56 300 ARG A CA 1
ATOM 2401 C C . ARG A 1 300 ? -5.687 -5.027 18.144 1.00 95.56 300 ARG A C 1
ATOM 2403 O O . ARG A 1 300 ? -5.551 -5.630 19.209 1.00 95.56 300 ARG A O 1
ATOM 2410 N N . LEU A 1 301 ? -6.746 -4.272 17.866 1.00 97.12 301 LEU A N 1
ATOM 2411 C CA . LEU A 1 301 ? -7.886 -4.096 18.755 1.00 97.12 301 LEU A CA 1
ATOM 2412 C C . LEU A 1 301 ? -8.605 -5.432 18.990 1.00 97.12 301 LEU A C 1
ATOM 2414 O O . LEU A 1 301 ? -8.842 -5.785 20.143 1.00 97.12 301 LEU A O 1
ATOM 2418 N N . ARG A 1 302 ? -8.851 -6.216 17.931 1.00 97.25 302 ARG A N 1
ATOM 2419 C CA . ARG A 1 302 ? -9.395 -7.583 18.012 1.00 97.25 302 ARG A CA 1
ATOM 2420 C C . ARG A 1 302 ? -8.513 -8.498 18.865 1.00 97.25 302 ARG A C 1
ATOM 2422 O O . ARG A 1 302 ? -9.014 -9.152 19.776 1.00 97.25 302 ARG A O 1
ATOM 2429 N N . GLN A 1 303 ? -7.198 -8.509 18.629 1.00 96.06 303 GLN A N 1
ATOM 2430 C CA . GLN A 1 303 ? -6.264 -9.295 19.449 1.00 96.06 303 GLN A CA 1
ATOM 2431 C C . GLN A 1 303 ? -6.386 -8.943 20.936 1.00 96.06 303 GLN A C 1
ATOM 2433 O O . GLN A 1 303 ? -6.469 -9.834 21.777 1.00 96.06 303 GLN A O 1
ATOM 2438 N N . LYS A 1 304 ? -6.450 -7.649 21.274 1.00 95.75 304 LYS A N 1
ATOM 2439 C CA . LYS A 1 304 ? -6.572 -7.210 22.669 1.00 95.75 304 LYS A CA 1
ATOM 2440 C C . LYS A 1 304 ? -7.946 -7.454 23.277 1.00 95.75 304 LYS A C 1
ATOM 2442 O O . LYS A 1 304 ? -7.996 -7.842 24.439 1.00 95.75 304 LYS A O 1
ATOM 2447 N N . ALA A 1 305 ? -9.029 -7.326 22.512 1.00 97.12 305 ALA A N 1
ATOM 2448 C CA . ALA A 1 305 ? -10.358 -7.766 22.938 1.00 97.12 305 ALA A CA 1
ATOM 2449 C C . ALA A 1 305 ? -10.327 -9.235 23.394 1.00 97.12 305 ALA A C 1
ATOM 2451 O O . ALA A 1 305 ? -10.793 -9.574 24.485 1.00 97.12 305 ALA A O 1
ATOM 2452 N N . LYS A 1 306 ? -9.707 -10.089 22.571 1.00 97.19 306 LYS A N 1
ATOM 2453 C CA . LYS A 1 306 ? -9.582 -11.523 22.820 1.00 97.19 306 LYS A CA 1
ATOM 2454 C C . LYS A 1 306 ? -8.717 -11.845 24.034 1.00 97.19 306 LYS A C 1
ATOM 2456 O O . LYS A 1 306 ? -9.176 -12.513 24.956 1.00 97.19 306 LYS A O 1
ATOM 2461 N N . GLU A 1 307 ? -7.472 -11.373 24.016 1.00 95.50 307 GLU A N 1
ATOM 2462 C CA . GLU A 1 307 ? -6.459 -11.673 25.032 1.00 95.50 307 GLU A CA 1
ATOM 2463 C C . GLU A 1 307 ? -6.866 -11.189 26.424 1.00 95.50 307 GLU A C 1
ATOM 2465 O O . GLU A 1 307 ? -6.612 -11.886 27.402 1.00 95.50 307 GLU A O 1
ATOM 2470 N N . VAL A 1 308 ? -7.463 -9.997 26.507 1.00 95.69 308 VAL A N 1
ATOM 2471 C CA . VAL A 1 308 ? -7.676 -9.300 27.782 1.00 95.69 308 VAL A CA 1
ATOM 2472 C C . VAL A 1 308 ? -9.057 -9.579 28.364 1.00 95.69 308 VAL A C 1
ATOM 2474 O O . VAL A 1 308 ? -9.183 -9.620 29.579 1.00 95.69 308 VAL A O 1
ATOM 2477 N N . PHE A 1 309 ? -10.087 -9.771 27.532 1.00 98.19 309 PHE A N 1
ATOM 2478 C CA . PHE A 1 309 ? -11.469 -9.841 28.017 1.00 98.19 309 PHE A CA 1
ATOM 2479 C C . PHE A 1 309 ? -12.176 -11.138 27.627 1.00 98.19 309 PHE A C 1
ATOM 2481 O O . PHE A 1 309 ? -12.667 -11.845 28.502 1.00 98.19 309 PHE A O 1
ATOM 2488 N N . ILE A 1 310 ? -12.234 -11.481 26.334 1.00 98.00 310 ILE A N 1
ATOM 2489 C CA . ILE A 1 310 ? -13.073 -12.599 25.859 1.00 98.00 310 ILE A CA 1
ATOM 2490 C C . ILE A 1 310 ? -12.588 -13.937 26.422 1.00 98.00 310 ILE A C 1
ATOM 2492 O O . ILE A 1 310 ? -13.393 -14.710 26.939 1.00 98.00 310 ILE A O 1
ATOM 2496 N N . ASN A 1 311 ? -11.278 -14.198 26.378 1.00 97.81 311 ASN A N 1
ATOM 2497 C CA . ASN A 1 311 ? -10.719 -15.435 26.925 1.00 97.81 311 ASN A CA 1
ATOM 2498 C C . ASN A 1 311 ? -10.992 -15.570 28.430 1.00 97.81 311 ASN A C 1
ATOM 2500 O O . ASN A 1 311 ? -11.278 -16.669 28.899 1.00 97.81 311 ASN A O 1
ATOM 2504 N N . GLU A 1 312 ? -10.942 -14.465 29.178 1.00 97.62 312 GLU A N 1
ATOM 2505 C CA . GLU A 1 312 ? -11.205 -14.459 30.618 1.00 97.62 312 GLU A CA 1
ATOM 2506 C C . GLU A 1 312 ? -12.675 -14.782 30.916 1.00 97.62 312 GLU A C 1
ATOM 2508 O O . GLU A 1 312 ? -12.962 -15.728 31.651 1.00 97.62 312 GLU A O 1
ATOM 2513 N N . ILE A 1 313 ? -13.620 -14.069 30.294 1.00 98.38 313 ILE A N 1
ATOM 2514 C CA . ILE A 1 313 ? -15.055 -14.287 30.546 1.00 98.38 313 ILE A CA 1
ATOM 2515 C C . ILE A 1 313 ? -15.549 -15.645 30.023 1.00 98.38 313 ILE A C 1
ATOM 2517 O O . ILE A 1 313 ? -16.496 -16.202 30.580 1.00 98.38 313 ILE A O 1
ATOM 2521 N N . ASN A 1 314 ? -14.924 -16.185 28.969 1.00 98.19 314 ASN A N 1
ATOM 2522 C CA . ASN A 1 314 ? -15.173 -17.543 28.481 1.00 98.19 314 ASN A CA 1
ATOM 2523 C C . ASN A 1 314 ? -14.593 -18.593 29.439 1.00 98.19 314 ASN A C 1
ATOM 2525 O O . ASN A 1 314 ? -15.242 -19.598 29.727 1.00 98.19 314 ASN A O 1
ATOM 2529 N N . GLY A 1 315 ? -13.378 -18.369 29.947 1.00 97.75 315 GLY A N 1
ATOM 2530 C CA . GLY A 1 315 ? -12.732 -19.264 30.908 1.00 97.75 315 GLY A CA 1
ATOM 2531 C C . GLY A 1 315 ? -13.497 -19.360 32.229 1.00 97.75 315 GLY A C 1
ATOM 2532 O O . GLY A 1 315 ? -13.552 -20.427 32.829 1.00 97.75 315 GLY A O 1
ATOM 2533 N N . LEU A 1 316 ? -14.159 -18.276 32.634 1.00 98.12 316 LEU A N 1
ATOM 2534 C CA . LEU A 1 316 ? -14.978 -18.189 33.845 1.00 98.12 316 LEU A CA 1
ATOM 2535 C C . LEU A 1 316 ? -16.460 -18.555 33.615 1.00 98.12 316 LEU A C 1
ATOM 2537 O O . LEU A 1 316 ? -17.323 -18.065 34.339 1.00 98.12 316 LEU A O 1
ATOM 2541 N N . HIS A 1 317 ? -16.788 -19.383 32.614 1.00 96.50 317 HIS A N 1
ATOM 2542 C CA . HIS A 1 317 ? -18.184 -19.676 32.244 1.00 96.50 317 HIS A CA 1
ATOM 2543 C C . HIS A 1 317 ? -19.025 -20.353 33.340 1.00 96.50 317 HIS A C 1
ATOM 2545 O O . HIS A 1 317 ? -20.242 -20.172 33.325 1.00 96.50 317 HIS A O 1
ATOM 2551 N N . ASP A 1 318 ? -18.388 -21.040 34.292 1.00 96.12 318 ASP A N 1
ATOM 2552 C CA . ASP A 1 318 ? -19.037 -21.677 35.449 1.00 96.12 318 ASP A CA 1
ATOM 2553 C C . ASP A 1 318 ? -19.069 -20.789 36.708 1.00 96.12 318 ASP A C 1
ATOM 2555 O O . ASP A 1 318 ? -19.621 -21.182 37.735 1.00 96.12 318 ASP A O 1
ATOM 2559 N N . ALA A 1 319 ? -18.447 -19.606 36.669 1.00 97.31 319 ALA A N 1
ATOM 2560 C CA . ALA A 1 319 ? -18.379 -18.701 37.812 1.00 97.31 319 ALA A CA 1
ATOM 2561 C C . ALA A 1 319 ? -19.600 -17.772 37.891 1.00 97.31 319 ALA A C 1
ATOM 2563 O O . ALA A 1 319 ? -20.226 -17.443 36.881 1.00 97.31 319 ALA A O 1
ATOM 2564 N N . ASP A 1 320 ? -19.874 -17.263 39.095 1.00 96.75 320 ASP A N 1
ATOM 2565 C CA . ASP A 1 320 ? -20.904 -16.247 39.314 1.00 96.75 320 ASP A CA 1
ATOM 2566 C C . ASP A 1 320 ? -20.651 -14.977 38.492 1.00 96.75 320 ASP A C 1
ATOM 2568 O O . ASP A 1 320 ? -19.517 -14.524 38.322 1.00 96.75 320 ASP A O 1
ATOM 2572 N N . ASP A 1 321 ? -21.736 -14.323 38.077 1.00 96.38 321 ASP A N 1
ATOM 2573 C CA . ASP A 1 321 ? -21.734 -13.136 37.216 1.00 96.38 321 ASP A CA 1
ATOM 2574 C C . ASP A 1 321 ? -20.833 -11.988 37.715 1.00 96.38 321 ASP A C 1
ATOM 2576 O O . ASP A 1 321 ? -20.226 -11.265 36.917 1.00 96.38 321 ASP A O 1
ATOM 2580 N N . ALA A 1 322 ? -20.748 -11.798 39.035 1.00 96.06 322 ALA A N 1
ATOM 2581 C CA . ALA A 1 322 ? -19.916 -10.763 39.650 1.00 96.06 322 ALA A CA 1
ATOM 2582 C C . ALA A 1 322 ? -18.414 -11.055 39.510 1.00 96.06 322 ALA A C 1
ATOM 2584 O O . ALA A 1 322 ? -17.615 -10.124 39.402 1.00 96.06 322 ALA A O 1
ATOM 2585 N N . VAL A 1 323 ? -18.038 -12.337 39.498 1.00 97.88 323 VAL A N 1
ATOM 2586 C CA . VAL A 1 323 ? -16.658 -12.794 39.309 1.00 97.88 323 VAL A CA 1
ATOM 2587 C C . VAL A 1 323 ? -16.344 -12.856 37.820 1.00 97.88 323 VAL A C 1
ATOM 2589 O O . VAL A 1 323 ? -15.392 -12.219 37.372 1.00 97.88 323 VAL A O 1
ATOM 2592 N N . ARG A 1 324 ? -17.189 -13.550 37.049 1.00 98.25 324 ARG A N 1
ATOM 2593 C CA . ARG A 1 324 ? -17.004 -13.811 35.619 1.00 98.25 324 ARG A CA 1
ATOM 2594 C C . ARG A 1 324 ? -16.761 -12.548 34.810 1.00 98.25 324 ARG A C 1
ATOM 2596 O O . ARG A 1 324 ? -15.875 -12.519 33.971 1.00 98.25 324 ARG A O 1
ATOM 2603 N N . PHE A 1 325 ? -17.538 -11.499 35.059 1.00 98.38 325 PHE A N 1
ATOM 2604 C CA . PHE A 1 325 ? -17.501 -10.281 34.250 1.00 98.38 325 PHE A CA 1
ATOM 2605 C C . PHE A 1 325 ? -16.809 -9.108 34.951 1.00 98.38 325 PHE A C 1
ATOM 2607 O O . PHE A 1 325 ? -16.987 -7.952 34.556 1.00 98.38 325 PHE A O 1
ATOM 2614 N N . LYS A 1 326 ? -16.021 -9.381 35.998 1.00 98.00 326 LYS A N 1
ATOM 2615 C CA . LYS A 1 326 ? -15.307 -8.349 36.757 1.00 98.00 326 LYS A CA 1
ATOM 2616 C C . LYS A 1 326 ? -14.382 -7.517 35.865 1.00 98.00 326 LYS A C 1
ATOM 2618 O O . LYS A 1 326 ? -14.361 -6.295 36.000 1.00 98.00 326 LYS A O 1
ATOM 2623 N N . SER A 1 327 ? -13.683 -8.140 34.915 1.00 97.50 327 SER A N 1
ATOM 2624 C CA . SER A 1 327 ? -12.769 -7.440 34.000 1.00 97.50 327 SER A CA 1
ATOM 2625 C C . SER A 1 327 ? -13.462 -6.492 33.017 1.00 97.50 327 SER A C 1
ATOM 2627 O O . SER A 1 327 ? -12.823 -5.586 32.487 1.00 97.50 327 SER A O 1
ATOM 2629 N N . LEU A 1 328 ? -14.783 -6.611 32.839 1.00 98.31 328 LEU A N 1
ATOM 2630 C CA . LEU A 1 328 ? -15.580 -5.706 32.005 1.00 98.31 328 LEU A CA 1
ATOM 2631 C C . LEU A 1 328 ? -16.048 -4.445 32.746 1.00 98.31 328 LEU A C 1
ATOM 2633 O O . LEU A 1 328 ? -16.460 -3.474 32.112 1.00 98.31 328 LEU A O 1
ATOM 2637 N N . GLN A 1 329 ? -16.005 -4.431 34.083 1.00 97.12 329 GLN A N 1
ATOM 2638 C CA . GLN A 1 329 ? -16.438 -3.287 34.894 1.00 97.12 329 GLN A CA 1
ATOM 2639 C C . GLN A 1 329 ? -15.800 -1.945 34.500 1.00 97.12 329 GLN A C 1
ATOM 2641 O O . GLN A 1 329 ? -16.554 -0.967 34.415 1.00 97.12 329 GLN A O 1
ATOM 2646 N N . PRO A 1 330 ? -14.481 -1.849 34.225 1.00 97.75 330 PRO A N 1
ATOM 2647 C CA . PRO A 1 330 ? -13.879 -0.584 33.823 1.00 97.75 330 PRO A CA 1
ATOM 2648 C C . PRO A 1 330 ? -14.325 -0.113 32.435 1.00 97.75 330 PRO A C 1
ATOM 2650 O O . PRO A 1 330 ? -14.059 1.042 32.111 1.00 97.75 330 PRO A O 1
ATOM 2653 N N . LEU A 1 331 ? -14.963 -0.954 31.615 1.00 98.56 331 LEU A N 1
ATOM 2654 C CA . LEU A 1 331 ? -15.259 -0.624 30.225 1.00 98.56 331 LEU A CA 1
ATOM 2655 C C . LEU A 1 331 ? -16.495 0.274 30.063 1.00 98.56 331 LEU A C 1
ATOM 2657 O O . LEU A 1 331 ? -17.455 0.207 30.838 1.00 98.56 331 LEU A O 1
ATOM 2661 N N . THR A 1 332 ? -16.461 1.123 29.040 1.00 98.50 332 THR A N 1
ATOM 2662 C CA . THR A 1 332 ? -17.578 1.954 28.570 1.00 98.50 332 THR A CA 1
ATOM 2663 C C . THR A 1 332 ? -18.500 1.164 27.631 1.00 98.50 332 THR A C 1
ATOM 2665 O O . THR A 1 332 ? -18.107 0.111 27.123 1.00 98.50 332 THR A O 1
ATOM 2668 N N . PRO A 1 333 ? -19.725 1.648 27.346 1.00 98.38 333 PRO A N 1
ATOM 2669 C CA . PRO A 1 333 ? -20.582 1.016 26.346 1.00 98.38 333 PRO A CA 1
ATOM 2670 C C . PRO A 1 333 ? -19.922 0.854 24.971 1.00 98.38 333 PRO A C 1
ATOM 2672 O O . PRO A 1 333 ? -20.089 -0.178 24.335 1.00 98.38 333 PRO A O 1
ATOM 2675 N N . GLN A 1 334 ? -19.133 1.835 24.528 1.00 98.50 334 GLN A N 1
ATOM 2676 C CA . GLN A 1 334 ? -18.417 1.782 23.253 1.00 98.50 334 GLN A CA 1
ATOM 2677 C C . GLN A 1 334 ? -17.351 0.683 23.258 1.00 98.50 334 GLN A C 1
ATOM 2679 O O . GLN A 1 334 ? -17.211 -0.069 22.302 1.00 98.50 334 GLN A O 1
ATOM 2684 N N . GLU A 1 335 ? -16.611 0.549 24.352 1.00 98.69 335 GLU A N 1
ATOM 2685 C CA . GLU A 1 335 ? -15.600 -0.500 24.503 1.00 98.69 335 GLU A CA 1
ATOM 2686 C C . GLU A 1 335 ? -16.220 -1.903 24.522 1.00 98.69 335 GLU A C 1
ATOM 2688 O O . GLU A 1 335 ? -15.667 -2.820 23.913 1.00 98.69 335 GLU A O 1
ATOM 2693 N N . LEU A 1 336 ? -17.385 -2.055 25.162 1.00 98.62 336 LEU A N 1
ATOM 2694 C CA . LEU A 1 336 ? -18.170 -3.293 25.153 1.00 98.62 336 LEU A CA 1
ATOM 2695 C C . LEU A 1 336 ? -18.770 -3.582 23.770 1.00 98.62 336 LEU A C 1
ATOM 2697 O O . LEU A 1 336 ? -18.790 -4.736 23.349 1.00 98.62 336 LEU A O 1
ATOM 2701 N N . TYR A 1 337 ? -19.185 -2.549 23.029 1.00 98.56 337 TYR A N 1
ATOM 2702 C CA . TYR A 1 337 ? -19.617 -2.684 21.638 1.00 98.56 337 TYR A CA 1
ATOM 2703 C C . TYR A 1 337 ? -18.527 -3.330 20.774 1.00 98.56 337 TYR A C 1
ATOM 2705 O O . TYR A 1 337 ? -18.797 -4.301 20.066 1.00 98.56 337 TYR A O 1
ATOM 2713 N N . TYR A 1 338 ? -17.281 -2.851 20.884 1.00 98.44 338 TYR A N 1
ATOM 2714 C CA . TYR A 1 338 ? -16.158 -3.435 20.146 1.00 98.44 338 TYR A CA 1
ATOM 2715 C C . TYR A 1 338 ? -15.812 -4.860 20.593 1.00 98.44 338 TYR A C 1
ATOM 2717 O O . TYR A 1 338 ? -15.421 -5.657 19.744 1.00 98.44 338 TYR A O 1
ATOM 2725 N N . LEU A 1 339 ? -16.026 -5.230 21.864 1.00 97.25 339 LEU A N 1
ATOM 2726 C CA . LEU A 1 339 ? -15.900 -6.634 22.285 1.00 97.25 339 LEU A CA 1
ATOM 2727 C C . LEU A 1 339 ? -16.919 -7.530 21.575 1.00 97.25 339 LEU A C 1
ATOM 2729 O O . LEU A 1 339 ? -16.564 -8.613 21.119 1.00 97.25 339 LEU A O 1
ATOM 2733 N N . CYS A 1 340 ? -18.169 -7.074 21.455 1.00 96.94 340 CYS A N 1
ATOM 2734 C CA . CYS A 1 340 ? -19.218 -7.830 20.777 1.00 96.94 340 CYS A CA 1
ATOM 2735 C C . CYS A 1 340 ? -18.941 -8.014 19.285 1.00 96.94 340 CYS A C 1
ATOM 2737 O O . CYS A 1 340 ? -19.195 -9.095 18.770 1.00 96.94 340 CYS A O 1
ATOM 2739 N N . VAL A 1 341 ? -18.470 -6.982 18.575 1.00 96.25 341 VAL A N 1
ATOM 2740 C CA . VAL A 1 341 ? -18.275 -7.084 17.116 1.00 96.25 341 VAL A CA 1
ATOM 2741 C C . VAL A 1 341 ? -16.916 -7.650 16.726 1.00 96.25 341 VAL A C 1
ATOM 2743 O O . VAL A 1 341 ? -16.820 -8.265 15.678 1.00 96.25 341 VAL A O 1
ATOM 2746 N N . LEU A 1 342 ? -15.861 -7.477 17.523 1.00 95.56 342 LEU A N 1
ATOM 2747 C CA . LEU A 1 342 ? -14.537 -8.010 17.175 1.00 95.56 342 LEU A CA 1
ATOM 2748 C C . LEU A 1 342 ? -14.258 -9.389 17.779 1.00 95.56 342 LEU A C 1
ATOM 2750 O O . LEU A 1 342 ? -13.291 -10.022 17.374 1.00 95.56 342 LEU A O 1
ATOM 2754 N N . GLY A 1 343 ? -15.081 -9.844 18.725 1.00 91.06 343 GLY A N 1
ATOM 2755 C CA . GLY A 1 343 ? -15.006 -11.173 19.333 1.00 91.06 343 GLY A CA 1
ATOM 2756 C C . GLY A 1 343 ? -15.809 -12.254 18.619 1.00 91.06 343 GLY A C 1
ATOM 2757 O O . GLY A 1 343 ? -16.150 -13.257 19.241 1.00 91.06 343 GLY A O 1
ATOM 2758 N N . ASP A 1 344 ? -16.186 -12.020 17.365 1.00 87.25 344 ASP A N 1
ATOM 2759 C CA . ASP A 1 344 ? -17.173 -12.803 16.631 1.00 87.25 344 ASP A CA 1
ATOM 2760 C C . ASP A 1 344 ? -16.820 -14.279 16.438 1.00 87.25 344 ASP A C 1
ATOM 2762 O O . ASP A 1 344 ? -17.722 -15.111 16.367 1.00 87.25 344 ASP A O 1
ATOM 2766 N N . GLU A 1 345 ? -15.533 -14.613 16.414 1.00 88.50 345 GLU A N 1
ATOM 2767 C CA . GLU A 1 345 ? -15.059 -15.981 16.200 1.00 88.50 345 GLU A CA 1
ATOM 2768 C C . GLU A 1 345 ? -14.905 -16.783 17.505 1.00 88.50 345 GLU A C 1
ATOM 2770 O O . GLU A 1 345 ? -14.891 -18.013 17.472 1.00 88.50 345 GLU A O 1
ATOM 2775 N N . GLU A 1 346 ? -14.776 -16.119 18.660 1.00 92.50 346 GLU A N 1
ATOM 2776 C CA . GLU A 1 346 ? -14.371 -16.779 19.910 1.00 92.50 346 GLU A CA 1
ATOM 2777 C C . GLU A 1 346 ? -15.335 -16.614 21.080 1.00 92.50 346 GLU A C 1
ATOM 2779 O O . GLU A 1 346 ? -15.238 -17.357 22.059 1.00 92.50 346 GLU A O 1
ATOM 2784 N N . ILE A 1 347 ? -16.238 -15.637 21.045 1.00 96.38 347 ILE A N 1
ATOM 2785 C CA . ILE A 1 347 ? -17.118 -15.371 22.182 1.00 96.38 347 ILE A CA 1
ATOM 2786 C C . ILE A 1 347 ? -18.165 -16.482 22.345 1.00 96.38 347 ILE A C 1
ATOM 2788 O O . ILE A 1 347 ? -18.867 -16.842 21.407 1.00 96.38 347 ILE A O 1
ATOM 2792 N N . TYR A 1 348 ? -18.297 -17.037 23.554 1.00 96.75 348 TYR A N 1
ATOM 2793 C CA . TYR A 1 348 ? -19.363 -18.003 23.838 1.00 96.75 348 TYR A CA 1
ATOM 2794 C C . TYR A 1 348 ? -20.723 -17.309 23.904 1.00 96.75 348 TYR A C 1
ATOM 2796 O O . TYR A 1 348 ? -20.811 -16.156 24.328 1.00 96.75 348 TYR A O 1
ATOM 2804 N N . THR A 1 349 ? -21.802 -18.044 23.624 1.00 95.56 349 THR A N 1
ATOM 2805 C CA . THR A 1 349 ? -23.181 -17.542 23.734 1.00 95.56 349 THR A CA 1
ATOM 2806 C C . THR A 1 349 ? -23.445 -16.843 25.065 1.00 95.56 349 THR A C 1
ATOM 2808 O O . THR A 1 349 ? -23.841 -15.681 25.086 1.00 95.56 349 THR A O 1
ATOM 2811 N N . SER A 1 350 ? -23.162 -17.498 26.196 1.00 96.50 350 SER A N 1
ATOM 2812 C CA . SER A 1 350 ? -23.393 -16.896 27.518 1.00 96.50 350 SER A CA 1
ATOM 2813 C C . SER A 1 350 ? -22.489 -15.687 27.796 1.00 96.50 350 SER A C 1
ATOM 2815 O O . SER A 1 350 ? -22.902 -14.763 28.494 1.00 96.50 350 SER A O 1
ATOM 2817 N N . SER A 1 351 ? -21.284 -15.654 27.218 1.00 98.12 351 SER A N 1
ATOM 2818 C CA . SER A 1 351 ? -20.370 -14.513 27.326 1.00 98.12 351 SER A CA 1
ATOM 2819 C C . SER A 1 351 ? -20.898 -13.313 26.545 1.00 98.12 351 SER A C 1
ATOM 2821 O O . SER A 1 351 ? -20.959 -12.219 27.102 1.00 98.12 351 SER A O 1
ATOM 2823 N N . TYR A 1 352 ? -21.346 -13.514 25.300 1.00 98.25 352 TYR A N 1
ATOM 2824 C CA . TYR A 1 352 ? -21.947 -12.462 24.478 1.00 98.25 352 TYR A CA 1
ATOM 2825 C C . TYR A 1 352 ? -23.154 -11.840 25.178 1.00 98.25 352 TYR A C 1
ATOM 2827 O O . TYR A 1 352 ? -23.212 -10.622 25.346 1.00 98.25 352 TYR A O 1
ATOM 2835 N N . LEU A 1 353 ? -24.077 -12.675 25.669 1.00 98.06 353 LEU A N 1
ATOM 2836 C CA . LEU A 1 353 ? -25.258 -12.210 26.399 1.00 98.06 353 LEU A CA 1
ATOM 2837 C C . LEU A 1 353 ? -24.878 -11.390 27.642 1.00 98.06 353 LEU A C 1
ATOM 2839 O O . LEU A 1 353 ? -25.494 -10.361 27.927 1.00 98.06 353 LEU A O 1
ATOM 2843 N N . GLY A 1 354 ? -23.828 -11.803 28.356 1.00 98.06 354 GLY A N 1
ATOM 2844 C CA . GLY A 1 354 ? -23.315 -11.081 29.516 1.00 98.06 354 GLY A CA 1
ATOM 2845 C C . GLY A 1 354 ? -22.676 -9.728 29.186 1.00 98.06 354 GLY A C 1
ATOM 2846 O O . GLY A 1 354 ? -22.875 -8.773 29.945 1.00 98.06 354 GLY A O 1
ATOM 2847 N N . VAL A 1 355 ? -21.950 -9.626 28.064 1.00 98.44 355 VAL A N 1
ATOM 2848 C CA . VAL A 1 355 ? -21.383 -8.363 27.550 1.00 98.44 355 VAL A CA 1
ATOM 2849 C C . VAL A 1 355 ? -22.506 -7.428 27.094 1.00 98.44 355 VAL A C 1
ATOM 2851 O O . VAL A 1 355 ? -22.547 -6.272 27.518 1.00 98.44 355 VAL A O 1
ATOM 2854 N N . TYR A 1 356 ? -23.450 -7.937 26.296 1.00 98.38 356 TYR A N 1
ATOM 2855 C CA . TYR A 1 356 ? -24.605 -7.195 25.781 1.00 98.38 356 TYR A CA 1
ATOM 2856 C C . TYR A 1 356 ? -25.437 -6.583 26.915 1.00 98.38 356 TYR A C 1
ATOM 2858 O O . TYR A 1 356 ? -25.694 -5.376 26.923 1.00 98.38 356 TYR A O 1
ATOM 2866 N N . LYS A 1 357 ? -25.786 -7.392 27.926 1.00 98.00 357 LYS A N 1
ATOM 2867 C CA . LYS A 1 357 ? -26.522 -6.944 29.116 1.00 98.00 357 LYS A CA 1
ATOM 2868 C C . LYS A 1 357 ? -25.811 -5.779 29.810 1.00 98.00 357 LYS A C 1
ATOM 2870 O O . LYS A 1 357 ? -26.414 -4.732 30.029 1.00 98.00 357 LYS A O 1
ATOM 2875 N N . ARG A 1 358 ? -24.515 -5.928 30.099 1.00 98.25 358 ARG A N 1
ATOM 2876 C CA . ARG A 1 358 ? -23.711 -4.912 30.805 1.00 98.25 358 ARG A CA 1
ATOM 2877 C C . ARG A 1 358 ? -23.532 -3.631 30.006 1.00 98.25 358 ARG A C 1
ATOM 2879 O O . ARG A 1 358 ? -23.483 -2.547 30.586 1.00 98.25 358 ARG A O 1
ATOM 2886 N N . MET A 1 359 ? -23.443 -3.737 28.683 1.00 98.06 359 MET A N 1
ATOM 2887 C CA . MET A 1 359 ? -23.404 -2.570 27.808 1.00 98.06 359 MET A CA 1
ATOM 2888 C C . MET A 1 359 ? -24.683 -1.743 27.964 1.00 98.06 359 MET A C 1
ATOM 2890 O O . MET A 1 359 ? -24.598 -0.535 28.179 1.00 98.06 359 MET A O 1
ATOM 2894 N N . PHE A 1 360 ? -25.855 -2.383 27.931 1.00 97.56 360 PHE A N 1
ATOM 2895 C CA . PHE A 1 360 ? -27.133 -1.690 28.101 1.00 97.56 360 PHE A CA 1
ATOM 2896 C C . PHE A 1 360 ? -27.387 -1.198 29.527 1.00 97.56 360 PHE A C 1
ATOM 2898 O O . PHE A 1 360 ? -27.916 -0.102 29.695 1.00 97.56 360 PHE A O 1
ATOM 2905 N N . GLU A 1 361 ? -26.937 -1.922 30.552 1.00 97.06 361 GLU A N 1
ATOM 2906 C CA . GLU A 1 361 ? -26.954 -1.428 31.937 1.00 97.06 361 GLU A CA 1
ATOM 2907 C C . GLU A 1 361 ? -26.151 -0.126 32.081 1.00 97.06 361 GLU A C 1
ATOM 2909 O O . GLU A 1 361 ? -26.604 0.816 32.728 1.00 97.06 361 GLU A O 1
ATOM 2914 N N . LYS A 1 362 ? -24.984 -0.038 31.429 1.00 97.44 362 LYS A N 1
ATOM 2915 C CA . LYS A 1 362 ? -24.141 1.169 31.427 1.00 97.44 362 LYS A CA 1
ATOM 2916 C C . LYS A 1 362 ? -24.697 2.304 30.564 1.00 97.44 362 LYS A C 1
ATOM 2918 O O . LYS A 1 362 ? -24.427 3.463 30.863 1.00 97.44 362 LYS A O 1
ATOM 2923 N N . LEU A 1 363 ? -25.445 1.995 29.504 1.00 95.81 363 LEU A N 1
ATOM 2924 C CA . LEU A 1 363 ? -26.143 2.997 28.686 1.00 95.81 363 LEU A CA 1
ATOM 2925 C C . LEU A 1 363 ? -27.312 3.646 29.437 1.00 95.81 363 LEU A C 1
ATOM 2927 O O . LEU A 1 363 ? -27.646 4.803 29.162 1.00 95.81 363 LEU A O 1
ATOM 2931 N N . GLY A 1 364 ? -27.928 2.920 30.375 1.00 94.62 364 GLY A N 1
ATOM 2932 C CA . GLY A 1 364 ? -29.078 3.392 31.136 1.00 94.62 364 GLY A CA 1
ATOM 2933 C C . GLY A 1 364 ? -30.259 3.696 30.213 1.00 94.62 364 GLY A C 1
ATOM 2934 O O . GLY A 1 364 ? -30.776 2.810 29.540 1.00 94.62 364 GLY A O 1
ATOM 2935 N N . THR A 1 365 ? -30.680 4.960 30.169 1.00 92.56 365 THR A N 1
ATOM 2936 C CA . THR A 1 365 ? -31.781 5.432 29.312 1.00 92.56 365 THR A CA 1
ATOM 2937 C C . THR A 1 365 ? -31.346 5.795 27.890 1.00 92.56 365 THR A C 1
ATOM 2939 O O . THR A 1 365 ? -32.185 6.180 27.076 1.00 92.56 365 THR A O 1
ATOM 2942 N N . THR A 1 366 ? -30.050 5.692 27.572 1.00 94.62 366 THR A N 1
ATOM 2943 C CA . THR A 1 366 ? -29.535 5.972 26.227 1.00 94.62 366 THR A CA 1
ATOM 2944 C C . THR A 1 366 ? -30.063 4.935 25.242 1.00 94.62 366 THR A C 1
ATOM 2946 O O . THR A 1 366 ? -29.917 3.731 25.451 1.00 94.62 366 THR A O 1
ATOM 2949 N N . THR A 1 367 ? -30.652 5.408 24.147 1.00 95.19 367 THR A N 1
ATOM 2950 C CA . THR A 1 367 ? -31.236 4.546 23.122 1.00 95.19 367 THR A CA 1
ATOM 2951 C C . THR A 1 367 ? -30.168 3.817 22.302 1.00 95.19 367 THR A C 1
ATOM 2953 O O . THR A 1 367 ? -29.023 4.262 22.171 1.00 95.19 367 THR A O 1
ATOM 2956 N N . ALA A 1 368 ? -30.544 2.683 21.715 1.00 96.44 368 ALA A N 1
ATOM 2957 C CA . ALA A 1 368 ? -29.650 1.861 20.904 1.00 96.44 368 ALA A CA 1
ATOM 2958 C C . ALA A 1 368 ? -29.128 2.590 19.644 1.00 96.44 368 ALA A C 1
ATOM 2960 O O . ALA A 1 368 ? -27.972 2.413 19.261 1.00 96.44 368 ALA A O 1
ATOM 2961 N N . ASP A 1 369 ? -29.924 3.469 19.031 1.00 95.19 369 ASP A N 1
ATOM 2962 C CA . ASP A 1 369 ? -29.493 4.319 17.916 1.00 95.19 369 ASP A CA 1
ATOM 2963 C C . ASP A 1 369 ? -28.493 5.395 18.363 1.00 95.19 369 ASP A C 1
ATOM 2965 O O . ASP A 1 369 ? -27.515 5.654 17.658 1.00 95.19 369 ASP A O 1
ATOM 2969 N N . SER A 1 370 ? -28.661 5.957 19.565 1.00 96.88 370 SER A N 1
ATOM 2970 C CA . SER A 1 370 ? -27.675 6.869 20.166 1.00 96.88 370 SER A CA 1
ATOM 2971 C C . SER A 1 370 ? -26.345 6.164 20.447 1.00 96.88 370 SER A C 1
ATOM 2973 O O . SER A 1 370 ? -25.276 6.743 20.227 1.00 96.88 370 SER A O 1
ATOM 2975 N N . MET A 1 371 ? -26.388 4.892 20.860 1.00 96.94 371 MET A N 1
ATOM 2976 C CA . MET A 1 371 ? -25.185 4.066 21.000 1.00 96.94 371 MET A CA 1
ATOM 2977 C C . MET A 1 371 ? -24.462 3.914 19.655 1.00 96.94 371 MET A C 1
ATOM 2979 O O . MET A 1 371 ? -23.273 4.238 19.579 1.00 96.94 371 MET A O 1
ATOM 2983 N N . LEU A 1 372 ? -25.169 3.524 18.585 1.00 97.62 372 LEU A N 1
ATOM 2984 C CA . LEU A 1 372 ? -24.572 3.395 17.249 1.00 97.62 372 LEU A CA 1
ATOM 2985 C C . LEU A 1 372 ? -23.998 4.723 16.738 1.00 97.62 372 LEU A C 1
ATOM 2987 O O . LEU A 1 372 ? -22.901 4.748 16.176 1.00 97.62 372 LEU A O 1
ATOM 2991 N N . MET A 1 373 ? -24.681 5.845 16.984 1.00 97.06 373 MET A N 1
ATOM 2992 C CA . MET A 1 373 ? -24.160 7.178 16.668 1.00 97.06 373 MET A CA 1
ATOM 2993 C C . MET A 1 373 ? -22.849 7.476 17.409 1.00 97.06 373 MET A C 1
ATOM 2995 O O . MET A 1 373 ? -21.934 8.067 16.823 1.00 97.06 373 MET A O 1
ATOM 2999 N N . SER A 1 374 ? -22.718 7.044 18.668 1.00 97.44 374 SER A N 1
ATOM 3000 C CA . SER A 1 374 ? -21.513 7.262 19.481 1.00 97.44 374 SER A CA 1
ATOM 3001 C C . SER A 1 374 ? -20.278 6.511 18.967 1.00 97.44 374 SER A C 1
ATOM 3003 O O . SER A 1 374 ? -19.166 7.004 19.127 1.00 97.44 374 SER A O 1
ATOM 3005 N N . VAL A 1 375 ? -20.473 5.385 18.271 1.00 97.75 375 VAL A N 1
ATOM 3006 C CA . VAL A 1 375 ? -19.413 4.628 17.576 1.00 97.75 375 VAL A CA 1
ATOM 3007 C C . VAL A 1 375 ? -19.396 4.884 16.066 1.00 97.75 375 VAL A C 1
ATOM 3009 O O . VAL A 1 375 ? -18.760 4.152 15.312 1.00 97.75 375 VAL A O 1
ATOM 3012 N N . ARG A 1 376 ? -20.102 5.926 15.604 1.00 97.31 376 ARG A N 1
ATOM 3013 C CA . ARG A 1 376 ? -20.159 6.354 14.194 1.00 97.31 376 ARG A CA 1
ATOM 3014 C C . ARG A 1 376 ? -20.626 5.256 13.237 1.00 97.31 376 ARG A C 1
ATOM 3016 O O . ARG A 1 376 ? -20.205 5.224 12.085 1.00 97.31 376 ARG A O 1
ATOM 3023 N N . PHE A 1 377 ? -21.505 4.374 13.715 1.00 95.88 377 PHE A N 1
ATOM 3024 C CA . PHE A 1 377 ? -21.977 3.185 13.001 1.00 95.88 377 PHE A CA 1
ATOM 3025 C C . PHE A 1 377 ? -20.839 2.260 12.534 1.00 95.88 377 PHE A C 1
ATOM 3027 O O . PHE A 1 377 ? -21.030 1.455 11.622 1.00 95.88 377 PHE A O 1
ATOM 3034 N N . ASN A 1 378 ? -19.648 2.342 13.137 1.00 95.69 378 ASN A N 1
ATOM 3035 C CA . ASN A 1 378 ? -18.552 1.459 12.766 1.00 95.69 378 ASN A CA 1
ATOM 3036 C C . ASN A 1 378 ? -18.927 0.003 13.058 1.00 95.69 378 ASN A C 1
ATOM 3038 O O . ASN A 1 378 ? -19.398 -0.289 14.150 1.00 95.69 378 ASN A O 1
ATOM 3042 N N . HIS A 1 379 ? -18.760 -0.897 12.087 1.00 94.81 379 HIS A N 1
ATOM 3043 C CA . HIS A 1 379 ? -19.176 -2.304 12.178 1.00 94.81 379 HIS A CA 1
ATOM 3044 C C . HIS A 1 379 ? -20.668 -2.538 12.497 1.00 94.81 379 HIS A C 1
ATOM 3046 O O . HIS A 1 379 ? -21.018 -3.596 13.016 1.00 94.81 379 HIS A O 1
ATOM 3052 N N . PHE A 1 380 ? -21.578 -1.603 12.182 1.00 95.12 380 PHE A N 1
ATOM 3053 C CA . PHE A 1 380 ? -23.000 -1.777 12.528 1.00 95.12 380 PHE A CA 1
ATOM 3054 C C . PHE A 1 380 ? -23.637 -3.025 11.885 1.00 95.12 380 PHE A C 1
ATOM 3056 O O . PHE A 1 380 ? -24.538 -3.617 12.474 1.00 95.12 380 PHE A O 1
ATOM 3063 N N . ARG A 1 381 ? -23.174 -3.450 10.697 1.00 92.62 381 ARG A N 1
ATOM 3064 C CA . ARG A 1 381 ? -23.646 -4.692 10.060 1.00 92.62 381 ARG A CA 1
ATOM 3065 C C . ARG A 1 381 ? -23.244 -5.915 10.866 1.00 92.62 381 ARG A C 1
ATOM 3067 O O . ARG A 1 381 ? -24.101 -6.725 11.205 1.00 92.62 381 ARG A O 1
ATOM 3074 N N . LYS A 1 382 ? -21.973 -5.980 11.261 1.00 94.12 382 LYS A N 1
ATOM 3075 C CA . LYS A 1 382 ? -21.472 -7.025 12.145 1.00 94.12 382 LYS A CA 1
ATOM 3076 C C . LYS A 1 382 ? -22.194 -7.021 13.489 1.00 94.12 382 LYS A C 1
ATOM 3078 O O . LYS A 1 382 ? -22.542 -8.084 13.987 1.00 94.12 382 LYS A O 1
ATOM 3083 N N . TRP A 1 383 ? -22.496 -5.849 14.052 1.00 96.38 383 TRP A N 1
ATOM 3084 C CA . TRP A 1 383 ? -23.327 -5.747 15.255 1.00 96.38 383 TRP A CA 1
ATOM 3085 C C . TRP A 1 383 ? -24.703 -6.391 15.065 1.00 96.38 383 TRP A C 1
ATOM 3087 O O . TRP A 1 383 ? -25.102 -7.206 15.893 1.00 96.38 383 TRP A O 1
ATOM 3097 N N . ILE A 1 384 ? -25.406 -6.066 13.973 1.00 94.56 384 ILE A N 1
ATOM 3098 C CA . ILE A 1 384 ? -26.713 -6.661 13.652 1.00 94.56 384 ILE A CA 1
ATOM 3099 C C . ILE A 1 384 ? -26.588 -8.176 13.506 1.00 94.56 384 ILE A C 1
ATOM 3101 O O . ILE A 1 384 ? -27.386 -8.893 14.105 1.00 94.56 384 ILE A O 1
ATOM 3105 N N . ARG A 1 385 ? -25.560 -8.668 12.802 1.00 93.12 385 ARG A N 1
ATOM 3106 C CA . ARG A 1 385 ? -25.292 -10.106 12.681 1.00 93.12 385 ARG A CA 1
ATOM 3107 C C . ARG A 1 385 ? -25.089 -10.774 14.026 1.00 93.12 385 ARG A C 1
ATOM 3109 O O . ARG A 1 385 ? -25.715 -11.792 14.298 1.00 93.12 385 ARG A O 1
ATOM 3116 N N . MET A 1 386 ? -24.255 -10.194 14.880 1.00 94.94 386 MET A N 1
ATOM 3117 C CA . MET A 1 386 ? -24.006 -10.733 16.213 1.00 94.94 386 MET A CA 1
ATOM 3118 C C . MET A 1 386 ? -25.291 -10.738 17.049 1.00 94.94 386 MET A C 1
ATOM 3120 O O . MET A 1 386 ? -25.650 -11.764 17.617 1.00 94.94 386 MET A O 1
ATOM 3124 N N . ALA A 1 387 ? -26.046 -9.637 17.065 1.00 95.00 387 ALA A N 1
ATOM 3125 C CA . ALA A 1 387 ? -27.318 -9.577 17.779 1.00 95.00 387 ALA A CA 1
ATOM 3126 C C . ALA A 1 387 ? -28.323 -10.612 17.245 1.00 95.00 387 ALA A C 1
ATOM 3128 O O . ALA A 1 387 ? -29.021 -11.246 18.029 1.00 95.00 387 ALA A O 1
ATOM 3129 N N . ALA A 1 388 ? -28.372 -10.834 15.932 1.00 91.31 388 ALA A N 1
ATOM 3130 C CA . ALA A 1 388 ? -29.242 -11.824 15.308 1.00 91.31 388 ALA A CA 1
ATOM 3131 C C . ALA A 1 388 ? -28.822 -13.265 15.653 1.00 91.31 388 ALA A C 1
ATOM 3133 O O . ALA A 1 388 ? -29.657 -14.065 16.071 1.00 91.31 388 ALA A O 1
ATOM 3134 N N . GLY A 1 389 ? -27.529 -13.586 15.552 1.00 90.50 389 GLY A N 1
ATOM 3135 C CA . GLY A 1 389 ? -26.980 -14.910 15.865 1.00 90.50 389 GLY A CA 1
ATOM 3136 C C . GLY A 1 389 ? -27.140 -15.317 17.334 1.00 90.50 389 GLY A C 1
ATOM 3137 O O . GLY A 1 389 ? -27.250 -16.502 17.638 1.00 90.50 389 GLY A O 1
ATOM 3138 N N . TYR A 1 390 ? -27.225 -14.339 18.241 1.00 93.06 390 TYR A N 1
ATOM 3139 C CA . TYR A 1 390 ? -27.438 -14.557 19.675 1.00 93.06 390 TYR A CA 1
ATOM 3140 C C . TYR A 1 390 ? -28.859 -14.221 20.161 1.00 93.06 390 TYR A C 1
ATOM 3142 O O . TYR A 1 390 ? -29.077 -14.111 21.367 1.00 93.06 390 TYR A O 1
ATOM 3150 N N . ASN A 1 391 ? -29.834 -14.090 19.252 1.00 91.75 391 ASN A N 1
ATOM 3151 C CA . ASN A 1 391 ? -31.251 -13.834 19.561 1.00 91.75 391 ASN A CA 1
ATOM 3152 C C . ASN A 1 391 ? -31.517 -12.550 20.379 1.00 91.75 391 ASN A C 1
ATOM 3154 O O . ASN A 1 391 ? -32.430 -12.499 21.199 1.00 91.75 391 ASN A O 1
ATOM 3158 N N . MET A 1 392 ? -30.720 -11.505 20.157 1.00 94.81 392 MET A N 1
ATOM 3159 C CA . MET A 1 392 ? -30.830 -10.186 20.795 1.00 94.81 392 MET A CA 1
ATOM 3160 C C . MET A 1 392 ? -31.240 -9.072 19.821 1.00 94.81 392 MET A C 1
ATOM 3162 O O . MET A 1 392 ? -31.359 -7.920 20.229 1.00 94.81 392 MET A O 1
ATOM 3166 N N . LEU A 1 393 ? -31.469 -9.378 18.538 1.00 93.00 393 LEU A N 1
ATOM 3167 C CA . LEU A 1 393 ? -31.812 -8.360 17.540 1.00 93.00 393 LEU A CA 1
ATOM 3168 C C . LEU A 1 393 ? -33.140 -7.652 17.851 1.00 93.00 393 LEU A C 1
ATOM 3170 O O . LEU A 1 393 ? -33.190 -6.427 17.795 1.00 93.00 393 LEU A O 1
ATOM 3174 N N . ASP A 1 394 ? -34.190 -8.389 18.213 1.00 90.75 394 ASP A N 1
ATOM 3175 C CA . ASP A 1 394 ? -35.494 -7.788 18.520 1.00 90.75 394 ASP A CA 1
ATOM 3176 C C . ASP A 1 394 ? -35.425 -6.877 19.759 1.00 90.75 394 ASP A C 1
ATOM 3178 O O . ASP A 1 394 ? -35.932 -5.755 19.728 1.00 90.75 394 ASP A O 1
ATOM 3182 N N . ASP A 1 395 ? -34.727 -7.307 20.820 1.00 94.38 395 ASP A N 1
ATOM 3183 C CA . ASP A 1 395 ? -34.464 -6.475 22.006 1.00 94.38 395 ASP A CA 1
ATOM 3184 C C . ASP A 1 395 ? -33.660 -5.218 21.637 1.00 94.38 395 ASP A C 1
ATOM 3186 O O . ASP A 1 395 ? -34.005 -4.113 22.054 1.00 94.38 395 ASP A O 1
ATOM 3190 N N . PHE A 1 396 ? -32.628 -5.361 20.803 1.00 95.94 396 PHE A N 1
ATOM 3191 C CA . PHE A 1 396 ? -31.815 -4.243 20.337 1.00 95.94 396 PHE A CA 1
ATOM 3192 C C . PHE A 1 396 ? -32.643 -3.206 19.564 1.00 95.94 396 PHE A C 1
ATOM 3194 O O . PHE A 1 396 ? -32.543 -2.006 19.831 1.00 95.94 396 PHE A O 1
ATOM 3201 N N . LEU A 1 397 ? -33.478 -3.658 18.624 1.00 93.50 397 LEU A N 1
ATOM 3202 C CA . LEU A 1 397 ? -34.334 -2.788 17.814 1.00 93.50 397 LEU A CA 1
ATOM 3203 C C . LEU A 1 397 ? -35.442 -2.128 18.649 1.00 93.50 397 LEU A C 1
ATOM 3205 O O . LEU A 1 397 ? -35.792 -0.979 18.387 1.00 93.50 397 LEU A O 1
ATOM 3209 N N . ALA A 1 398 ? -35.955 -2.801 19.682 1.00 93.75 398 ALA A N 1
ATOM 3210 C CA . ALA A 1 398 ? -36.954 -2.239 20.594 1.00 93.75 398 ALA A CA 1
ATOM 3211 C C . ALA A 1 398 ? -36.406 -1.101 21.480 1.00 93.75 398 ALA A C 1
ATOM 3213 O O . ALA A 1 398 ? -37.178 -0.312 22.026 1.00 93.75 398 ALA A O 1
ATOM 3214 N N . ARG A 1 399 ? -35.078 -0.983 21.616 1.00 95.44 399 ARG A N 1
ATOM 3215 C CA . ARG A 1 399 ? -34.397 0.060 22.408 1.00 95.44 399 ARG A CA 1
ATOM 3216 C C . ARG A 1 399 ? -34.111 1.352 21.631 1.00 95.44 399 ARG A C 1
ATOM 3218 O O . ARG A 1 399 ? -33.357 2.197 22.118 1.00 95.44 399 ARG A O 1
ATOM 3225 N N . MET A 1 400 ? -34.663 1.521 20.432 1.00 95.19 400 MET A N 1
ATOM 3226 C CA . MET A 1 400 ? -34.566 2.749 19.634 1.00 95.19 400 MET A CA 1
ATOM 3227 C C . MET A 1 400 ? -35.931 3.144 19.060 1.00 95.19 400 MET A C 1
ATOM 3229 O O . MET A 1 400 ? -36.883 2.369 19.097 1.00 95.19 400 MET A O 1
ATOM 3233 N N . GLU A 1 401 ? -36.044 4.359 18.521 1.00 94.06 401 GLU A N 1
ATOM 3234 C CA . GLU A 1 401 ? -37.267 4.795 17.839 1.00 94.06 401 GLU A CA 1
ATOM 3235 C C . GLU A 1 401 ? -37.593 3.855 16.662 1.00 94.06 401 GLU A C 1
ATOM 3237 O O . GLU A 1 401 ? -36.716 3.534 15.857 1.00 94.06 401 GLU A O 1
ATOM 3242 N N . ALA A 1 402 ? -38.864 3.464 16.511 1.00 89.50 402 ALA A N 1
ATOM 3243 C CA . ALA A 1 402 ? -39.307 2.533 15.467 1.00 89.50 402 ALA A CA 1
ATOM 3244 C C . ALA A 1 402 ? -38.880 2.967 14.052 1.00 89.50 402 ALA A C 1
ATOM 3246 O O . ALA A 1 402 ? -38.461 2.144 13.235 1.00 89.50 402 ALA A O 1
ATOM 3247 N N . ARG A 1 403 ? -38.913 4.276 13.769 1.00 91.62 403 ARG A N 1
ATOM 3248 C CA . ARG A 1 403 ? -38.439 4.829 12.496 1.00 91.62 403 ARG A CA 1
ATOM 3249 C C . ARG A 1 403 ? -36.938 4.608 12.295 1.00 91.62 403 ARG A C 1
ATOM 3251 O O . ARG A 1 403 ? -36.518 4.260 11.191 1.00 91.62 403 ARG A O 1
ATOM 3258 N N . ASN A 1 404 ? -36.133 4.783 13.341 1.00 94.56 404 ASN A N 1
ATOM 3259 C CA . ASN A 1 404 ? -34.686 4.583 13.281 1.00 94.56 404 ASN A CA 1
ATOM 3260 C C . ASN A 1 404 ? -34.343 3.097 13.127 1.00 94.56 404 ASN A C 1
ATOM 3262 O O . ASN A 1 404 ? -33.473 2.773 12.322 1.00 94.56 404 ASN A O 1
ATOM 3266 N N . ALA A 1 405 ? -35.086 2.199 13.783 1.00 91.69 405 ALA A N 1
ATOM 3267 C CA . ALA A 1 405 ? -34.964 0.754 13.581 1.00 91.69 405 ALA A CA 1
ATOM 3268 C C . ALA A 1 405 ? -35.222 0.358 12.114 1.00 91.69 405 ALA A C 1
ATOM 3270 O O . ALA A 1 405 ? -34.409 -0.335 11.501 1.00 91.69 405 ALA A O 1
ATOM 3271 N N . GLN A 1 406 ? -36.301 0.862 11.502 1.00 87.50 406 GLN A N 1
ATOM 3272 C CA . GLN A 1 406 ? -36.596 0.618 10.084 1.00 87.50 406 GLN A CA 1
ATOM 3273 C C . GLN A 1 406 ? -35.500 1.168 9.155 1.00 87.50 406 GLN A C 1
ATOM 3275 O O . GLN A 1 406 ? -35.087 0.496 8.206 1.00 87.50 406 GLN A O 1
ATOM 3280 N N . LEU A 1 407 ? -34.999 2.381 9.423 1.00 91.31 407 LEU A N 1
ATOM 3281 C CA . LEU A 1 407 ? -33.909 2.983 8.648 1.00 91.31 407 LEU A CA 1
ATOM 3282 C C . LEU A 1 407 ? -32.606 2.188 8.771 1.00 91.31 407 LEU A C 1
ATOM 3284 O O . LEU A 1 407 ? -31.940 1.964 7.759 1.00 91.31 407 LEU A O 1
ATOM 3288 N N . LEU A 1 408 ? -32.267 1.733 9.978 1.00 92.12 408 LEU A N 1
ATOM 3289 C CA . LEU A 1 408 ? -31.086 0.919 10.245 1.00 92.12 408 LEU A CA 1
ATOM 3290 C C . LEU A 1 408 ? -31.140 -0.399 9.468 1.00 92.12 408 LEU A C 1
ATOM 3292 O O . LEU A 1 408 ? -30.189 -0.744 8.772 1.00 92.12 408 LEU A O 1
ATOM 3296 N N . MET A 1 409 ? -32.273 -1.100 9.514 1.00 87.88 409 MET A N 1
ATOM 3297 C CA . MET A 1 409 ? -32.446 -2.377 8.816 1.00 87.88 409 MET A CA 1
ATOM 3298 C C . MET A 1 409 ? -32.480 -2.211 7.295 1.00 87.88 409 MET A C 1
ATOM 3300 O O . MET A 1 409 ? -31.943 -3.037 6.556 1.00 87.88 409 MET A O 1
ATOM 3304 N N . LYS A 1 410 ? -33.010 -1.086 6.804 1.00 85.81 410 LYS A N 1
ATOM 3305 C CA . LYS A 1 410 ? -32.880 -0.714 5.394 1.00 85.81 410 LYS A CA 1
ATOM 3306 C C . LYS A 1 410 ? -31.422 -0.439 5.019 1.00 85.81 410 LYS A C 1
ATOM 3308 O O . LYS A 1 410 ? -30.993 -0.851 3.943 1.00 85.81 410 LYS A O 1
ATOM 3313 N N . ALA A 1 411 ? -30.651 0.252 5.858 1.00 88.69 411 ALA A N 1
ATOM 3314 C CA . ALA A 1 411 ? -29.224 0.467 5.622 1.00 88.69 411 ALA A CA 1
ATOM 3315 C C . ALA A 1 411 ? -28.454 -0.863 5.633 1.00 88.69 411 ALA A C 1
ATOM 3317 O O . ALA A 1 411 ? -27.594 -1.070 4.779 1.00 88.69 411 ALA A O 1
ATOM 3318 N N . PHE A 1 412 ? -28.831 -1.790 6.517 1.00 87.62 412 PHE A N 1
ATOM 3319 C CA . PHE A 1 412 ? -28.212 -3.104 6.682 1.00 87.62 412 PHE A CA 1
ATOM 3320 C C . PHE A 1 412 ? -28.268 -3.996 5.431 1.00 87.62 412 PHE A C 1
ATOM 3322 O O . PHE A 1 412 ? -27.340 -4.764 5.232 1.00 87.62 412 PHE A O 1
ATOM 3329 N N . VAL A 1 413 ? -29.228 -3.833 4.514 1.00 82.19 413 VAL A N 1
ATOM 3330 C CA . VAL A 1 413 ? -29.235 -4.572 3.222 1.00 82.19 413 VAL A CA 1
ATOM 3331 C C . VAL A 1 413 ? -28.828 -3.761 2.001 1.00 82.19 413 VAL A C 1
ATOM 3333 O O . VAL A 1 413 ? -28.732 -4.294 0.895 1.00 82.19 413 VAL A O 1
ATOM 3336 N N . ASN A 1 414 ? -28.611 -2.459 2.164 1.00 81.50 414 ASN A N 1
ATOM 3337 C CA . ASN A 1 414 ? -28.255 -1.578 1.059 1.00 81.50 414 ASN A CA 1
ATOM 3338 C C . ASN A 1 414 ? -26.747 -1.335 0.980 1.00 81.50 414 ASN A C 1
ATOM 3340 O O . ASN A 1 414 ? -26.058 -1.299 1.996 1.00 81.50 414 ASN A O 1
ATOM 3344 N N . GLY A 1 415 ? -26.257 -1.081 -0.236 1.00 75.06 415 GLY A N 1
ATOM 3345 C CA . GLY A 1 415 ? -24.877 -0.653 -0.480 1.00 75.06 415 GLY A CA 1
ATOM 3346 C C . GLY A 1 415 ? -23.822 -1.747 -0.310 1.00 75.06 415 GLY A C 1
ATOM 3347 O O . GLY A 1 415 ? -22.664 -1.406 -0.102 1.00 75.06 415 GLY A O 1
ATOM 3348 N N . LEU A 1 416 ? -24.210 -3.026 -0.387 1.00 74.50 416 LEU A N 1
ATOM 3349 C CA . LEU A 1 416 ? -23.290 -4.173 -0.317 1.00 74.50 416 LEU A CA 1
ATOM 3350 C C . LEU A 1 416 ? -22.357 -4.259 -1.538 1.00 74.50 416 LEU A C 1
ATOM 3352 O O . LEU A 1 416 ? -21.313 -4.889 -1.485 1.00 74.50 416 LEU A O 1
ATOM 3356 N N . ASP A 1 417 ? -22.718 -3.596 -2.637 1.00 69.12 417 ASP A N 1
ATOM 3357 C CA . ASP A 1 417 ? -21.901 -3.422 -3.842 1.00 69.12 417 ASP A CA 1
ATOM 3358 C C . ASP A 1 417 ? -20.784 -2.377 -3.672 1.00 69.12 417 ASP A C 1
ATOM 3360 O O . ASP A 1 417 ? -19.887 -2.277 -4.506 1.00 69.12 417 ASP A O 1
ATOM 3364 N N . LYS A 1 418 ? -20.854 -1.565 -2.609 1.00 70.19 418 LYS A N 1
ATOM 3365 C CA . LYS A 1 418 ? -19.974 -0.408 -2.375 1.00 70.19 418 LYS A CA 1
ATOM 3366 C C . LYS A 1 418 ? -18.978 -0.628 -1.243 1.00 70.19 418 LYS A C 1
ATOM 3368 O O . LYS A 1 418 ? -18.277 0.310 -0.869 1.00 70.19 418 LYS A O 1
ATOM 3373 N N . THR A 1 419 ? -18.960 -1.821 -0.665 1.00 66.00 419 THR A N 1
ATOM 3374 C CA . THR A 1 419 ? -18.093 -2.185 0.453 1.00 66.00 419 THR A CA 1
ATOM 3375 C C . THR A 1 419 ? -16.851 -2.890 -0.073 1.00 66.00 419 THR A C 1
ATOM 3377 O O . THR A 1 419 ? -16.935 -3.717 -0.980 1.00 66.00 419 THR A O 1
ATOM 3380 N N . ASP A 1 420 ? -15.688 -2.568 0.491 1.00 58.34 420 ASP A N 1
ATOM 3381 C CA . ASP A 1 420 ? -14.439 -3.233 0.129 1.00 58.34 420 ASP A CA 1
ATOM 3382 C C . ASP A 1 420 ? -14.421 -4.660 0.701 1.00 58.34 420 ASP A C 1
ATOM 3384 O O . ASP A 1 420 ? -14.121 -4.868 1.875 1.00 58.34 420 ASP A O 1
ATOM 3388 N N . GLY A 1 421 ? -14.711 -5.651 -0.145 1.00 63.06 421 GLY A N 1
ATOM 3389 C CA . GLY A 1 421 ? -14.691 -7.073 0.211 1.00 63.06 421 GLY A CA 1
ATOM 3390 C C . GLY A 1 421 ? -16.080 -7.688 0.405 1.00 63.06 421 GLY A C 1
ATOM 3391 O O . GLY A 1 421 ? -17.103 -7.042 0.204 1.00 63.06 421 GLY A O 1
ATOM 3392 N N . PHE A 1 422 ? -16.105 -8.974 0.768 1.00 72.25 422 PHE A N 1
ATOM 3393 C CA . PHE A 1 422 ? -17.337 -9.770 0.872 1.00 72.25 422 PHE A CA 1
ATOM 3394 C C . PHE A 1 422 ? -17.926 -9.832 2.288 1.00 72.25 422 PHE A C 1
ATOM 3396 O O . PHE A 1 422 ? -19.033 -10.332 2.446 1.00 72.25 422 PHE A O 1
ATOM 3403 N N . GLU A 1 423 ? -17.210 -9.340 3.302 1.00 78.50 423 GLU A N 1
ATOM 3404 C CA . GLU A 1 423 ? -17.582 -9.486 4.718 1.00 78.50 423 GLU A CA 1
ATOM 3405 C C . GLU A 1 423 ? -18.974 -8.912 5.014 1.00 78.50 423 GLU A C 1
ATOM 3407 O O . GLU A 1 423 ? -19.828 -9.627 5.521 1.00 78.50 423 GLU A O 1
ATOM 3412 N N . ASP A 1 424 ? -19.259 -7.683 4.576 1.00 80.62 424 ASP A N 1
ATOM 3413 C CA . ASP A 1 424 ? -20.574 -7.052 4.758 1.00 80.62 424 ASP A CA 1
ATOM 3414 C C . ASP A 1 424 ? -21.715 -7.842 4.090 1.00 80.62 424 ASP A C 1
ATOM 3416 O O . ASP A 1 424 ? -22.833 -7.879 4.603 1.00 80.62 424 ASP A O 1
ATOM 3420 N N . ALA A 1 425 ? -21.456 -8.473 2.939 1.00 76.69 425 ALA A N 1
ATOM 3421 C CA . ALA A 1 425 ? -22.449 -9.290 2.244 1.00 76.69 425 ALA A CA 1
ATOM 3422 C C . ALA A 1 425 ? -22.687 -10.628 2.959 1.00 76.69 425 ALA A C 1
ATOM 3424 O O . ALA A 1 425 ? -23.834 -11.066 3.062 1.00 76.69 425 ALA A O 1
ATOM 3425 N N . VAL A 1 426 ? -21.621 -11.245 3.478 1.00 78.62 426 VAL A N 1
ATOM 3426 C CA . VAL A 1 426 ? -21.696 -12.449 4.316 1.00 78.62 426 VAL A CA 1
ATOM 3427 C C . VAL A 1 426 ? -22.468 -12.144 5.598 1.00 78.62 426 VAL A C 1
ATOM 3429 O O . VAL A 1 426 ? -23.403 -12.868 5.924 1.00 78.62 426 VAL A O 1
ATOM 3432 N N . ASP A 1 427 ? -22.183 -11.016 6.254 1.00 83.06 427 ASP A N 1
ATOM 3433 C CA . ASP A 1 427 ? -22.865 -10.630 7.487 1.00 83.06 427 ASP A CA 1
ATOM 3434 C C . ASP A 1 427 ? -24.383 -10.491 7.299 1.00 83.06 427 ASP A C 1
ATOM 3436 O O . ASP A 1 427 ? -25.172 -10.910 8.151 1.00 83.06 427 ASP A O 1
ATOM 3440 N N . VAL A 1 428 ? -24.810 -9.933 6.163 1.00 81.19 428 VAL A N 1
ATOM 3441 C CA . VAL A 1 428 ? -26.231 -9.831 5.805 1.00 81.19 428 VAL A CA 1
ATOM 3442 C C . VAL A 1 428 ? -26.846 -11.195 5.527 1.00 81.19 428 VAL A C 1
ATOM 3444 O O . VAL A 1 428 ? -27.961 -11.456 5.983 1.00 81.19 428 VAL A O 1
ATOM 3447 N N . ALA A 1 429 ? -26.141 -12.054 4.791 1.00 76.69 429 ALA A N 1
ATOM 3448 C CA . ALA A 1 429 ? -26.622 -13.387 4.457 1.00 76.69 429 ALA A CA 1
ATOM 3449 C C . ALA A 1 429 ? -26.834 -14.245 5.715 1.00 76.69 429 ALA A C 1
ATOM 3451 O O . ALA A 1 429 ? -27.904 -14.830 5.877 1.00 76.69 429 ALA A O 1
ATOM 3452 N N . ASP A 1 430 ? -25.868 -14.247 6.636 1.00 78.12 430 ASP A N 1
ATOM 3453 C CA . ASP A 1 430 ? -25.916 -15.040 7.871 1.00 78.12 430 ASP A CA 1
ATOM 3454 C C . ASP A 1 430 ? -27.030 -14.579 8.821 1.00 78.12 430 ASP A C 1
ATOM 3456 O O . ASP A 1 430 ? -27.646 -15.381 9.522 1.00 78.12 430 ASP A O 1
ATOM 3460 N N . SER A 1 431 ? -27.337 -13.280 8.820 1.00 78.81 431 SER A N 1
ATOM 3461 C CA . SER A 1 431 ? -28.369 -12.701 9.689 1.00 78.81 431 SER A CA 1
ATOM 3462 C C . SER A 1 431 ? -29.794 -12.993 9.224 1.00 78.81 431 SER A C 1
ATOM 3464 O O . SER A 1 431 ? -30.735 -12.844 10.002 1.00 78.81 431 SER A O 1
ATOM 3466 N N . TYR A 1 432 ? -29.976 -13.370 7.955 1.00 72.69 432 TYR A N 1
ATOM 3467 C CA . TYR A 1 432 ? -31.287 -13.422 7.310 1.00 72.69 432 TYR A CA 1
ATOM 3468 C C . TYR A 1 432 ? -32.273 -14.366 8.017 1.00 72.69 432 TYR A C 1
ATOM 3470 O O . TYR A 1 432 ? -33.432 -14.006 8.230 1.00 72.69 432 TYR A O 1
ATOM 3478 N N . ALA A 1 433 ? -31.814 -15.556 8.414 1.00 67.88 433 ALA A N 1
ATOM 3479 C CA . ALA A 1 433 ? -32.658 -16.564 9.059 1.00 67.88 433 ALA A CA 1
ATOM 3480 C C . ALA A 1 433 ? -33.146 -16.152 10.461 1.00 67.88 433 ALA A C 1
ATOM 3482 O O . ALA A 1 433 ? -34.182 -16.637 10.910 1.00 67.88 433 ALA A O 1
ATOM 3483 N N . SER A 1 434 ? -32.433 -15.244 11.128 1.00 68.12 434 SER A N 1
ATOM 3484 C CA . SER A 1 434 ? -32.724 -14.817 12.501 1.00 68.12 434 SER A CA 1
ATOM 3485 C C . SER A 1 434 ? -33.611 -13.569 12.584 1.00 68.12 434 SER A C 1
ATOM 3487 O O . SER A 1 434 ? -33.978 -13.152 13.680 1.00 68.12 434 SER A O 1
ATOM 3489 N N . ILE A 1 435 ? -33.972 -12.954 11.452 1.00 69.88 435 ILE A N 1
ATOM 3490 C CA . ILE A 1 435 ? -34.868 -11.790 11.419 1.00 69.88 435 ILE A CA 1
ATOM 3491 C C . ILE A 1 435 ? -36.315 -12.284 11.355 1.00 69.88 435 ILE A C 1
ATOM 3493 O O . ILE A 1 435 ? -36.808 -12.693 10.305 1.00 69.88 435 ILE A O 1
ATOM 3497 N N . THR A 1 436 ? -36.996 -12.231 12.496 1.00 66.12 436 THR A N 1
ATOM 3498 C CA . THR A 1 436 ? -38.377 -12.708 12.697 1.00 66.12 436 THR A CA 1
ATOM 3499 C C . THR A 1 436 ? -39.429 -11.663 12.324 1.00 66.12 436 THR A C 1
ATOM 3501 O O . THR A 1 436 ? -40.575 -12.005 12.033 1.00 66.12 436 THR A O 1
ATOM 3504 N N . ASN A 1 437 ? -39.059 -10.379 12.307 1.00 67.19 437 ASN A N 1
ATOM 3505 C CA . ASN A 1 437 ? -39.972 -9.299 11.960 1.00 67.19 437 ASN A CA 1
ATOM 3506 C C . ASN A 1 437 ? -40.275 -9.301 10.452 1.00 67.19 437 ASN A C 1
ATOM 3508 O O . ASN A 1 437 ? -39.472 -8.856 9.628 1.00 67.19 437 ASN A O 1
ATOM 3512 N N . THR A 1 438 ? -41.478 -9.754 10.101 1.00 66.56 438 THR A N 1
ATOM 3513 C CA . THR A 1 438 ? -41.963 -9.880 8.719 1.00 66.56 438 THR A CA 1
ATOM 3514 C C . THR A 1 438 ? -41.953 -8.567 7.927 1.00 66.56 438 THR A C 1
ATOM 3516 O O . THR A 1 438 ? -41.719 -8.594 6.718 1.00 66.56 438 THR A O 1
ATOM 3519 N N . GLU A 1 439 ? -42.160 -7.415 8.582 1.00 65.06 439 GLU A N 1
ATOM 3520 C CA . GLU A 1 439 ? -42.107 -6.094 7.931 1.00 65.06 439 GLU A CA 1
ATOM 3521 C C . GLU A 1 439 ? -40.680 -5.711 7.516 1.00 65.06 439 GLU A C 1
ATOM 3523 O O . GLU A 1 439 ? -40.484 -4.950 6.568 1.00 65.06 439 GLU A O 1
ATOM 3528 N N . LEU A 1 440 ? -39.678 -6.265 8.203 1.00 63.69 440 LEU A N 1
ATOM 3529 C CA . LEU A 1 440 ? -38.262 -6.073 7.904 1.00 63.69 440 LEU A CA 1
ATOM 3530 C C . LEU A 1 440 ? -37.730 -7.151 6.950 1.00 63.69 440 LEU A C 1
ATOM 3532 O O . LEU A 1 440 ? -36.926 -6.835 6.079 1.00 63.69 440 LEU A O 1
ATOM 3536 N N . GLN A 1 441 ? -38.213 -8.392 7.052 1.00 67.19 441 GLN A N 1
ATOM 3537 C CA . GLN A 1 441 ? -37.753 -9.537 6.256 1.00 67.19 441 GLN A CA 1
ATOM 3538 C C . GLN A 1 441 ? -38.133 -9.431 4.764 1.00 67.19 441 GLN A C 1
ATOM 3540 O O . GLN A 1 441 ? -37.319 -9.720 3.883 1.00 67.19 441 GLN A O 1
ATOM 3545 N N . GLN A 1 442 ? -39.352 -8.972 4.455 1.00 67.44 442 GLN A N 1
ATOM 3546 C CA . GLN A 1 442 ? -39.857 -8.878 3.076 1.00 67.44 442 GLN A CA 1
ATOM 3547 C C . GLN A 1 442 ? -39.065 -7.889 2.188 1.00 67.44 442 GLN A C 1
ATOM 3549 O O . GLN A 1 442 ? -38.654 -8.268 1.086 1.00 67.44 442 GLN A O 1
ATOM 3554 N N . PRO A 1 443 ? -38.760 -6.653 2.635 1.00 65.50 443 PRO A N 1
ATOM 3555 C CA . PRO A 1 443 ? -37.899 -5.738 1.882 1.00 65.50 443 PRO A CA 1
ATOM 3556 C C . PRO A 1 443 ? -36.479 -6.270 1.644 1.00 65.50 443 PRO A C 1
ATOM 3558 O O . PRO A 1 443 ? -35.881 -5.969 0.609 1.00 65.50 443 PRO A O 1
ATOM 3561 N N . MET A 1 444 ? -35.930 -7.062 2.574 1.00 65.44 444 MET A N 1
ATOM 3562 C CA . MET A 1 444 ? -34.608 -7.678 2.413 1.00 65.44 444 MET A CA 1
ATOM 3563 C C . MET A 1 444 ? -34.606 -8.727 1.306 1.00 65.44 444 MET A C 1
ATOM 3565 O O . MET A 1 444 ? -33.733 -8.677 0.443 1.00 65.44 444 MET A O 1
ATOM 3569 N N . LEU A 1 445 ? -35.604 -9.618 1.281 1.00 66.50 445 LEU A N 1
ATOM 3570 C CA . LEU A 1 445 ? -35.778 -10.619 0.222 1.00 66.50 445 LEU A CA 1
ATOM 3571 C C . LEU A 1 445 ? -35.831 -9.979 -1.163 1.00 66.50 445 LEU A C 1
ATOM 3573 O O . LEU A 1 445 ? -35.108 -10.388 -2.070 1.00 66.50 445 LEU A O 1
ATOM 3577 N N . GLN A 1 446 ? -36.650 -8.936 -1.313 1.00 68.81 446 GLN A N 1
ATOM 3578 C CA . GLN A 1 446 ? -36.768 -8.211 -2.576 1.00 68.81 446 GLN A CA 1
ATOM 3579 C C . GLN A 1 446 ? -35.433 -7.585 -2.997 1.00 68.81 446 GLN A C 1
ATOM 3581 O O . GLN A 1 446 ? -35.102 -7.569 -4.182 1.00 68.81 446 GLN A O 1
ATOM 3586 N N . ARG A 1 447 ? -34.641 -7.090 -2.037 1.00 66.44 447 ARG A N 1
ATOM 3587 C CA . ARG A 1 447 ? -33.355 -6.446 -2.322 1.00 66.44 447 ARG A CA 1
ATOM 3588 C C . ARG A 1 447 ? -32.239 -7.441 -2.628 1.00 66.44 447 ARG A C 1
ATOM 3590 O O . ARG A 1 447 ? -31.480 -7.199 -3.561 1.00 66.44 447 ARG A O 1
ATOM 3597 N N . VAL A 1 448 ? -32.159 -8.555 -1.902 1.00 65.50 448 VAL A N 1
ATOM 3598 C CA . VAL A 1 448 ? -31.220 -9.651 -2.192 1.00 65.50 448 VAL A CA 1
ATOM 3599 C C . VAL A 1 448 ? -31.515 -10.235 -3.573 1.00 65.50 448 VAL A C 1
ATOM 3601 O O . VAL A 1 448 ? -30.597 -10.370 -4.378 1.00 65.50 448 VAL A O 1
ATOM 3604 N N . ALA A 1 449 ? -32.791 -10.475 -3.897 1.00 66.69 449 ALA A N 1
ATOM 3605 C CA . ALA A 1 449 ? -33.205 -10.929 -5.225 1.00 66.69 449 ALA A CA 1
ATOM 3606 C C . ALA A 1 449 ? -32.840 -9.919 -6.331 1.00 66.69 449 ALA A C 1
ATOM 3608 O O . ALA A 1 449 ? -32.321 -10.313 -7.375 1.00 66.69 449 ALA A O 1
ATOM 3609 N N . ALA A 1 450 ? -33.043 -8.617 -6.097 1.00 66.31 450 ALA A N 1
ATOM 3610 C CA . ALA A 1 450 ? -32.661 -7.570 -7.047 1.00 66.31 450 ALA A CA 1
ATOM 3611 C C . ALA A 1 450 ? -31.137 -7.475 -7.254 1.00 66.31 450 ALA A C 1
ATOM 3613 O O . ALA A 1 450 ? -30.682 -7.316 -8.386 1.00 66.31 450 ALA A O 1
ATOM 3614 N N . ASN A 1 451 ? -30.343 -7.605 -6.186 1.00 63.03 451 ASN A N 1
ATOM 3615 C CA . ASN A 1 451 ? -28.882 -7.604 -6.276 1.00 63.03 451 ASN A CA 1
ATOM 3616 C C . ASN A 1 451 ? -28.361 -8.850 -7.014 1.00 63.03 451 ASN A C 1
ATOM 3618 O O . ASN A 1 451 ? -27.454 -8.732 -7.834 1.00 63.03 451 ASN A O 1
ATOM 3622 N N . LEU A 1 452 ? -28.955 -10.027 -6.774 1.00 60.75 452 LEU A N 1
ATOM 3623 C CA . LEU A 1 452 ? -28.617 -11.266 -7.484 1.00 60.75 452 LEU A CA 1
ATOM 3624 C C . LEU A 1 452 ? -28.912 -11.149 -8.989 1.00 60.75 452 LEU A C 1
ATOM 3626 O O . LEU A 1 452 ? -28.087 -11.537 -9.814 1.00 60.75 452 LEU A O 1
ATOM 3630 N N . ALA A 1 453 ? -30.061 -10.570 -9.350 1.00 62.94 453 ALA A N 1
ATOM 3631 C CA . ALA A 1 453 ? -30.435 -10.323 -10.743 1.00 62.94 453 ALA A CA 1
ATOM 3632 C C . ALA A 1 453 ? -29.481 -9.337 -11.440 1.00 62.94 453 ALA A C 1
ATOM 3634 O O . ALA A 1 453 ? -29.147 -9.528 -12.602 1.00 62.94 453 ALA A O 1
ATOM 3635 N N . TYR A 1 454 ? -29.004 -8.310 -10.730 1.00 62.16 454 TYR A N 1
ATOM 3636 C CA . TYR A 1 454 ? -28.020 -7.364 -11.264 1.00 62.16 454 TYR A CA 1
ATOM 3637 C C . TYR A 1 454 ? -26.626 -7.985 -11.439 1.00 62.16 454 TYR A C 1
ATOM 3639 O O . TYR A 1 454 ? -25.928 -7.648 -12.383 1.00 62.16 454 TYR A O 1
ATOM 3647 N N . ALA A 1 455 ? -26.211 -8.892 -10.549 1.00 54.44 455 ALA A N 1
ATOM 3648 C CA . ALA A 1 455 ? -24.906 -9.555 -10.627 1.00 54.44 455 ALA A CA 1
ATOM 3649 C C . ALA A 1 455 ? -24.834 -10.678 -11.682 1.00 54.44 455 ALA A C 1
ATOM 3651 O O . ALA A 1 455 ? -23.742 -11.129 -12.022 1.00 54.44 455 ALA A O 1
ATOM 3652 N N . THR A 1 456 ? -25.987 -11.164 -12.152 1.00 49.28 456 THR A N 1
ATOM 3653 C CA . THR A 1 456 ? -26.102 -12.242 -13.152 1.00 49.28 456 THR A CA 1
ATOM 3654 C C . THR A 1 456 ? -26.462 -11.742 -14.555 1.00 49.28 456 THR A C 1
ATOM 3656 O O . THR A 1 456 ? -26.484 -12.545 -15.489 1.00 49.28 456 THR A O 1
ATOM 3659 N N . ALA A 1 457 ? -26.716 -10.438 -14.700 1.00 47.69 457 ALA A N 1
ATOM 3660 C CA . ALA A 1 457 ? -26.844 -9.722 -15.969 1.00 47.69 457 ALA A CA 1
ATOM 3661 C C . ALA A 1 457 ? -25.494 -9.121 -16.379 1.00 47.69 457 ALA A C 1
ATOM 3663 O O . ALA A 1 457 ? -25.227 -9.082 -17.603 1.00 47.69 457 ALA A O 1
#